Protein AF-A0AAD1CKS8-F1 (afdb_monomer)

Mean predicted aligned error: 10.85 Å

Secondary structure (DSSP, 8-state):
--SSTTTT----HHHHHHHHHHHHHHHH--HHHHHHHHHHHHHHHHHTT-SEEEEET--S-HHHHHHHHHHHSSTT-SSEEEEE-BHHHHHHHHTTTTHHHHHHHHTTS--TTEEEPTTEEEEE-B--TTTT-S--SS--TT-----BSS-HHHHHHHHHHHHHTT-EEEEE--SHHHHHHHHHHHHHHHHHS--SS---EEEE--S--HHHHHHHHHHT-EEEE-THHHHHHHHHHHHTTS-HHHHHTSS-HHHHHHTT--EEE---TTSS---HHHHHHHHHH-B-TTSPBS-GGG---HHHHHHHTTHHHHHHTT-TTTSSS--TTS---EEEESS-TTTS-GGGGGGPPEEEEEETTEEEE--TT--S-------S----GGG--HHHHHHHHHHHHHTT-S-----------------SSHHHHHHHHH--

Organism: Photobacterium damsela subsp. piscicida (NCBI:txid38294)

Radius of gyration: 22.67 Å; Cα contacts (8 Å, |Δi|>4): 743; chains: 1; bounding box: 67×56×57 Å

Foldseek 3Di:
DPVVVVVPPDCDDVVSCVVVCQVCVVVQDDLVNLLVLLLVVLLQCFQLQEAEEEDAQDDPDLVVLVSNCVRQQDPPRNHAYEYAHALQVLLVPALPHCSPVSRVVCQPSAHHSYGYQPQEHEEEFWDDPVVLQAAAPVFWPVRDGHGTPHPLVSVLSSLLVSLVVLHQYEYEHQYQVSLVSVLVSLVVSCVPPNDPLSQNEHEAQFFHDLVSLVSCLVSLYAYEHALCCLQEPLVVCCVGTHHNVRSLCTQQQLSNVVSVGQYAYANSPPNDRRRLLVRLLSQAQSQHPVRDHRNNSSHDASVSSLLNHFQSVCSSSVNNQATRDPDPNHFQWGWDWPDDCRPDDSNCSRVIGTQGIAGSNRTGGNDPPPPDDPPPPPPDDDDPPVPDDPVRVVVVVVVVVVVPPPDDDDDDDDDDDDDDDDRSVNSVVVVVVVVD

Structure (mmCIF, N/CA/C/O backbone):
data_AF-A0AAD1CKS8-F1
#
_entry.id   AF-A0AAD1CKS8-F1
#
loop_
_atom_site.group_PDB
_atom_site.id
_atom_site.type_symbol
_atom_site.label_atom_id
_atom_site.label_alt_id
_atom_site.label_comp_id
_atom_site.label_asym_id
_atom_site.label_entity_id
_atom_site.label_seq_id
_atom_site.pdbx_PDB_ins_code
_atom_site.Cartn_x
_atom_site.Cartn_y
_atom_site.Cartn_z
_atom_site.occupancy
_atom_site.B_iso_or_equiv
_atom_site.auth_seq_id
_atom_site.auth_comp_id
_atom_site.auth_asym_id
_atom_site.auth_atom_id
_atom_site.pdbx_PDB_model_num
ATOM 1 N N . MET A 1 1 ? 26.532 9.703 22.739 1.00 26.88 1 MET A N 1
ATOM 2 C CA . MET A 1 1 ? 27.711 9.522 21.864 1.00 26.88 1 MET A CA 1
ATOM 3 C C . MET A 1 1 ? 28.152 8.050 21.761 1.00 26.88 1 MET A C 1
ATOM 5 O O . MET A 1 1 ? 29.302 7.801 21.467 1.00 26.88 1 MET A O 1
ATOM 9 N N . LEU A 1 2 ? 27.240 7.085 21.974 1.00 21.94 2 LEU A N 1
ATOM 10 C CA . LEU A 1 2 ? 27.455 5.628 21.824 1.00 21.94 2 LEU A CA 1
ATOM 11 C C . LEU A 1 2 ? 26.222 4.958 21.163 1.00 21.94 2 LEU A C 1
ATOM 13 O O . LEU A 1 2 ? 25.936 3.787 21.368 1.00 21.94 2 LEU A O 1
ATOM 17 N N . LEU A 1 3 ? 25.446 5.745 20.406 1.00 21.92 3 LEU A N 1
ATOM 18 C CA . LEU A 1 3 ? 24.230 5.318 19.691 1.00 21.92 3 LEU A CA 1
ATOM 19 C C . LEU A 1 3 ? 24.411 5.349 18.162 1.00 21.92 3 LEU A C 1
ATOM 21 O O . LEU A 1 3 ? 23.531 4.902 17.440 1.00 21.92 3 LEU A O 1
ATOM 25 N N . SER A 1 4 ? 25.550 5.859 17.680 1.00 21.45 4 SER A N 1
ATOM 26 C CA . SER A 1 4 ? 25.934 5.879 16.264 1.00 21.45 4 SER A CA 1
ATOM 27 C C . SER A 1 4 ? 26.692 4.618 15.835 1.00 21.45 4 SER A C 1
ATOM 29 O O . SER A 1 4 ? 26.578 4.217 14.689 1.00 21.45 4 SER A O 1
ATOM 31 N N . GLU A 1 5 ? 27.397 3.944 16.750 1.00 21.23 5 GLU A N 1
ATOM 32 C CA . GLU A 1 5 ? 28.256 2.789 16.417 1.00 21.23 5 GLU A CA 1
ATOM 33 C C . GLU A 1 5 ? 27.489 1.457 16.264 1.00 21.23 5 GLU A C 1
ATOM 35 O O . GLU A 1 5 ? 28.034 0.484 15.759 1.00 21.23 5 GLU A O 1
ATOM 40 N N . TRP A 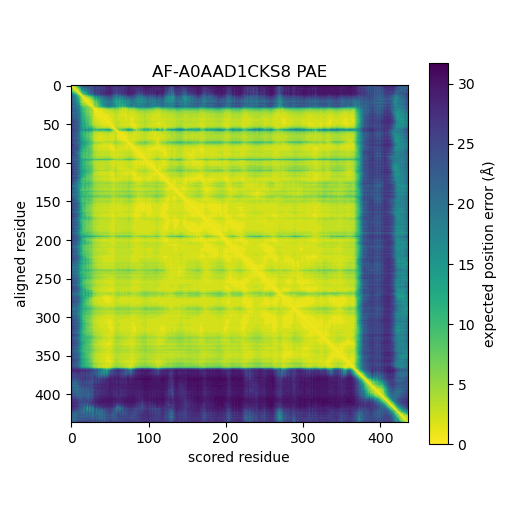1 6 ? 26.204 1.401 16.639 1.00 22.05 6 TRP A N 1
ATOM 41 C CA . TRP A 1 6 ? 25.336 0.238 16.369 1.00 22.05 6 TRP A CA 1
ATOM 42 C C . TRP A 1 6 ? 24.607 0.319 15.020 1.00 22.05 6 TRP A C 1
ATOM 44 O O . TRP A 1 6 ? 24.094 -0.689 14.541 1.00 22.05 6 TRP A O 1
ATOM 54 N N . LEU A 1 7 ? 24.585 1.501 14.397 1.00 23.11 7 LEU A N 1
ATOM 55 C CA . LEU A 1 7 ? 24.080 1.715 13.036 1.00 23.11 7 LEU A CA 1
ATOM 56 C C . LEU A 1 7 ? 25.126 1.365 11.959 1.00 23.11 7 LEU A C 1
ATOM 58 O O . LEU A 1 7 ? 24.780 1.297 10.787 1.00 23.11 7 LEU A O 1
ATOM 62 N N . GLU A 1 8 ? 26.375 1.094 12.356 1.00 21.61 8 GLU A N 1
ATOM 63 C CA . GLU A 1 8 ? 27.515 0.803 11.470 1.00 21.61 8 GLU A CA 1
ATOM 64 C C . GLU A 1 8 ? 27.839 -0.695 11.314 1.00 21.61 8 GLU A C 1
ATOM 66 O O . GLU A 1 8 ? 28.894 -1.053 10.792 1.00 21.61 8 GLU A O 1
ATOM 71 N N . ILE A 1 9 ? 26.935 -1.607 11.693 1.00 25.30 9 ILE A N 1
ATOM 72 C CA . ILE A 1 9 ? 27.012 -2.972 11.151 1.00 25.30 9 ILE A CA 1
ATOM 73 C C . ILE A 1 9 ? 26.333 -2.949 9.784 1.00 25.30 9 ILE A C 1
ATOM 75 O O . ILE A 1 9 ? 25.135 -3.195 9.652 1.00 25.30 9 ILE A O 1
ATOM 79 N N . GLU A 1 10 ? 27.136 -2.623 8.772 1.00 27.44 10 GLU A N 1
ATOM 80 C CA . GLU A 1 10 ? 26.852 -2.846 7.359 1.00 27.44 10 GLU A CA 1
ATOM 81 C C . GLU A 1 10 ? 26.321 -4.277 7.151 1.00 27.44 10 GLU A C 1
ATOM 83 O O . GLU A 1 10 ? 27.076 -5.248 7.072 1.00 27.44 10 GLU A O 1
ATOM 88 N N . ILE A 1 11 ? 25.003 -4.420 7.015 1.00 27.28 11 ILE A N 1
ATOM 89 C CA . ILE A 1 11 ? 24.432 -5.420 6.112 1.00 27.28 11 ILE A CA 1
ATOM 90 C C . ILE A 1 11 ? 24.179 -4.648 4.817 1.00 27.28 11 ILE A C 1
ATOM 92 O O . ILE A 1 11 ? 23.127 -4.020 4.681 1.00 27.28 11 ILE A O 1
ATOM 96 N N . PRO A 1 12 ? 25.160 -4.592 3.901 1.00 30.27 12 PRO A N 1
ATOM 97 C CA . PRO A 1 12 ? 25.037 -3.783 2.707 1.00 30.27 12 PRO A CA 1
ATOM 98 C C . PRO A 1 12 ? 23.961 -4.395 1.812 1.00 30.27 12 PRO A C 1
ATOM 100 O O . PRO A 1 12 ? 24.056 -5.554 1.412 1.00 30.27 12 PRO A O 1
ATOM 103 N N . ASN A 1 13 ? 22.969 -3.577 1.479 1.00 36.41 13 ASN A N 1
ATOM 104 C CA . ASN A 1 13 ? 21.978 -3.771 0.428 1.00 36.41 13 ASN A CA 1
ATOM 105 C C . ASN A 1 13 ? 21.035 -4.975 0.604 1.00 36.41 13 ASN A C 1
ATOM 107 O O . ASN A 1 13 ? 21.350 -6.008 1.195 1.00 36.41 13 ASN A O 1
ATOM 111 N N . HIS A 1 14 ? 19.859 -4.881 -0.024 1.00 37.31 14 HIS A N 1
ATOM 112 C CA . HIS A 1 14 ? 18.984 -6.035 -0.268 1.00 37.31 14 HIS A CA 1
ATOM 113 C C . HIS A 1 14 ? 19.788 -7.260 -0.760 1.00 37.31 14 HIS A C 1
ATOM 115 O O . HIS A 1 14 ? 19.463 -8.389 -0.408 1.00 37.31 14 HIS A O 1
ATOM 121 N N . GLN A 1 15 ? 20.886 -7.036 -1.496 1.00 35.06 15 GLN A N 1
ATOM 122 C CA . GLN A 1 15 ? 21.807 -8.062 -1.989 1.00 35.06 15 GLN A CA 1
ATOM 123 C C . GLN A 1 15 ? 22.651 -8.766 -0.910 1.00 35.06 15 GLN A C 1
ATOM 125 O O . GLN A 1 15 ? 22.822 -9.982 -0.992 1.00 35.06 15 GLN A O 1
ATOM 130 N N . GLY A 1 16 ? 23.148 -8.070 0.118 1.00 34.00 16 GLY A N 1
ATOM 131 C CA . GLY A 1 16 ? 23.907 -8.704 1.205 1.00 34.00 16 GLY A CA 1
ATOM 132 C C . GLY A 1 16 ? 23.040 -9.643 2.040 1.00 34.00 16 GLY A C 1
ATOM 133 O O . GLY A 1 16 ? 23.498 -10.713 2.456 1.00 34.00 16 GLY A O 1
ATOM 134 N N . MET A 1 17 ? 21.755 -9.305 2.190 1.00 40.19 17 MET A N 1
ATOM 135 C CA . MET A 1 17 ? 20.762 -10.193 2.792 1.00 40.19 17 MET A CA 1
ATOM 136 C C . MET A 1 17 ? 20.620 -11.490 1.977 1.00 40.19 17 MET A C 1
ATOM 138 O O . MET A 1 17 ? 20.722 -12.562 2.557 1.00 40.19 17 MET A O 1
ATOM 142 N N . PHE A 1 18 ? 20.516 -11.438 0.643 1.00 40.56 18 PHE A N 1
ATOM 143 C CA . PHE A 1 18 ? 20.445 -12.649 -0.199 1.00 40.56 18 PHE A CA 1
ATOM 144 C C . PHE A 1 18 ? 21.685 -13.558 -0.104 1.00 40.56 18 PHE A C 1
ATOM 146 O O . PHE A 1 18 ? 21.577 -14.760 -0.334 1.00 40.56 18 PHE A O 1
ATOM 153 N N . VAL A 1 19 ? 22.856 -13.027 0.263 1.00 45.94 19 VAL A N 1
ATOM 154 C CA . VAL A 1 19 ? 24.097 -13.814 0.415 1.00 45.94 19 VAL A CA 1
ATOM 155 C C . VAL A 1 19 ? 24.230 -14.433 1.810 1.00 45.94 19 VAL A C 1
ATOM 157 O O . VAL A 1 19 ? 24.705 -15.565 1.954 1.00 45.94 19 VAL A O 1
ATOM 160 N N . LEU A 1 20 ? 23.848 -13.691 2.851 1.00 42.62 20 LEU A N 1
ATOM 161 C CA . LEU A 1 20 ? 23.991 -14.110 4.248 1.00 42.62 20 LEU A CA 1
ATOM 162 C C . LEU A 1 20 ? 22.808 -14.946 4.729 1.00 42.62 20 LEU A C 1
ATOM 164 O O . LEU A 1 20 ? 23.001 -15.935 5.441 1.00 42.62 20 LEU A O 1
ATOM 168 N N . LEU A 1 21 ? 21.596 -14.579 4.320 1.00 47.88 21 LEU A N 1
ATOM 169 C CA . LEU A 1 21 ? 20.363 -15.203 4.773 1.00 47.88 21 LEU A CA 1
ATOM 170 C C . LEU A 1 21 ? 20.361 -16.707 4.488 1.00 47.88 21 LEU A C 1
ATOM 172 O O . LEU A 1 21 ? 20.107 -17.435 5.438 1.00 47.88 21 LEU A O 1
ATOM 176 N N . PRO A 1 22 ? 20.785 -17.230 3.317 1.00 53.50 22 PRO A N 1
ATOM 177 C CA . PRO A 1 22 ? 20.794 -18.673 3.102 1.00 53.50 22 PRO A CA 1
ATOM 178 C C . PRO A 1 22 ? 21.703 -19.464 4.050 1.00 53.50 22 PRO A C 1
ATOM 180 O O . PRO A 1 22 ? 21.472 -20.646 4.298 1.00 53.50 22 PRO A O 1
ATOM 183 N N . LYS A 1 23 ? 22.740 -18.816 4.593 1.00 53.56 23 LYS A N 1
ATOM 184 C CA . LYS A 1 23 ? 23.714 -19.429 5.508 1.00 53.56 23 LYS A CA 1
ATOM 185 C C . LYS A 1 23 ? 23.261 -19.382 6.963 1.00 53.56 23 LYS A C 1
ATOM 187 O O . LYS A 1 23 ? 23.605 -20.270 7.735 1.00 53.56 23 LYS A O 1
ATOM 192 N N . ILE A 1 24 ? 22.507 -18.350 7.334 1.00 51.81 24 ILE A N 1
ATOM 193 C CA . ILE A 1 24 ? 22.014 -18.148 8.702 1.00 51.81 24 ILE A CA 1
ATOM 194 C C . ILE A 1 24 ? 20.624 -18.789 8.865 1.00 51.81 24 ILE A C 1
ATOM 196 O O . ILE A 1 24 ? 20.310 -19.320 9.930 1.00 51.81 24 ILE A O 1
ATOM 200 N N . ALA A 1 25 ? 19.827 -18.815 7.793 1.00 54.69 25 ALA A N 1
ATOM 201 C CA . ALA A 1 25 ? 18.451 -19.302 7.723 1.00 54.69 25 ALA A CA 1
ATOM 202 C C . ALA A 1 25 ? 18.226 -20.668 8.390 1.00 54.69 25 ALA A C 1
ATOM 204 O O . ALA A 1 25 ? 17.343 -20.749 9.250 1.00 54.69 25 ALA A O 1
ATOM 205 N N . PRO A 1 26 ? 19.036 -21.713 8.115 1.00 60.50 26 PRO A N 1
ATOM 206 C CA . PRO A 1 26 ? 18.835 -23.025 8.731 1.00 60.50 26 PRO A CA 1
ATOM 207 C C . PRO A 1 26 ? 19.001 -23.016 10.258 1.00 60.50 26 PRO A C 1
ATOM 209 O O . PRO A 1 26 ? 18.425 -23.856 10.946 1.00 60.50 26 PRO A O 1
ATOM 212 N N . ALA A 1 27 ? 19.777 -22.070 10.799 1.00 55.66 27 ALA A N 1
ATOM 213 C CA . ALA A 1 27 ? 20.036 -21.949 12.231 1.00 55.66 27 ALA A CA 1
ATOM 214 C C . ALA A 1 27 ? 18.981 -21.104 12.967 1.00 55.66 27 ALA A C 1
ATOM 216 O O . ALA A 1 27 ? 18.780 -21.288 14.170 1.00 55.66 27 ALA A O 1
ATOM 217 N N . ILE A 1 28 ? 18.298 -20.183 12.274 1.00 57.97 28 ILE A N 1
ATOM 218 C CA . ILE A 1 28 ? 17.365 -19.239 12.911 1.00 57.97 28 ILE A CA 1
ATOM 219 C C . ILE A 1 28 ? 15.890 -19.506 12.608 1.00 57.97 28 ILE A C 1
ATOM 221 O O . ILE A 1 28 ? 15.066 -19.226 13.480 1.00 57.97 28 ILE A O 1
ATOM 225 N N . ALA A 1 29 ? 15.545 -20.120 11.474 1.00 63.62 29 ALA A N 1
ATOM 226 C CA . ALA A 1 29 ? 14.161 -20.420 11.109 1.00 63.62 29 ALA A CA 1
ATOM 227 C C . ALA A 1 29 ? 13.934 -21.910 10.879 1.00 63.62 29 ALA A C 1
ATOM 229 O O . ALA A 1 29 ? 13.769 -22.411 9.768 1.00 63.62 29 ALA A O 1
ATOM 230 N N . THR A 1 30 ? 13.890 -22.629 11.991 1.00 77.00 30 THR A N 1
ATOM 231 C CA . THR A 1 30 ? 13.388 -23.997 11.992 1.00 77.00 30 THR A CA 1
ATOM 232 C C . THR A 1 30 ? 11.916 -24.020 11.545 1.00 77.00 30 THR A C 1
ATOM 234 O O . THR A 1 30 ? 11.197 -23.043 11.785 1.00 77.00 30 THR A O 1
ATOM 237 N N . PRO A 1 31 ? 11.412 -25.136 10.981 1.00 78.19 31 PRO A N 1
ATOM 238 C CA . PRO A 1 31 ? 10.001 -25.262 10.603 1.00 78.19 31 PRO A CA 1
ATOM 239 C C . PRO A 1 31 ? 9.033 -24.914 11.741 1.00 78.19 31 PRO A C 1
ATOM 241 O O . PRO A 1 31 ? 8.003 -24.286 11.516 1.00 78.19 31 PRO A O 1
ATOM 244 N N . LYS A 1 32 ? 9.403 -25.251 12.987 1.00 82.62 32 LYS A N 1
ATOM 245 C CA . LYS A 1 32 ? 8.634 -24.875 14.177 1.00 82.62 32 LYS A CA 1
ATOM 246 C C . LYS A 1 32 ? 8.544 -23.355 14.345 1.00 82.62 32 LYS A C 1
ATOM 248 O O . LYS A 1 32 ? 7.454 -22.848 14.549 1.00 82.62 32 LYS A O 1
ATOM 253 N N . ARG A 1 33 ? 9.664 -22.629 14.252 1.00 79.94 33 ARG A N 1
ATOM 254 C CA . ARG A 1 33 ? 9.671 -21.164 14.412 1.00 79.94 33 ARG A CA 1
ATOM 255 C C . ARG A 1 33 ? 8.893 -20.459 13.307 1.00 79.94 33 ARG A C 1
ATOM 257 O O . ARG A 1 33 ? 8.206 -19.487 13.593 1.00 79.94 33 ARG A O 1
ATOM 264 N N . LEU A 1 34 ? 8.986 -20.955 12.071 1.00 79.88 34 LEU A N 1
ATOM 265 C CA . LEU A 1 34 ? 8.194 -20.434 10.958 1.00 79.88 34 LEU A CA 1
ATOM 266 C C . LEU A 1 34 ? 6.695 -20.615 11.224 1.00 79.88 34 LEU A C 1
ATOM 268 O O . LEU A 1 34 ? 5.940 -19.655 11.121 1.00 79.88 34 LEU A O 1
ATOM 272 N N . LYS A 1 35 ? 6.286 -21.820 11.635 1.00 84.56 35 LYS A N 1
ATOM 273 C CA . LYS A 1 35 ? 4.899 -22.107 12.006 1.00 84.56 35 LYS A CA 1
ATOM 274 C C . LYS A 1 35 ? 4.415 -21.219 13.158 1.00 84.56 35 LYS A C 1
ATOM 276 O O . LYS A 1 35 ? 3.396 -20.560 13.002 1.00 84.56 35 LYS A O 1
ATOM 281 N N . ASP A 1 36 ? 5.162 -21.150 14.263 1.00 86.12 36 ASP A N 1
ATOM 282 C CA . ASP A 1 36 ? 4.809 -20.318 15.424 1.00 86.12 36 ASP A CA 1
ATOM 283 C C . ASP A 1 36 ? 4.648 -18.830 15.016 1.00 86.12 36 ASP A C 1
ATOM 285 O O . ASP A 1 36 ? 3.745 -18.140 15.486 1.00 86.12 36 ASP A O 1
ATOM 289 N N . GLY A 1 37 ? 5.508 -18.326 14.120 1.00 85.81 37 GLY A N 1
ATOM 290 C CA . GLY A 1 37 ? 5.439 -16.953 13.606 1.00 85.81 37 GLY A CA 1
ATOM 291 C C . GLY A 1 37 ? 4.235 -16.687 12.694 1.00 85.81 37 GLY A C 1
ATOM 292 O O . GLY A 1 37 ? 3.636 -15.611 12.757 1.00 85.81 37 GLY A O 1
ATOM 293 N N . LEU A 1 38 ? 3.847 -17.662 11.871 1.00 88.94 38 LEU A N 1
ATOM 294 C CA . LEU A 1 38 ? 2.638 -17.585 11.048 1.00 88.94 38 LEU A CA 1
ATOM 295 C C . LEU A 1 38 ? 1.366 -17.659 11.905 1.00 88.94 38 LEU A C 1
ATOM 297 O O . LEU A 1 38 ? 0.452 -16.873 11.680 1.00 88.94 38 LEU A O 1
ATOM 301 N N . GLU A 1 39 ? 1.330 -18.519 12.928 1.00 90.56 39 GLU A N 1
ATOM 302 C CA . GLU A 1 39 ? 0.207 -18.601 13.879 1.00 90.56 39 GLU A CA 1
ATOM 303 C C . GLU A 1 39 ? 0.067 -17.296 14.676 1.00 90.56 39 GLU A C 1
ATOM 305 O O . GLU A 1 39 ? -1.039 -16.792 14.881 1.00 90.56 39 GLU A O 1
ATOM 310 N N . PHE A 1 40 ? 1.191 -16.690 15.074 1.00 90.62 40 PHE A N 1
ATOM 311 C CA . PHE A 1 40 ? 1.188 -15.350 15.657 1.00 90.62 40 PHE A CA 1
ATOM 312 C C . PHE A 1 40 ? 0.640 -14.313 14.675 1.00 90.62 40 PHE A C 1
ATOM 314 O O . PHE A 1 40 ? -0.159 -13.469 15.068 1.00 90.62 40 PHE A O 1
ATOM 321 N N . THR A 1 41 ? 1.043 -14.373 13.404 1.00 90.75 41 THR A N 1
ATOM 322 C CA . THR A 1 41 ? 0.566 -13.447 12.368 1.00 90.75 41 THR A CA 1
ATOM 323 C C . THR A 1 41 ? -0.944 -13.567 12.182 1.00 90.75 41 THR A C 1
ATOM 325 O O . THR A 1 41 ? -1.631 -12.550 12.153 1.00 90.75 41 THR A O 1
ATOM 328 N N . GLU A 1 42 ? -1.485 -14.783 12.138 1.00 92.62 42 GLU A N 1
ATOM 329 C CA . GLU A 1 42 ? -2.927 -15.024 12.073 1.00 92.62 42 GLU A CA 1
ATOM 330 C C . GLU A 1 42 ? -3.667 -14.389 13.258 1.00 92.62 42 GLU A C 1
ATOM 332 O O . GLU A 1 42 ? -4.591 -13.590 13.072 1.00 92.62 42 GLU A O 1
ATOM 337 N N . GLN A 1 43 ? -3.217 -14.679 14.481 1.00 92.81 43 GLN A N 1
ATOM 338 C CA . GLN A 1 43 ? -3.795 -14.116 15.705 1.00 92.81 43 GLN A CA 1
ATOM 339 C C . GLN A 1 43 ? -3.691 -12.589 15.721 1.00 92.81 43 GLN A C 1
ATOM 341 O O . GLN A 1 43 ? -4.638 -11.895 16.092 1.00 92.81 43 GLN A O 1
ATOM 346 N N . TYR A 1 44 ? -2.555 -12.054 15.282 1.00 93.88 44 TYR A N 1
ATOM 347 C CA . TYR A 1 44 ? -2.278 -10.628 15.253 1.00 93.88 44 TYR A CA 1
ATOM 348 C C . TYR A 1 44 ? -3.157 -9.887 14.240 1.00 93.88 44 TYR A C 1
ATOM 350 O O . TYR A 1 44 ? -3.760 -8.871 14.589 1.00 93.88 44 TYR A O 1
ATOM 358 N N . LEU A 1 45 ? -3.289 -10.382 13.007 1.00 94.75 45 LEU A N 1
ATOM 359 C CA . LEU A 1 45 ? -4.164 -9.771 11.999 1.00 94.75 45 LEU A CA 1
ATOM 360 C C . LEU A 1 45 ? -5.627 -9.788 12.463 1.00 94.75 45 LEU A C 1
ATOM 362 O O . LEU A 1 45 ? -6.322 -8.773 12.360 1.00 94.75 45 LEU A O 1
ATOM 366 N N . HIS A 1 46 ? -6.076 -10.898 13.059 1.00 95.56 46 HIS A N 1
ATOM 367 C CA . HIS A 1 46 ? -7.422 -11.001 13.624 1.00 95.56 46 HIS A CA 1
ATOM 368 C C . HIS A 1 46 ? -7.658 -10.014 14.767 1.00 95.56 46 HIS A C 1
ATOM 370 O O . HIS A 1 46 ? -8.663 -9.301 14.769 1.00 95.56 46 HIS A O 1
ATOM 376 N N . ALA A 1 47 ? -6.714 -9.925 15.707 1.00 95.44 47 ALA A N 1
ATOM 377 C CA . ALA A 1 47 ? -6.777 -9.012 16.847 1.00 95.44 47 ALA A CA 1
ATOM 378 C C . ALA A 1 47 ? -6.835 -7.535 16.430 1.00 95.44 47 ALA A C 1
ATOM 380 O O . ALA A 1 47 ? -7.359 -6.704 17.172 1.00 95.44 47 ALA A O 1
ATOM 381 N N . ASN A 1 48 ? -6.331 -7.208 15.239 1.00 96.19 48 ASN A N 1
ATOM 382 C CA . ASN A 1 48 ? -6.396 -5.868 14.659 1.00 96.19 48 ASN A CA 1
ATOM 383 C C . ASN A 1 48 ? -7.569 -5.684 13.681 1.00 96.19 48 ASN A C 1
ATOM 385 O O . ASN A 1 48 ? -7.645 -4.673 12.982 1.00 96.19 48 ASN A O 1
ATOM 389 N N . GLY A 1 49 ? -8.519 -6.624 13.672 1.00 96.62 49 GLY A N 1
ATOM 390 C CA . GLY A 1 49 ? -9.780 -6.496 12.955 1.00 96.62 49 GLY A CA 1
ATOM 391 C C . GLY A 1 49 ? -9.649 -6.618 11.442 1.00 96.62 49 GLY A C 1
ATOM 392 O O . GLY A 1 49 ? -10.450 -6.030 10.720 1.00 96.62 49 GLY A O 1
ATOM 393 N N . ILE A 1 50 ? -8.640 -7.327 10.943 1.00 97.62 50 ILE A N 1
ATOM 394 C CA . ILE A 1 50 ? -8.452 -7.539 9.507 1.00 97.62 50 ILE A CA 1
ATOM 395 C C . ILE A 1 50 ? -9.263 -8.766 9.083 1.00 97.62 50 ILE A C 1
ATOM 397 O O . ILE A 1 50 ? -9.142 -9.830 9.681 1.00 97.62 50 ILE A O 1
ATOM 401 N N . THR A 1 51 ? -10.093 -8.611 8.049 1.00 97.56 51 THR A N 1
ATOM 402 C CA . THR A 1 51 ? -10.890 -9.696 7.433 1.00 97.56 51 THR A CA 1
ATOM 403 C C . THR A 1 51 ? -10.439 -10.020 6.009 1.00 97.56 51 THR A C 1
ATOM 405 O O . THR A 1 51 ? -10.820 -11.041 5.435 1.00 97.56 51 THR A O 1
ATOM 408 N N . THR A 1 52 ? -9.626 -9.156 5.405 1.00 97.25 52 THR A N 1
ATOM 409 C CA . THR A 1 52 ? -9.037 -9.340 4.079 1.00 97.25 52 THR A CA 1
ATOM 410 C C . THR A 1 52 ? -7.687 -8.637 4.045 1.00 97.25 52 THR A C 1
ATOM 412 O O . THR A 1 52 ? -7.587 -7.482 4.450 1.00 97.25 52 THR A O 1
ATOM 415 N N . SER A 1 53 ? -6.658 -9.337 3.580 1.00 95.56 53 SER A N 1
ATOM 416 C CA . SER A 1 53 ? -5.297 -8.818 3.429 1.00 95.56 53 SER A CA 1
ATOM 417 C C . SER A 1 53 ? -4.730 -9.241 2.080 1.00 95.56 53 SER A C 1
ATOM 419 O O . SER A 1 53 ? -5.161 -10.254 1.533 1.00 95.56 53 SER A O 1
ATOM 421 N N . ALA A 1 54 ? -3.762 -8.491 1.559 1.00 95.12 54 ALA A N 1
ATOM 422 C CA . ALA A 1 54 ? -3.002 -8.867 0.376 1.00 95.12 54 ALA A CA 1
ATOM 423 C C . ALA A 1 54 ? -1.506 -8.604 0.586 1.00 95.12 54 ALA A C 1
ATOM 425 O O . ALA A 1 54 ? -1.128 -7.548 1.093 1.00 95.12 54 ALA A O 1
ATOM 426 N N . GLU A 1 55 ? -0.668 -9.548 0.170 1.00 91.38 55 GLU A N 1
ATOM 427 C CA . GLU A 1 55 ? 0.789 -9.446 0.157 1.00 91.38 55 GLU A CA 1
ATOM 428 C C . GLU A 1 55 ? 1.275 -9.189 -1.281 1.00 91.38 55 GLU A C 1
ATOM 430 O O . GLU A 1 55 ? 1.273 -10.104 -2.116 1.00 91.38 55 GLU A O 1
ATOM 435 N N . PRO A 1 56 ? 1.652 -7.939 -1.619 1.00 87.44 56 PRO A N 1
ATOM 436 C CA . PRO A 1 56 ? 2.143 -7.618 -2.945 1.00 87.44 56 PRO A CA 1
ATOM 437 C C . PRO A 1 56 ? 3.625 -7.955 -3.125 1.00 87.44 56 PRO A C 1
ATOM 439 O O . PRO A 1 56 ? 4.469 -7.446 -2.395 1.00 87.44 56 PRO A O 1
ATOM 442 N N . GLY A 1 57 ? 3.955 -8.706 -4.178 1.00 77.81 57 GLY A N 1
ATOM 443 C CA . GLY A 1 57 ? 5.329 -9.145 -4.437 1.00 77.81 57 GLY A CA 1
ATOM 444 C C . GLY A 1 57 ? 5.703 -10.353 -3.589 1.00 77.81 57 GLY A C 1
ATOM 445 O O . GLY A 1 57 ? 6.818 -10.406 -3.077 1.00 77.81 57 GLY A O 1
ATOM 446 N N . GLY A 1 58 ? 4.738 -11.267 -3.427 1.00 65.88 58 GLY A N 1
ATOM 447 C CA . GLY A 1 58 ? 4.847 -12.464 -2.603 1.00 65.88 58 GLY A CA 1
ATOM 448 C C . GLY A 1 58 ? 6.037 -13.351 -2.969 1.00 65.88 58 GLY A C 1
ATOM 449 O O . GLY A 1 58 ? 6.732 -13.162 -3.968 1.00 65.88 58 GLY A O 1
ATOM 450 N N . LEU A 1 59 ? 6.277 -14.342 -2.125 1.00 70.00 59 LEU A N 1
ATOM 451 C CA . LEU A 1 59 ? 7.489 -15.149 -2.157 1.00 70.00 59 LEU A CA 1
ATOM 452 C C . LEU A 1 59 ? 7.595 -15.981 -3.443 1.00 70.00 59 LEU A C 1
ATOM 454 O O . LEU A 1 59 ? 6.722 -16.787 -3.758 1.00 70.00 59 LEU A O 1
ATOM 458 N N . VAL A 1 60 ? 8.731 -15.881 -4.136 1.00 79.00 60 VAL A N 1
ATOM 459 C CA . VAL A 1 60 ? 9.072 -16.744 -5.285 1.00 79.00 60 VAL A CA 1
ATOM 460 C C . VAL A 1 60 ? 9.641 -18.083 -4.790 1.00 79.00 60 VAL A C 1
ATOM 462 O O . VAL A 1 60 ? 10.715 -18.528 -5.177 1.00 79.00 60 VAL A O 1
ATOM 465 N N . SER A 1 61 ? 8.946 -18.711 -3.842 1.00 85.62 61 SER A N 1
ATOM 466 C CA . SER A 1 61 ? 9.271 -20.044 -3.334 1.00 85.62 61 SER A CA 1
ATOM 467 C C . SER A 1 61 ? 7.987 -20.776 -2.988 1.00 85.62 61 SER A C 1
ATOM 469 O O . SER A 1 61 ? 7.291 -20.435 -2.028 1.00 85.62 61 SER A O 1
ATOM 471 N N . LYS A 1 62 ? 7.706 -21.831 -3.754 1.00 87.75 62 LYS A N 1
ATOM 472 C CA . LYS A 1 62 ? 6.519 -22.659 -3.551 1.00 87.75 62 LYS A CA 1
ATOM 473 C C . LYS A 1 62 ? 6.499 -23.300 -2.160 1.00 87.75 62 LYS A C 1
ATOM 475 O O . LYS A 1 62 ? 5.444 -23.392 -1.551 1.00 87.75 62 LYS A O 1
ATOM 480 N N . GLN A 1 63 ? 7.655 -23.664 -1.615 1.00 86.50 63 GLN A N 1
ATOM 481 C CA . GLN A 1 63 ? 7.766 -24.289 -0.296 1.00 86.50 63 GLN A CA 1
ATOM 482 C C . GLN A 1 63 ? 7.374 -23.335 0.835 1.00 86.50 63 GLN A C 1
ATOM 484 O O . GLN A 1 63 ? 6.770 -23.772 1.813 1.00 86.50 63 GLN A O 1
ATOM 489 N N . LEU A 1 64 ? 7.672 -22.033 0.729 1.00 83.50 64 LEU A N 1
ATOM 490 C CA . LEU A 1 64 ? 7.102 -21.093 1.700 1.00 83.50 64 LEU A CA 1
ATOM 491 C C . LEU A 1 64 ? 5.643 -20.829 1.476 1.00 83.50 64 LEU A C 1
ATOM 493 O O . LEU A 1 64 ? 4.934 -20.645 2.458 1.00 83.50 64 LEU A O 1
ATOM 497 N N . GLN A 1 65 ? 5.212 -20.782 0.222 1.00 89.31 65 GLN A N 1
ATOM 498 C CA . GLN A 1 65 ? 3.801 -20.617 -0.057 1.00 89.31 65 GLN A CA 1
ATOM 499 C C . GLN A 1 65 ? 3.002 -21.762 0.581 1.00 89.31 65 GLN A C 1
ATOM 501 O O . GLN A 1 65 ? 2.007 -21.516 1.255 1.00 89.31 65 GLN A O 1
ATOM 506 N N . GLU A 1 66 ? 3.496 -22.997 0.476 1.00 91.00 66 GLU A N 1
ATOM 507 C CA . GLU A 1 66 ? 2.953 -24.172 1.163 1.00 91.00 66 GLU A CA 1
ATOM 508 C C . GLU A 1 66 ? 2.999 -24.017 2.693 1.00 91.00 66 GLU A C 1
ATOM 510 O O . GLU A 1 66 ? 2.031 -24.356 3.373 1.00 91.00 66 GLU A O 1
ATOM 515 N N . ALA A 1 67 ? 4.073 -23.451 3.256 1.00 88.81 67 ALA A N 1
ATOM 516 C CA . ALA A 1 67 ? 4.161 -23.178 4.692 1.00 88.81 67 ALA A CA 1
ATOM 517 C C . ALA A 1 67 ? 3.161 -22.104 5.164 1.00 88.81 67 ALA A C 1
ATOM 519 O O . ALA A 1 67 ? 2.565 -22.261 6.228 1.00 88.81 67 ALA A O 1
ATOM 520 N N . GLN A 1 68 ? 2.954 -21.039 4.380 1.00 90.81 68 GLN A N 1
ATOM 521 C CA . GLN A 1 68 ? 1.935 -20.016 4.634 1.00 90.81 68 GLN A CA 1
ATOM 522 C C . GLN A 1 68 ? 0.534 -20.619 4.543 1.00 90.81 68 GLN A C 1
ATOM 524 O O . GLN A 1 68 ? -0.266 -20.416 5.453 1.00 90.81 68 GLN A O 1
ATOM 529 N N . ASN A 1 69 ? 0.247 -21.407 3.503 1.00 93.19 69 ASN A N 1
ATOM 530 C CA . ASN A 1 69 ? -1.039 -22.087 3.350 1.00 93.19 69 ASN A CA 1
ATOM 531 C C . ASN A 1 69 ? -1.320 -22.995 4.551 1.00 93.19 69 ASN A C 1
ATOM 533 O O . ASN A 1 69 ? -2.383 -22.897 5.150 1.00 93.19 69 ASN A O 1
ATOM 537 N N . ALA A 1 70 ? -0.337 -23.783 4.997 1.00 91.38 70 ALA A N 1
ATOM 538 C CA . ALA A 1 70 ? -0.491 -24.702 6.127 1.00 91.38 70 ALA A CA 1
ATOM 539 C C . ALA A 1 70 ? -0.975 -24.049 7.440 1.00 91.38 70 ALA A C 1
ATOM 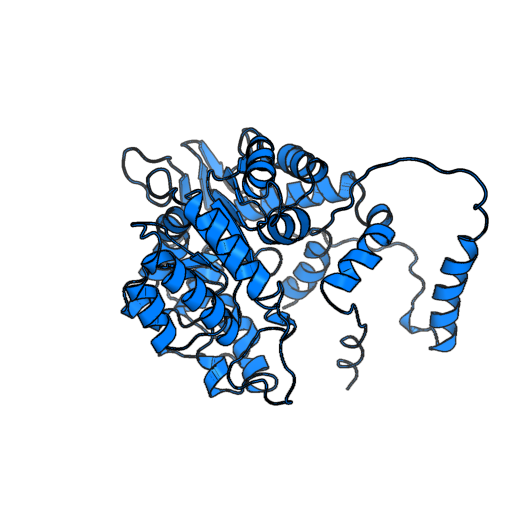541 O O . ALA A 1 70 ? -1.398 -24.776 8.341 1.00 91.38 70 ALA A O 1
ATOM 542 N N . VAL A 1 71 ? -0.900 -22.718 7.558 1.00 91.81 71 VAL A N 1
ATOM 543 C CA . VAL A 1 71 ? -1.404 -21.954 8.707 1.00 91.81 71 VAL A CA 1
ATOM 544 C C . VAL A 1 71 ? -2.554 -21.014 8.334 1.00 91.81 71 VAL A C 1
ATOM 546 O O . VAL A 1 71 ? -3.490 -20.880 9.101 1.00 91.81 71 VAL A O 1
ATOM 549 N N . LEU A 1 72 ? -2.502 -20.357 7.173 1.00 94.00 72 LEU A N 1
ATOM 550 C CA . LEU A 1 72 ? -3.420 -19.268 6.812 1.00 94.00 72 LEU A CA 1
ATOM 551 C C . LEU A 1 72 ? -4.555 -19.695 5.867 1.00 94.00 72 LEU A C 1
ATOM 553 O O . LEU A 1 72 ? -5.429 -18.886 5.555 1.00 94.00 72 LEU A O 1
ATOM 557 N N . SER A 1 73 ? -4.530 -20.922 5.331 1.00 94.94 73 SER A N 1
ATOM 558 C CA . SER A 1 73 ? -5.531 -21.368 4.349 1.00 94.94 73 SER A CA 1
ATOM 559 C C . SER A 1 73 ? -6.747 -22.044 4.958 1.00 94.94 73 SER A C 1
ATOM 561 O O . SER A 1 73 ? -7.702 -22.336 4.233 1.00 94.94 73 SER A O 1
ATOM 563 N N . ASP A 1 74 ? -6.715 -22.386 6.242 1.00 91.81 74 ASP A N 1
ATOM 564 C CA . ASP A 1 74 ? -7.749 -23.231 6.816 1.00 91.81 74 ASP A CA 1
ATOM 565 C C . ASP A 1 74 ? -9.066 -22.469 7.031 1.00 91.81 74 ASP A C 1
ATOM 567 O O . ASP A 1 74 ? -9.119 -21.243 7.117 1.00 91.81 74 ASP A O 1
ATOM 571 N N . ALA A 1 75 ? -10.177 -23.207 7.086 1.00 89.88 75 ALA A N 1
ATOM 572 C CA . ALA A 1 75 ? -11.505 -22.607 7.168 1.00 89.88 75 ALA A CA 1
ATOM 573 C C . ALA A 1 75 ? -11.734 -21.800 8.462 1.00 89.88 75 ALA A C 1
ATOM 575 O O . ALA A 1 75 ? -12.634 -20.959 8.496 1.00 89.88 75 ALA A O 1
ATOM 576 N N . GLN A 1 76 ? -10.978 -22.046 9.531 1.00 89.56 76 GLN A N 1
ATOM 577 C CA . GLN A 1 76 ? -11.034 -21.298 10.788 1.00 89.56 76 GLN A CA 1
ATOM 578 C C . GLN A 1 76 ? -10.264 -19.982 10.735 1.00 89.56 76 GLN A C 1
ATOM 580 O O . GLN A 1 76 ? -10.601 -19.104 11.534 1.00 89.56 76 GLN A O 1
ATOM 585 N N . THR A 1 77 ? -9.344 -19.802 9.780 1.00 93.38 77 THR A N 1
ATOM 586 C CA . THR A 1 77 ? -8.641 -18.532 9.594 1.00 93.38 77 THR A CA 1
ATOM 587 C C . THR A 1 77 ? -9.653 -17.382 9.481 1.00 93.38 77 THR A C 1
ATOM 589 O O . THR A 1 77 ? -10.592 -17.446 8.676 1.00 93.38 77 THR A O 1
ATOM 592 N N . PRO A 1 78 ? -9.532 -16.333 10.319 1.00 94.25 78 PRO A N 1
ATOM 593 C CA . PRO A 1 78 ? -10.556 -15.298 10.475 1.00 94.25 78 PRO A CA 1
ATOM 594 C C . PRO A 1 78 ? -10.467 -14.177 9.426 1.00 94.25 78 PRO A C 1
ATOM 596 O O . PRO A 1 78 ? -11.136 -13.150 9.558 1.00 94.25 78 PRO A O 1
ATOM 599 N N . PHE A 1 79 ? -9.693 -14.385 8.359 1.00 96.50 79 PHE A N 1
ATOM 600 C CA . PHE A 1 79 ? -9.583 -13.500 7.202 1.00 96.50 79 PHE A CA 1
ATOM 601 C C . PHE A 1 79 ? -9.312 -14.285 5.912 1.00 96.50 79 PHE A C 1
ATOM 603 O O . PHE A 1 79 ? -8.909 -15.445 5.947 1.00 96.50 79 PHE A O 1
ATOM 610 N N . ARG A 1 80 ? -9.490 -13.622 4.764 1.00 96.81 80 ARG A N 1
ATOM 611 C CA . ARG A 1 80 ? -8.902 -14.057 3.487 1.00 96.81 80 ARG A CA 1
ATOM 612 C C . ARG A 1 80 ? -7.537 -13.413 3.286 1.00 96.81 80 ARG A C 1
ATOM 614 O O . ARG A 1 80 ? -7.388 -12.214 3.539 1.00 96.81 80 ARG A O 1
ATOM 621 N N . PHE A 1 81 ? -6.565 -14.186 2.814 1.00 96.12 81 PHE A N 1
ATOM 622 C CA . PHE A 1 81 ? -5.208 -13.700 2.573 1.00 96.12 81 PHE A CA 1
ATOM 623 C C . PHE A 1 81 ? -4.822 -13.867 1.106 1.00 96.12 81 PHE A C 1
ATOM 625 O O . PHE A 1 81 ? -4.738 -14.975 0.585 1.00 96.12 81 PHE A O 1
ATOM 632 N N . TYR A 1 82 ? -4.600 -12.752 0.429 1.00 97.06 82 TYR A N 1
ATOM 633 C CA . TYR A 1 82 ? -4.288 -12.734 -0.985 1.00 97.06 82 TYR A CA 1
ATOM 634 C C . TYR A 1 82 ? -2.797 -12.524 -1.238 1.00 97.06 82 TYR A C 1
ATOM 636 O O . TYR A 1 82 ? -2.112 -11.863 -0.465 1.00 97.06 82 TYR A O 1
ATOM 644 N N . PHE A 1 83 ? -2.311 -13.027 -2.364 1.00 96.62 83 PHE A N 1
ATOM 645 C CA . PHE A 1 83 ? -0.953 -12.801 -2.846 1.00 96.62 83 PHE A CA 1
ATOM 646 C C . PHE A 1 83 ? -0.985 -12.139 -4.220 1.00 96.62 83 PHE A C 1
ATOM 648 O O . PHE A 1 83 ? -1.887 -12.386 -5.025 1.00 96.62 83 PHE A O 1
ATOM 655 N N . ILE A 1 84 ? 0.015 -11.311 -4.506 1.00 97.00 84 ILE A N 1
ATOM 656 C CA . ILE A 1 84 ? 0.256 -10.772 -5.847 1.00 97.00 84 ILE A CA 1
ATOM 657 C C . ILE A 1 84 ? 1.677 -11.177 -6.262 1.00 97.00 84 ILE A C 1
ATOM 659 O O . ILE A 1 84 ? 2.611 -10.881 -5.511 1.00 97.00 84 ILE A O 1
ATOM 663 N N . PRO A 1 85 ? 1.867 -11.819 -7.431 1.00 96.50 85 PRO A N 1
ATOM 664 C CA . PRO A 1 85 ? 3.177 -12.263 -7.905 1.00 96.50 85 PRO A CA 1
ATOM 665 C C . PRO A 1 85 ? 4.243 -11.156 -7.939 1.00 96.50 85 PRO A C 1
ATOM 667 O O . PRO A 1 85 ? 3.950 -10.009 -8.298 1.00 96.50 85 PRO A O 1
ATOM 670 N N . ASP A 1 86 ? 5.491 -11.514 -7.619 1.00 94.75 86 ASP A N 1
ATOM 671 C CA . ASP A 1 86 ? 6.665 -10.645 -7.774 1.00 94.75 86 ASP A CA 1
ATOM 672 C C . ASP A 1 86 ? 7.100 -10.571 -9.245 1.00 94.75 86 ASP A C 1
ATOM 674 O O . ASP A 1 86 ? 7.897 -11.368 -9.744 1.00 94.75 86 ASP A O 1
ATOM 678 N N . GLY A 1 87 ? 6.609 -9.552 -9.942 1.00 95.56 87 GLY A N 1
ATOM 679 C CA . GLY A 1 87 ? 6.955 -9.297 -11.331 1.00 95.56 87 GLY A CA 1
ATOM 680 C C . GLY A 1 87 ? 8.376 -8.791 -11.549 1.00 95.56 87 GLY A C 1
ATOM 681 O O . GLY A 1 87 ? 8.850 -8.875 -12.681 1.00 95.56 87 GLY A O 1
ATOM 682 N N . LYS A 1 88 ? 9.072 -8.273 -10.525 1.00 94.00 88 LYS A N 1
ATOM 683 C CA . LYS A 1 88 ? 10.484 -7.872 -10.655 1.00 94.00 88 LYS A CA 1
ATOM 684 C C . LYS A 1 88 ? 11.348 -9.110 -10.812 1.00 94.00 88 LYS A C 1
ATOM 686 O O . LYS A 1 88 ? 12.152 -9.151 -11.736 1.00 94.00 88 LYS A O 1
ATOM 691 N N . THR A 1 89 ? 11.167 -10.113 -9.958 1.00 92.69 89 THR A N 1
ATOM 692 C CA . THR A 1 89 ? 11.911 -11.375 -10.081 1.00 92.69 89 THR A CA 1
ATOM 693 C C . THR A 1 89 ? 11.606 -12.049 -11.420 1.00 92.69 89 THR A C 1
ATOM 695 O O . THR A 1 89 ? 12.532 -12.371 -12.162 1.00 92.69 89 THR A O 1
ATOM 698 N N . MET A 1 90 ? 10.329 -12.109 -11.819 1.00 95.69 90 MET A N 1
ATOM 699 C CA . MET A 1 90 ? 9.946 -12.626 -13.141 1.00 95.69 90 MET A CA 1
ATOM 700 C C . MET A 1 90 ? 10.596 -11.848 -14.296 1.00 95.69 90 MET A C 1
ATOM 702 O O . MET A 1 90 ? 11.020 -12.445 -15.282 1.00 95.69 90 MET A O 1
ATOM 706 N N . ALA A 1 91 ? 10.711 -10.521 -14.196 1.00 95.44 91 ALA A N 1
ATOM 707 C CA . ALA A 1 91 ? 11.391 -9.718 -15.209 1.00 95.44 91 ALA A CA 1
ATOM 708 C C . ALA A 1 91 ? 12.904 -9.987 -15.248 1.00 95.44 91 ALA A C 1
ATOM 710 O O . ALA A 1 91 ? 13.485 -10.107 -16.323 1.00 95.44 91 ALA A O 1
ATOM 711 N N . LEU A 1 92 ? 13.563 -10.108 -14.099 1.00 93.88 92 LEU A N 1
ATOM 712 C CA . LEU A 1 92 ? 15.004 -10.370 -14.063 1.00 93.88 92 LEU A CA 1
ATOM 713 C C . LEU A 1 92 ? 15.359 -11.750 -14.633 1.00 93.88 92 LEU A C 1
ATOM 715 O O . LEU A 1 92 ? 16.402 -11.891 -15.269 1.00 93.88 92 LEU A O 1
ATOM 719 N N . GLU A 1 93 ? 14.492 -12.742 -14.446 1.00 94.44 93 GLU A N 1
ATOM 720 C CA . GLU A 1 93 ? 14.765 -14.127 -14.843 1.00 94.44 93 GLU A CA 1
ATOM 721 C C . GLU A 1 93 ? 14.196 -14.495 -16.222 1.00 94.44 93 GLU A C 1
ATOM 723 O O . GLU A 1 93 ? 14.805 -15.281 -16.950 1.00 94.44 93 GLU A O 1
ATOM 728 N N . HIS A 1 94 ? 13.057 -13.915 -16.618 1.00 96.25 94 HIS A N 1
ATOM 729 C CA . HIS A 1 94 ? 12.258 -14.405 -17.750 1.00 96.25 94 HIS A CA 1
ATOM 730 C C . HIS A 1 94 ? 11.827 -13.332 -18.762 1.00 96.25 94 HIS A C 1
ATOM 732 O O . HIS A 1 94 ? 11.073 -13.649 -19.684 1.00 96.25 94 HIS A O 1
ATOM 738 N N . LEU A 1 95 ? 12.297 -12.078 -18.660 1.00 95.56 95 LEU A N 1
ATOM 739 C CA . LEU A 1 95 ? 11.836 -10.977 -19.529 1.00 95.56 95 LEU A CA 1
ATOM 740 C C . LEU A 1 95 ? 11.967 -11.258 -21.035 1.00 95.56 95 LEU A C 1
ATOM 742 O O . LEU A 1 95 ? 11.129 -10.811 -21.817 1.00 95.56 95 LEU A O 1
ATOM 746 N N . ASN A 1 96 ? 13.018 -11.973 -21.444 1.00 94.50 96 ASN A N 1
ATOM 747 C CA . ASN A 1 96 ? 13.287 -12.288 -22.852 1.00 94.50 96 ASN A CA 1
ATOM 748 C C . ASN A 1 96 ? 12.770 -13.675 -23.280 1.00 94.50 96 ASN A C 1
ATOM 750 O O . ASN A 1 96 ? 13.103 -14.123 -24.375 1.00 94.50 96 ASN A O 1
ATOM 754 N N . ASP A 1 97 ? 12.002 -14.352 -22.425 1.00 93.75 97 ASP A N 1
ATOM 755 C CA . ASP A 1 97 ? 11.446 -15.683 -22.676 1.00 93.75 97 ASP A CA 1
ATOM 756 C C . ASP A 1 97 ? 9.938 -15.706 -22.358 1.00 93.75 97 ASP A C 1
ATOM 758 O O . ASP A 1 97 ? 9.156 -15.069 -23.066 1.00 93.75 97 ASP A O 1
ATOM 762 N N . ASN A 1 98 ? 9.514 -16.383 -21.284 1.00 95.19 98 ASN A N 1
ATOM 763 C CA . ASN A 1 98 ? 8.106 -16.572 -20.933 1.00 95.19 98 ASN A CA 1
ATOM 764 C C . ASN A 1 98 ? 7.725 -15.908 -19.596 1.00 95.19 98 ASN A C 1
ATOM 766 O O . ASN A 1 98 ? 7.189 -16.559 -18.699 1.00 95.19 98 ASN A O 1
ATOM 770 N N . MET A 1 99 ? 7.984 -14.603 -19.451 1.00 97.44 99 MET A N 1
ATOM 771 C CA . MET A 1 99 ? 7.696 -13.857 -18.214 1.00 97.44 99 MET A CA 1
ATOM 772 C C . MET A 1 99 ? 6.234 -13.987 -17.756 1.00 97.44 99 MET A C 1
ATOM 774 O O . MET A 1 99 ? 5.968 -14.191 -16.572 1.00 97.44 99 MET A O 1
ATOM 778 N N . ILE A 1 100 ? 5.277 -13.894 -18.687 1.00 98.12 100 ILE A N 1
ATOM 779 C CA . ILE A 1 100 ? 3.849 -13.993 -18.351 1.00 98.12 100 ILE A CA 1
ATOM 780 C C . ILE A 1 100 ? 3.492 -15.413 -17.911 1.00 98.12 100 ILE A C 1
ATOM 782 O O . ILE A 1 100 ? 2.836 -15.564 -16.886 1.00 98.12 100 ILE A O 1
ATOM 786 N N . GLY A 1 101 ? 3.958 -16.447 -18.618 1.00 97.25 101 GLY A N 1
ATOM 787 C CA . GLY A 1 101 ? 3.687 -17.828 -18.224 1.00 97.25 101 GLY A CA 1
ATOM 788 C C . GLY A 1 101 ? 4.292 -18.180 -16.864 1.00 97.25 101 GLY A C 1
ATOM 789 O O . GLY A 1 101 ? 3.583 -18.726 -16.026 1.00 97.25 101 GLY A O 1
ATOM 790 N N . ALA A 1 102 ? 5.539 -17.775 -16.595 1.00 95.12 102 ALA A N 1
ATOM 791 C CA . ALA A 1 102 ? 6.169 -17.956 -15.282 1.00 95.12 102 ALA A CA 1
ATOM 792 C C . ALA A 1 102 ? 5.372 -17.265 -14.156 1.00 95.12 102 ALA A C 1
ATOM 794 O O . ALA A 1 102 ? 5.184 -17.823 -13.078 1.00 95.12 102 ALA A O 1
ATOM 795 N N . THR A 1 103 ? 4.811 -16.083 -14.434 1.00 96.38 103 THR A N 1
ATOM 796 C CA . THR A 1 103 ? 3.906 -15.393 -13.498 1.00 96.38 103 THR A CA 1
ATOM 797 C C . THR A 1 103 ? 2.608 -16.172 -13.268 1.00 96.38 103 THR A C 1
ATOM 799 O O . THR A 1 103 ? 2.108 -16.236 -12.146 1.00 96.38 103 THR A O 1
ATOM 802 N N . GLU A 1 104 ? 2.028 -16.751 -14.322 1.00 96.19 104 GLU A N 1
ATOM 803 C CA . GLU A 1 104 ? 0.767 -17.499 -14.246 1.00 96.19 104 GLU A CA 1
ATOM 804 C C . GLU A 1 104 ? 0.903 -18.819 -13.475 1.00 96.19 104 GLU A C 1
ATOM 806 O O . GLU A 1 104 ? -0.058 -19.237 -12.827 1.00 96.19 104 GLU A O 1
ATOM 811 N N . GLU A 1 105 ? 2.084 -19.440 -13.458 1.00 93.81 105 GLU A N 1
ATOM 812 C CA . GLU A 1 105 ? 2.342 -20.653 -12.669 1.00 93.81 105 GLU A CA 1
ATOM 813 C C . GLU A 1 105 ? 2.094 -20.438 -11.166 1.00 93.81 105 GLU A C 1
ATOM 815 O O . GLU A 1 105 ? 1.527 -21.315 -10.501 1.00 93.81 105 GLU A O 1
ATOM 820 N N . MET A 1 106 ? 2.435 -19.252 -10.643 1.00 92.81 106 MET A N 1
ATOM 821 C CA . MET A 1 106 ? 2.239 -18.889 -9.233 1.00 92.81 106 MET A CA 1
ATOM 822 C C . MET A 1 106 ? 0.762 -18.826 -8.831 1.00 92.81 106 MET A C 1
ATOM 824 O O . MET A 1 106 ? 0.428 -19.062 -7.671 1.00 92.81 106 MET A O 1
ATOM 828 N N . LEU A 1 107 ? -0.147 -18.561 -9.779 1.00 93.00 107 LEU A N 1
ATOM 829 C CA . LEU A 1 107 ? -1.574 -18.394 -9.480 1.00 93.00 107 LEU A CA 1
ATOM 830 C C . LEU A 1 107 ? -2.206 -19.655 -8.875 1.00 93.00 107 LEU A C 1
ATOM 832 O O . LEU A 1 107 ? -3.219 -19.577 -8.184 1.00 93.00 107 LEU A O 1
ATOM 836 N N . SER A 1 108 ? -1.593 -20.813 -9.126 1.00 94.06 108 SER A N 1
ATOM 837 C CA . SER A 1 108 ? -2.037 -22.112 -8.625 1.00 94.06 108 SER A CA 1
ATOM 838 C C . SER A 1 108 ? -1.556 -22.446 -7.210 1.00 94.06 108 SER A C 1
ATOM 840 O O . SER A 1 108 ? -1.909 -23.504 -6.697 1.00 94.06 108 SER A O 1
ATOM 842 N N . TRP A 1 109 ? -0.731 -21.600 -6.584 1.00 94.38 109 TRP A N 1
ATOM 843 C CA . TRP A 1 109 ? -0.087 -21.942 -5.312 1.00 94.38 109 TRP A CA 1
ATOM 844 C C . TRP A 1 109 ? -0.912 -21.568 -4.075 1.00 94.38 109 TRP A C 1
ATOM 846 O O . TRP A 1 109 ? -0.545 -21.961 -2.974 1.00 94.38 109 TRP A O 1
ATOM 856 N N . GLY A 1 110 ? -1.988 -20.793 -4.222 1.00 92.44 110 GLY A N 1
ATOM 857 C CA . GLY A 1 110 ? -2.910 -20.501 -3.121 1.00 92.44 110 GLY A CA 1
ATOM 858 C C . GLY A 1 110 ? -3.904 -21.640 -2.888 1.00 92.44 110 GLY A C 1
ATOM 859 O O . GLY A 1 110 ? -4.292 -22.329 -3.831 1.00 92.44 110 GLY A O 1
ATOM 860 N N . GLU A 1 111 ? -4.343 -21.821 -1.645 1.00 93.75 111 GLU A N 1
ATOM 861 C CA . GLU A 1 111 ? -5.284 -22.872 -1.251 1.00 93.75 111 GLU A CA 1
ATOM 862 C C . GLU A 1 111 ? -6.293 -22.339 -0.224 1.00 93.75 111 GLU A C 1
ATOM 864 O O . GLU A 1 111 ? -5.980 -21.462 0.572 1.00 93.75 111 GLU A O 1
ATOM 869 N N . GLY A 1 112 ? -7.513 -22.885 -0.197 1.00 94.69 112 GLY A N 1
ATOM 870 C CA . GLY A 1 112 ? -8.506 -22.567 0.838 1.00 94.69 112 GLY A CA 1
ATOM 871 C C . GLY A 1 112 ? -8.806 -21.066 0.985 1.00 94.69 112 GLY A C 1
ATOM 872 O O . GLY A 1 112 ? -9.368 -20.442 0.083 1.00 94.69 112 GLY A O 1
ATOM 873 N N . ASN A 1 113 ? -8.481 -20.502 2.152 1.00 95.31 113 ASN A N 1
ATOM 874 C CA . ASN A 1 113 ? -8.630 -19.075 2.462 1.00 95.31 113 ASN A CA 1
ATOM 875 C C . ASN A 1 113 ? -7.479 -18.194 1.956 1.00 95.31 113 ASN A C 1
ATOM 877 O O . ASN A 1 113 ? -7.564 -16.965 2.069 1.00 95.31 113 ASN A O 1
ATOM 881 N N . THR A 1 114 ? -6.447 -18.794 1.361 1.00 95.94 114 THR A N 1
ATOM 882 C CA . THR A 1 114 ? -5.415 -18.078 0.623 1.00 95.94 114 THR A CA 1
ATOM 883 C C . THR A 1 114 ? -5.609 -18.189 -0.886 1.00 95.94 114 THR A C 1
ATOM 885 O O . THR A 1 114 ? -6.111 -19.185 -1.404 1.00 95.94 114 THR A O 1
ATOM 888 N N . ALA A 1 115 ? -5.226 -17.150 -1.626 1.00 95.81 115 ALA A N 1
ATOM 889 C CA . ALA A 1 115 ? -5.284 -17.170 -3.086 1.00 95.81 115 ALA A CA 1
ATOM 890 C C . ALA A 1 115 ? -4.344 -16.136 -3.700 1.00 95.81 115 ALA A C 1
ATOM 892 O O . ALA A 1 115 ? -4.118 -15.072 -3.134 1.00 95.81 115 ALA A O 1
ATOM 893 N N . TYR A 1 116 ? -3.857 -16.397 -4.907 1.00 96.56 116 TYR A N 1
ATOM 894 C CA . TYR A 1 116 ? -3.253 -15.347 -5.720 1.00 96.56 116 TYR A CA 1
ATOM 895 C C . TYR A 1 116 ? -4.342 -14.557 -6.445 1.00 96.56 116 TYR A C 1
ATOM 897 O O . TYR A 1 116 ? -5.281 -15.141 -6.991 1.00 96.56 116 TYR A O 1
ATOM 905 N N . LEU A 1 117 ? -4.216 -13.230 -6.477 1.00 96.88 117 LEU A N 1
ATOM 906 C CA . LEU A 1 117 ? -5.137 -12.393 -7.239 1.00 96.88 117 LEU A CA 1
ATOM 907 C C . LEU A 1 117 ? -4.865 -12.553 -8.742 1.00 96.88 117 LEU A C 1
ATOM 909 O O . LEU A 1 117 ? -3.732 -12.352 -9.195 1.00 96.88 117 LEU A O 1
ATOM 913 N N . PRO A 1 118 ? -5.883 -12.915 -9.542 1.00 95.50 118 PRO A N 1
ATOM 914 C CA . PRO A 1 118 ? -5.697 -13.150 -10.964 1.00 95.50 118 PRO A CA 1
ATOM 915 C C . PRO A 1 118 ? -5.359 -11.845 -11.686 1.00 95.50 118 PRO A C 1
ATOM 917 O O . PRO A 1 118 ? -5.939 -10.801 -11.402 1.00 95.50 118 PRO A O 1
ATOM 920 N N . LYS A 1 119 ? -4.448 -11.921 -12.666 1.00 97.19 119 LYS A N 1
ATOM 921 C CA . LYS A 1 119 ? -4.038 -10.779 -13.506 1.00 97.19 119 LYS A CA 1
ATOM 922 C C . LYS A 1 119 ? -3.600 -9.547 -12.700 1.00 97.19 119 LYS A C 1
ATOM 924 O O . LYS A 1 119 ? -3.785 -8.420 -13.146 1.00 97.19 119 LYS A O 1
ATOM 929 N N . GLN A 1 120 ? -2.958 -9.751 -11.554 1.00 97.94 120 GLN A N 1
ATOM 930 C CA . GLN A 1 120 ? -2.265 -8.695 -10.818 1.00 97.94 120 GLN A CA 1
ATOM 931 C C . GLN A 1 120 ? -0.779 -9.028 -10.722 1.00 97.94 120 GLN A C 1
ATOM 933 O O . GLN A 1 120 ? -0.405 -10.198 -10.728 1.00 97.94 120 GLN A O 1
ATOM 938 N N . VAL A 1 121 ? 0.079 -8.012 -10.674 1.00 98.25 121 VAL A N 1
ATOM 939 C CA . VAL A 1 121 ? 1.526 -8.193 -10.502 1.00 98.25 121 VAL A CA 1
ATOM 940 C C . VAL A 1 121 ? 2.131 -7.026 -9.730 1.00 98.25 121 VAL A C 1
ATOM 942 O O . VAL A 1 121 ? 1.664 -5.891 -9.849 1.00 98.25 121 VAL A O 1
ATOM 945 N N . LYS A 1 122 ? 3.184 -7.291 -8.954 1.00 98.12 122 LYS A N 1
ATOM 946 C CA . LYS A 1 122 ? 3.975 -6.275 -8.258 1.00 98.12 122 LYS A CA 1
ATOM 947 C C . LYS A 1 122 ? 5.303 -6.028 -8.973 1.00 98.12 122 LYS A C 1
ATOM 949 O O . LYS A 1 122 ? 6.096 -6.943 -9.148 1.00 98.12 122 LYS A O 1
ATOM 954 N N . LEU A 1 123 ? 5.571 -4.780 -9.340 1.00 98.00 123 LEU A N 1
ATOM 955 C CA . LEU A 1 123 ? 6.876 -4.294 -9.787 1.00 98.00 123 LEU A CA 1
ATOM 956 C C . LEU A 1 123 ? 7.499 -3.376 -8.729 1.00 98.00 123 LEU A C 1
ATOM 958 O O . LEU A 1 123 ? 6.828 -2.864 -7.829 1.00 98.00 123 LEU A O 1
ATOM 962 N N . PHE A 1 124 ? 8.798 -3.137 -8.864 1.00 96.31 124 PHE A N 1
ATOM 963 C CA . PHE A 1 124 ? 9.566 -2.246 -8.001 1.00 96.31 124 PHE A CA 1
ATOM 964 C C . PHE A 1 124 ? 10.299 -1.232 -8.867 1.00 96.31 124 PHE A C 1
ATOM 966 O O . PHE A 1 124 ? 10.717 -1.582 -9.964 1.00 96.31 124 PHE A O 1
ATOM 973 N N . ALA A 1 125 ? 10.409 0.008 -8.406 1.00 95.25 125 ALA A N 1
ATOM 974 C CA . ALA A 1 125 ? 11.096 1.082 -9.107 1.00 95.25 125 ALA A CA 1
ATOM 975 C C . ALA A 1 125 ? 12.420 1.403 -8.405 1.00 95.25 125 ALA A C 1
ATOM 977 O O . ALA A 1 125 ? 13.487 1.050 -8.905 1.00 95.25 125 ALA A O 1
ATOM 978 N N . ASP A 1 126 ? 12.357 2.025 -7.233 1.00 96.06 126 ASP A N 1
ATOM 979 C CA . ASP A 1 126 ? 13.505 2.531 -6.482 1.00 96.06 126 ASP A CA 1
ATOM 980 C C . ASP A 1 126 ? 13.569 1.969 -5.058 1.00 96.06 126 ASP A C 1
ATOM 982 O O . ASP A 1 126 ? 12.716 1.182 -4.654 1.00 96.06 126 ASP A O 1
ATOM 986 N N . GLY A 1 127 ? 14.645 2.291 -4.340 1.00 90.06 127 GLY A N 1
ATOM 987 C CA . GLY A 1 127 ? 14.955 1.698 -3.046 1.00 90.06 127 GLY A CA 1
ATOM 988 C C . GLY A 1 127 ? 14.046 2.123 -1.891 1.00 90.06 127 GLY A C 1
ATO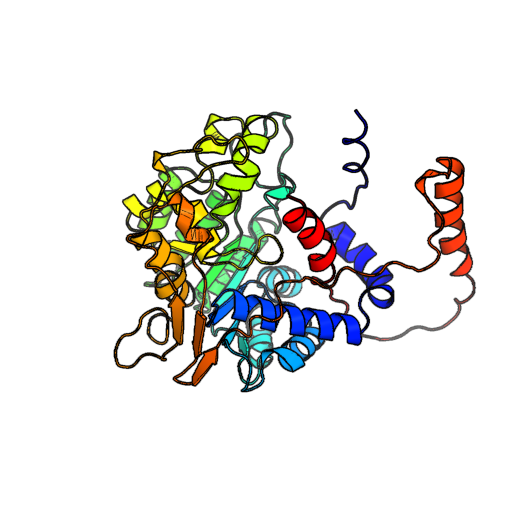M 989 O O . GLY A 1 127 ? 13.146 2.958 -1.993 1.00 90.06 127 GLY A O 1
ATOM 990 N N . ALA A 1 128 ? 14.311 1.511 -0.738 1.00 89.38 128 ALA A N 1
ATOM 991 C CA . ALA A 1 128 ? 13.480 1.641 0.449 1.00 89.38 128 ALA A CA 1
ATOM 992 C C . ALA A 1 128 ? 13.621 3.007 1.141 1.00 89.38 128 ALA A C 1
ATOM 994 O O . ALA A 1 128 ? 14.721 3.548 1.292 1.00 89.38 128 ALA A O 1
ATOM 995 N N . ILE A 1 129 ? 12.504 3.505 1.682 1.00 92.31 129 ILE A N 1
ATOM 996 C CA . ILE A 1 129 ? 12.462 4.753 2.454 1.00 92.31 129 ILE A CA 1
ATOM 997 C C . ILE A 1 129 ? 13.272 4.690 3.756 1.00 92.31 129 ILE A C 1
ATOM 999 O O . ILE A 1 129 ? 13.862 5.678 4.163 1.00 92.31 129 ILE A O 1
ATOM 1003 N N . PHE A 1 130 ? 13.367 3.552 4.441 1.00 88.69 130 PHE A N 1
ATOM 1004 C CA . PHE A 1 130 ? 14.099 3.513 5.716 1.00 88.69 130 PHE A CA 1
ATOM 1005 C C . PHE A 1 130 ? 15.613 3.636 5.544 1.00 88.69 130 PHE A C 1
ATOM 1007 O O . PHE A 1 130 ? 16.288 4.166 6.422 1.00 88.69 130 PHE A O 1
ATOM 1014 N N . SER A 1 131 ? 16.129 3.195 4.398 1.00 88.69 131 SER A N 1
ATOM 1015 C CA . SER A 1 131 ? 17.556 3.227 4.077 1.00 88.69 131 SER A CA 1
ATOM 1016 C C . SER A 1 131 ? 17.977 4.489 3.321 1.00 88.69 131 SER A C 1
ATOM 1018 O O . SER A 1 131 ? 19.138 4.593 2.955 1.00 88.69 131 SER A O 1
ATOM 1020 N N . GLN A 1 132 ? 17.050 5.419 3.054 1.00 93.06 132 GLN A N 1
ATOM 1021 C CA . GLN A 1 132 ? 17.275 6.579 2.178 1.00 93.06 132 GLN A CA 1
ATOM 1022 C C . GLN A 1 132 ? 17.774 6.197 0.769 1.00 93.06 132 GLN A C 1
ATOM 1024 O O . GLN A 1 132 ? 18.431 6.976 0.100 1.00 93.06 132 GLN A O 1
ATOM 1029 N N . LEU A 1 133 ? 17.416 5.012 0.265 1.00 94.31 133 LEU A N 1
ATOM 1030 C CA . LEU A 1 133 ? 17.850 4.553 -1.064 1.00 94.31 133 LEU A CA 1
ATOM 1031 C C . LEU A 1 133 ? 16.832 4.878 -2.165 1.00 94.31 133 LEU A C 1
ATOM 1033 O O . LEU A 1 133 ? 16.828 4.246 -3.218 1.00 94.31 133 LEU A O 1
ATOM 1037 N N . MET A 1 134 ? 15.948 5.848 -1.937 1.00 96.25 134 MET A N 1
ATOM 1038 C CA . MET A 1 134 ? 14.914 6.229 -2.899 1.00 96.25 134 MET A CA 1
ATOM 1039 C C . MET A 1 134 ? 15.497 7.145 -3.970 1.00 96.25 134 MET A C 1
ATOM 1041 O O . MET A 1 134 ? 16.369 7.971 -3.706 1.00 96.25 134 MET A O 1
ATOM 1045 N N . GLN A 1 135 ? 14.984 7.066 -5.189 1.00 97.62 135 GLN A N 1
ATOM 1046 C CA . GLN A 1 135 ? 15.412 7.960 -6.257 1.00 97.62 135 GLN A CA 1
ATOM 1047 C C . GLN A 1 135 ? 14.721 9.316 -6.091 1.00 97.62 135 GLN A C 1
ATOM 1049 O O . GLN A 1 135 ? 13.518 9.443 -6.323 1.00 97.62 135 GLN A O 1
ATOM 1054 N N . MET A 1 136 ? 15.502 10.338 -5.736 1.00 97.44 136 MET A N 1
ATOM 1055 C CA . MET A 1 136 ? 15.029 11.711 -5.525 1.00 97.44 136 MET A CA 1
ATOM 1056 C C . MET A 1 136 ? 15.441 12.628 -6.687 1.00 97.44 136 MET A C 1
ATOM 1058 O O . MET A 1 136 ? 16.571 12.530 -7.170 1.00 97.44 136 MET A O 1
ATOM 1062 N N . LYS A 1 137 ? 14.569 13.540 -7.138 1.00 95.88 137 LYS A N 1
ATOM 1063 C CA . LYS A 1 137 ? 14.879 14.498 -8.226 1.00 95.88 137 LYS A CA 1
ATOM 1064 C C . LYS A 1 137 ? 15.970 15.486 -7.837 1.00 95.88 137 LYS A C 1
ATOM 1066 O O . LYS A 1 137 ? 16.945 15.638 -8.565 1.00 95.88 137 LYS A O 1
ATOM 1071 N N . ASP A 1 138 ? 15.810 16.098 -6.668 1.00 95.00 138 ASP A N 1
ATOM 1072 C CA . ASP A 1 138 ? 16.718 17.134 -6.161 1.00 95.00 138 ASP A CA 1
ATOM 1073 C C . ASP A 1 138 ? 17.770 16.576 -5.181 1.00 95.00 138 ASP A C 1
ATOM 1075 O O . ASP A 1 138 ? 18.404 17.332 -4.450 1.00 95.00 138 ASP A O 1
ATOM 1079 N N . GLY A 1 139 ? 17.926 15.246 -5.123 1.00 95.12 139 GLY A N 1
ATOM 1080 C CA . GLY A 1 139 ? 18.894 14.564 -4.258 1.00 95.12 139 GLY A CA 1
ATOM 1081 C C . GLY A 1 139 ? 18.659 14.731 -2.749 1.00 95.12 139 GLY A C 1
ATOM 1082 O O . GLY A 1 139 ? 17.689 15.355 -2.295 1.00 95.12 139 GLY A O 1
ATOM 1083 N N . TYR A 1 140 ? 19.564 14.148 -1.964 1.00 97.12 140 TYR A N 1
ATOM 1084 C CA . TYR A 1 140 ? 19.599 14.243 -0.502 1.00 97.12 140 TYR A CA 1
ATOM 1085 C C . TYR A 1 140 ? 20.528 15.372 -0.031 1.00 97.12 140 TYR A C 1
ATOM 1087 O O . TYR A 1 140 ? 21.386 15.846 -0.774 1.00 97.12 140 TYR A O 1
ATOM 1095 N N . LEU A 1 141 ? 20.348 15.833 1.210 1.00 96.50 141 LEU A N 1
ATOM 1096 C CA . LEU A 1 141 ? 21.087 16.968 1.784 1.00 96.50 141 LEU A CA 1
ATOM 1097 C C . LEU A 1 141 ? 22.599 16.726 1.914 1.00 96.50 141 LEU A C 1
ATOM 1099 O O . LEU A 1 141 ? 23.374 17.677 1.870 1.00 96.50 141 LEU A O 1
ATOM 1103 N N . ASP A 1 142 ? 23.014 15.478 2.097 1.00 95.44 142 ASP A N 1
ATOM 1104 C CA . ASP A 1 142 ? 24.415 15.042 2.181 1.00 95.44 142 ASP A CA 1
ATOM 1105 C C . ASP A 1 142 ? 25.017 14.687 0.805 1.00 95.44 142 ASP A C 1
ATOM 1107 O O . ASP A 1 142 ? 26.190 14.326 0.716 1.00 95.44 142 ASP A O 1
ATOM 1111 N N . GLY A 1 143 ? 24.230 14.815 -0.268 1.00 95.69 143 GLY A N 1
ATOM 1112 C CA . GLY A 1 143 ? 24.650 14.581 -1.644 1.00 95.69 143 GLY A CA 1
ATOM 1113 C C . GLY A 1 143 ? 24.664 13.119 -2.089 1.00 95.69 143 GLY A C 1
ATOM 1114 O O . GLY A 1 143 ? 25.097 12.871 -3.215 1.00 95.69 143 GLY A O 1
ATOM 1115 N N . HIS A 1 144 ? 24.210 12.159 -1.272 1.00 94.56 144 HIS A N 1
ATOM 1116 C CA . HIS A 1 144 ? 24.060 10.786 -1.762 1.00 94.56 144 HIS A CA 1
ATOM 1117 C C . HIS A 1 144 ? 22.906 10.672 -2.769 1.00 94.56 144 HIS A C 1
ATOM 1119 O O . HIS A 1 144 ? 21.997 11.507 -2.829 1.00 94.56 144 HIS A O 1
ATOM 1125 N N . GLU A 1 145 ? 22.952 9.609 -3.568 1.00 92.19 145 GLU A N 1
ATOM 1126 C CA . GLU A 1 145 ? 21.890 9.236 -4.494 1.00 92.19 145 GLU A CA 1
ATOM 1127 C C . GLU A 1 145 ? 21.245 7.928 -4.038 1.00 92.19 145 GLU A C 1
ATOM 1129 O O . GLU A 1 145 ? 21.905 7.071 -3.451 1.00 92.19 145 GLU A O 1
ATOM 1134 N N . GLY A 1 146 ? 19.954 7.765 -4.327 1.00 93.56 146 GLY A N 1
ATOM 1135 C CA . GLY A 1 146 ? 19.284 6.489 -4.111 1.00 93.56 146 GLY A CA 1
ATOM 1136 C C . GLY A 1 146 ? 19.663 5.429 -5.141 1.00 93.56 146 GLY A C 1
ATOM 1137 O O . GLY A 1 146 ? 20.427 5.660 -6.079 1.00 93.56 146 GLY A O 1
ATOM 1138 N N . GLU A 1 147 ? 19.039 4.262 -5.019 1.00 93.88 147 GLU A N 1
ATOM 1139 C CA . GLU A 1 147 ? 19.274 3.103 -5.873 1.00 93.88 147 GLU A CA 1
ATOM 1140 C C . GLU A 1 147 ? 18.009 2.723 -6.650 1.00 93.88 147 GLU A C 1
ATOM 1142 O O . GLU A 1 147 ? 16.880 2.852 -6.174 1.00 93.88 147 GLU A O 1
ATOM 1147 N N . TRP A 1 148 ? 18.198 2.246 -7.880 1.00 95.62 148 TRP A N 1
ATOM 1148 C CA . TRP A 1 148 ? 17.134 1.587 -8.633 1.00 95.62 148 TRP A CA 1
ATOM 1149 C C . TRP A 1 148 ? 17.045 0.122 -8.198 1.00 95.62 148 TRP A C 1
ATOM 1151 O O . TRP A 1 148 ? 18.055 -0.579 -8.185 1.00 95.62 148 TRP A O 1
ATOM 1161 N N . MET A 1 149 ? 15.843 -0.370 -7.883 1.00 92.44 149 MET A N 1
ATOM 1162 C CA . MET A 1 149 ? 15.639 -1.795 -7.564 1.00 92.44 149 MET A CA 1
ATOM 1163 C C . MET A 1 149 ? 15.639 -2.685 -8.808 1.00 92.44 149 MET A C 1
ATOM 1165 O O . MET A 1 149 ? 15.823 -3.899 -8.716 1.00 92.44 149 MET A O 1
ATOM 1169 N N . ILE A 1 150 ? 15.388 -2.083 -9.963 1.00 91.88 150 ILE A N 1
ATOM 1170 C CA . ILE A 1 150 ? 15.430 -2.706 -11.276 1.00 91.88 150 ILE A CA 1
ATOM 1171 C C . ILE A 1 150 ? 15.874 -1.638 -12.272 1.00 91.88 150 ILE A C 1
ATOM 1173 O O . ILE A 1 150 ? 15.516 -0.467 -12.140 1.00 91.88 150 ILE A O 1
ATOM 1177 N N . GLU A 1 151 ? 16.655 -2.022 -13.275 1.00 94.69 151 GLU A N 1
ATOM 1178 C CA . GLU A 1 151 ? 17.090 -1.067 -14.290 1.00 94.69 151 GLU A CA 1
ATOM 1179 C C . GLU A 1 151 ? 15.877 -0.470 -15.032 1.00 94.69 151 GLU A C 1
ATOM 1181 O O . GLU A 1 151 ? 14.974 -1.223 -15.419 1.00 94.69 151 GLU A O 1
ATOM 1186 N N . PRO A 1 152 ? 15.845 0.852 -15.296 1.00 95.94 152 PRO A N 1
ATOM 1187 C CA . PRO A 1 152 ? 14.698 1.500 -15.935 1.00 95.94 152 PRO A CA 1
ATOM 1188 C C . PRO A 1 152 ? 14.277 0.889 -17.278 1.00 95.94 152 PRO A C 1
ATOM 1190 O O . PRO A 1 152 ? 13.093 0.870 -17.611 1.00 95.94 152 PRO A O 1
ATOM 1193 N N . GLU A 1 153 ? 15.227 0.362 -18.057 1.00 96.94 153 GLU A N 1
ATOM 1194 C CA . GLU A 1 153 ? 14.922 -0.308 -19.325 1.00 96.94 153 GLU A CA 1
ATOM 1195 C C . GLU A 1 153 ? 14.210 -1.653 -19.109 1.00 96.94 153 GLU A C 1
ATOM 1197 O O . GLU A 1 153 ? 13.225 -1.950 -19.791 1.00 96.94 153 GLU A O 1
ATOM 1202 N N . ILE A 1 154 ? 14.672 -2.448 -18.139 1.00 97.75 154 ILE A N 1
ATOM 1203 C CA . ILE A 1 154 ? 14.044 -3.720 -17.759 1.00 97.75 154 ILE A CA 1
ATOM 1204 C C . ILE A 1 154 ? 12.647 -3.44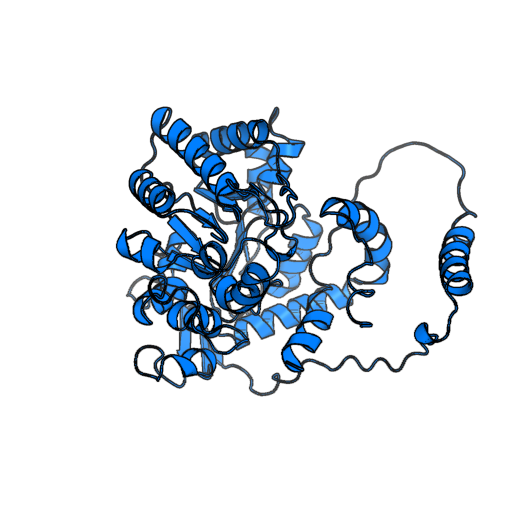4 -17.190 1.00 97.75 154 ILE A C 1
ATOM 1206 O O . ILE A 1 154 ? 11.689 -4.100 -17.600 1.00 97.75 154 ILE A O 1
ATOM 1210 N N . PHE A 1 155 ? 12.500 -2.424 -16.335 1.00 98.56 155 PHE A N 1
ATOM 1211 C CA . PHE A 1 155 ? 11.204 -1.980 -15.815 1.00 98.56 155 PHE A CA 1
ATOM 1212 C C . PHE A 1 155 ? 10.218 -1.649 -16.936 1.00 98.56 155 PHE A C 1
ATOM 1214 O O . PHE A 1 155 ? 9.110 -2.180 -16.958 1.00 98.56 155 PHE A O 1
ATOM 1221 N N . ALA A 1 156 ? 10.617 -0.801 -17.888 1.00 98.62 156 ALA A N 1
ATOM 1222 C CA . ALA A 1 156 ? 9.745 -0.364 -18.974 1.00 98.62 156 ALA A CA 1
ATOM 1223 C C . ALA A 1 156 ? 9.301 -1.538 -19.865 1.00 98.62 156 ALA A C 1
ATOM 1225 O O . ALA A 1 156 ? 8.129 -1.621 -20.252 1.00 98.62 156 ALA A O 1
ATOM 1226 N N . LYS A 1 157 ? 10.209 -2.478 -20.159 1.00 98.62 157 LYS A N 1
ATOM 1227 C CA . LYS A 1 157 ? 9.900 -3.700 -20.919 1.00 98.62 157 LYS A CA 1
ATOM 1228 C C . LYS A 1 157 ? 8.951 -4.623 -20.150 1.00 98.62 157 LYS A C 1
ATOM 1230 O O . LYS A 1 157 ? 7.962 -5.074 -20.725 1.00 98.62 157 LYS A O 1
ATOM 1235 N N . ALA A 1 158 ? 9.201 -4.853 -18.860 1.00 98.69 158 ALA A N 1
ATOM 1236 C CA . ALA A 1 158 ? 8.336 -5.670 -18.011 1.00 98.69 158 ALA A CA 1
ATOM 1237 C C . ALA A 1 158 ? 6.934 -5.058 -17.886 1.00 98.69 158 ALA A C 1
ATOM 1239 O O . ALA A 1 158 ? 5.936 -5.737 -18.131 1.00 98.69 158 ALA A O 1
ATOM 1240 N N . PHE A 1 159 ? 6.853 -3.754 -17.597 1.00 98.81 159 PHE A N 1
ATOM 1241 C CA . PHE A 1 159 ? 5.596 -3.008 -17.547 1.00 98.81 159 PHE A CA 1
ATOM 1242 C C . PHE A 1 159 ? 4.817 -3.180 -18.852 1.00 98.81 159 PHE A C 1
ATOM 1244 O O . PHE A 1 159 ? 3.629 -3.481 -18.826 1.00 98.81 159 PHE A O 1
ATOM 1251 N N . THR A 1 160 ? 5.492 -3.044 -19.996 1.00 98.75 160 THR A N 1
ATOM 1252 C CA . THR A 1 160 ? 4.895 -3.192 -21.330 1.00 98.75 160 THR A CA 1
ATOM 1253 C C . THR A 1 160 ? 4.300 -4.583 -21.548 1.00 98.75 160 THR A C 1
ATOM 1255 O O . THR A 1 160 ? 3.149 -4.690 -21.975 1.00 98.75 160 THR A O 1
ATOM 1258 N N . GLN A 1 161 ? 5.034 -5.648 -21.219 1.00 98.75 161 GLN A N 1
ATOM 1259 C CA . GLN A 1 161 ? 4.539 -7.017 -21.382 1.00 98.75 161 GLN A CA 1
ATOM 1260 C C . GLN A 1 161 ? 3.341 -7.315 -20.465 1.00 98.75 161 GLN A C 1
ATOM 1262 O O . GLN A 1 161 ? 2.325 -7.823 -20.939 1.00 98.75 161 GLN A O 1
ATOM 1267 N N . TYR A 1 162 ? 3.402 -6.943 -19.180 1.00 98.75 162 TYR A N 1
ATOM 1268 C CA . TYR A 1 162 ? 2.265 -7.106 -18.261 1.00 98.75 162 TYR A CA 1
ATOM 1269 C C . TYR A 1 162 ? 1.055 -6.269 -18.680 1.00 98.75 162 TYR A C 1
ATOM 1271 O O . TYR A 1 162 ? -0.086 -6.733 -18.605 1.00 98.75 162 TYR A O 1
ATOM 1279 N N . TRP A 1 163 ? 1.296 -5.049 -19.159 1.00 98.81 163 TRP A N 1
ATOM 1280 C CA . TRP A 1 163 ? 0.253 -4.164 -19.656 1.00 98.81 163 TRP A CA 1
ATOM 1281 C C . TRP A 1 163 ? -0.506 -4.787 -20.831 1.00 98.81 163 TRP A C 1
ATOM 1283 O O . TRP A 1 163 ? -1.740 -4.794 -20.808 1.00 98.81 163 TRP A O 1
ATOM 1293 N N . ASP A 1 164 ? 0.211 -5.350 -21.810 1.00 98.38 164 ASP A N 1
ATOM 1294 C CA . ASP A 1 164 ? -0.381 -6.028 -22.974 1.00 98.38 164 ASP A CA 1
ATOM 1295 C C . ASP A 1 164 ? -1.082 -7.334 -22.614 1.00 98.38 164 ASP A C 1
ATOM 1297 O O . ASP A 1 164 ? -2.093 -7.677 -23.222 1.00 98.38 164 ASP A O 1
ATOM 1301 N N . ALA A 1 165 ? -0.592 -8.032 -21.590 1.00 98.12 165 ALA A N 1
ATOM 1302 C CA . ALA A 1 165 ? -1.220 -9.235 -21.055 1.00 98.12 165 ALA A CA 1
ATOM 1303 C C . ALA A 1 165 ? -2.447 -8.946 -20.164 1.00 98.12 165 ALA A C 1
ATOM 1305 O O . ALA A 1 165 ? -3.033 -9.876 -19.602 1.00 98.12 165 ALA A O 1
ATOM 1306 N N . GLY A 1 166 ? -2.843 -7.675 -20.022 1.00 97.75 166 GLY A N 1
ATOM 1307 C CA . GLY A 1 166 ? -4.048 -7.269 -19.300 1.00 97.75 166 GLY A CA 1
ATOM 1308 C C . GLY A 1 166 ? -3.900 -7.222 -17.779 1.00 97.75 166 GLY A C 1
ATOM 1309 O O . GLY A 1 166 ? -4.911 -7.158 -17.086 1.00 97.75 166 GLY A O 1
ATOM 1310 N N . TYR A 1 167 ? -2.678 -7.224 -17.241 1.00 98.50 167 TYR A N 1
ATOM 1311 C CA . TYR A 1 167 ? -2.466 -7.201 -15.792 1.00 98.50 167 TYR A CA 1
ATOM 1312 C C . TYR A 1 167 ? -2.768 -5.824 -15.192 1.00 98.50 167 TYR A C 1
ATOM 1314 O O . TYR A 1 167 ? -2.474 -4.794 -15.807 1.00 98.50 167 TYR A O 1
ATOM 1322 N N . GLN A 1 168 ? -3.328 -5.791 -13.987 1.00 98.50 168 GLN A N 1
ATOM 1323 C CA . GLN A 1 168 ? -3.187 -4.659 -13.075 1.00 98.50 168 GLN A CA 1
ATOM 1324 C C . GLN A 1 168 ? -1.763 -4.676 -12.512 1.00 98.50 168 GLN A C 1
ATOM 1326 O O . GLN A 1 168 ? -1.257 -5.717 -12.091 1.00 98.50 168 GLN A O 1
ATOM 1331 N N . ILE A 1 169 ? -1.107 -3.519 -12.513 1.00 98.69 169 ILE A N 1
ATOM 1332 C CA . ILE A 1 169 ? 0.293 -3.402 -12.104 1.00 98.69 169 ILE A CA 1
ATOM 1333 C C . ILE A 1 169 ? 0.354 -2.559 -10.832 1.00 98.69 169 ILE A C 1
ATOM 1335 O O . ILE A 1 169 ? -0.026 -1.386 -10.839 1.00 98.69 169 ILE A O 1
ATOM 1339 N N . HIS A 1 170 ? 0.841 -3.164 -9.755 1.00 98.75 170 HIS A N 1
ATOM 1340 C CA . HIS A 1 170 ? 1.174 -2.519 -8.489 1.00 98.75 170 HIS A CA 1
ATOM 1341 C C . HIS A 1 170 ? 2.657 -2.185 -8.510 1.00 98.75 170 HIS A C 1
ATOM 1343 O O . HIS A 1 170 ? 3.463 -3.063 -8.795 1.00 98.75 170 HIS A O 1
ATOM 1349 N N . ILE A 1 171 ? 3.060 -0.951 -8.226 1.00 98.56 171 ILE A N 1
ATOM 1350 C CA . ILE A 1 171 ? 4.470 -0.551 -8.322 1.00 98.56 171 ILE A CA 1
ATOM 1351 C C . ILE A 1 171 ? 4.932 0.041 -7.002 1.00 98.56 171 ILE A C 1
ATOM 1353 O O . ILE A 1 171 ? 4.219 0.848 -6.426 1.00 98.56 171 ILE A O 1
ATOM 1357 N N . HIS A 1 172 ? 6.115 -0.341 -6.525 1.00 97.38 172 HIS A N 1
ATOM 1358 C CA . HIS A 1 172 ? 6.828 0.342 -5.442 1.00 97.38 172 HIS A CA 1
ATOM 1359 C C . HIS A 1 172 ? 7.670 1.490 -6.015 1.00 97.38 172 HIS A C 1
ATOM 1361 O O . HIS A 1 172 ? 8.749 1.208 -6.531 1.00 97.38 172 HIS A O 1
ATOM 1367 N N . PRO A 1 173 ? 7.204 2.749 -5.961 1.00 96.12 173 PRO A N 1
ATOM 1368 C CA . PRO A 1 173 ? 8.096 3.895 -5.934 1.00 96.12 173 PRO A CA 1
ATOM 1369 C C . PRO A 1 173 ? 7.965 4.646 -4.604 1.00 96.12 173 PRO A C 1
ATOM 1371 O O . PRO A 1 173 ? 6.863 4.976 -4.154 1.00 96.12 173 PRO A O 1
ATOM 1374 N N . ASN A 1 174 ? 9.095 4.953 -3.985 1.00 96.19 174 ASN A N 1
ATOM 1375 C CA . ASN A 1 174 ? 9.135 5.786 -2.792 1.00 96.19 174 ASN A CA 1
ATOM 1376 C C . ASN A 1 174 ? 9.619 7.205 -3.087 1.00 96.19 174 ASN A C 1
ATOM 1378 O O . ASN A 1 174 ? 9.116 8.137 -2.469 1.00 96.19 174 ASN A O 1
ATOM 1382 N N . GLY A 1 175 ? 10.567 7.387 -4.000 1.00 97.94 175 GLY A N 1
ATOM 1383 C CA . GLY A 1 175 ? 11.095 8.691 -4.376 1.00 97.94 175 GLY A CA 1
ATOM 1384 C C . GLY A 1 175 ? 10.346 9.309 -5.555 1.00 97.94 175 GLY A C 1
ATOM 1385 O O . GLY A 1 175 ? 9.782 8.617 -6.408 1.00 97.94 175 GLY A O 1
ATOM 1386 N N . ASP A 1 176 ? 10.367 10.635 -5.643 1.00 98.12 176 ASP A N 1
ATOM 1387 C CA . ASP A 1 176 ? 9.680 11.384 -6.697 1.00 98.12 176 ASP A CA 1
ATOM 1388 C C . ASP A 1 176 ? 10.275 11.124 -8.093 1.00 98.12 176 ASP A C 1
ATOM 1390 O O . ASP A 1 176 ? 9.546 11.099 -9.085 1.00 98.12 176 ASP A O 1
ATOM 1394 N N . LYS A 1 177 ? 11.575 10.843 -8.208 1.00 98.12 177 LYS A N 1
ATOM 1395 C CA . LYS A 1 177 ? 12.192 10.398 -9.472 1.00 98.12 177 LYS A CA 1
ATOM 1396 C C . LYS A 1 177 ? 11.809 8.951 -9.807 1.00 98.12 177 LYS A C 1
ATOM 1398 O O . LYS A 1 177 ? 11.677 8.613 -10.983 1.00 98.12 177 LYS A O 1
ATOM 1403 N N . GLY A 1 178 ? 11.557 8.115 -8.798 1.00 98.12 178 GLY A N 1
ATOM 1404 C CA . GLY A 1 178 ? 10.928 6.804 -8.974 1.00 98.12 178 GLY A CA 1
ATOM 1405 C C . GLY A 1 178 ? 9.516 6.918 -9.556 1.00 98.12 178 GLY A C 1
ATOM 1406 O O . GLY A 1 178 ? 9.191 6.241 -10.533 1.00 98.12 178 GLY A O 1
ATOM 1407 N N . VAL A 1 179 ? 8.700 7.837 -9.029 1.00 98.56 179 VAL A N 1
ATOM 1408 C CA . VAL A 1 179 ? 7.346 8.124 -9.539 1.00 98.56 179 VAL A CA 1
ATOM 1409 C C . VAL A 1 179 ? 7.376 8.576 -11.006 1.00 98.56 179 VAL A C 1
ATOM 1411 O O . VAL A 1 179 ? 6.562 8.097 -11.794 1.00 98.56 179 VAL A O 1
ATOM 1414 N N . ASP A 1 180 ? 8.344 9.405 -11.416 1.00 98.44 180 ASP A N 1
ATOM 1415 C CA . ASP A 1 180 ? 8.519 9.799 -12.827 1.00 98.44 180 ASP A CA 1
ATOM 1416 C C . ASP A 1 180 ? 8.717 8.598 -13.761 1.00 98.44 180 ASP A C 1
ATOM 1418 O O . ASP A 1 180 ? 8.140 8.552 -14.850 1.00 98.44 180 ASP A O 1
ATOM 1422 N N . MET A 1 181 ? 9.512 7.606 -13.348 1.00 98.31 181 MET A N 1
ATOM 1423 C CA . MET A 1 181 ? 9.730 6.394 -14.145 1.00 98.31 181 MET A CA 1
ATOM 1424 C C . MET A 1 181 ? 8.422 5.619 -14.357 1.00 98.31 181 MET A C 1
ATOM 1426 O O . MET A 1 181 ? 8.155 5.124 -15.461 1.00 98.31 181 MET A O 1
ATOM 1430 N N . VAL A 1 182 ? 7.588 5.542 -13.317 1.00 98.62 182 VAL A N 1
ATOM 1431 C CA . VAL A 1 182 ? 6.281 4.877 -13.385 1.00 98.62 182 VAL A CA 1
ATOM 1432 C C . VAL A 1 182 ? 5.319 5.653 -14.280 1.00 98.62 182 VAL A C 1
ATOM 1434 O O . VAL A 1 182 ? 4.727 5.058 -15.180 1.00 98.62 182 VAL A O 1
ATOM 1437 N N . LEU A 1 183 ? 5.204 6.971 -14.092 1.00 98.69 183 LEU A N 1
ATOM 1438 C CA . LEU A 1 183 ? 4.346 7.844 -14.900 1.00 98.69 183 LEU A CA 1
ATOM 1439 C C . LEU A 1 183 ? 4.723 7.792 -16.379 1.00 98.69 183 LEU A C 1
ATOM 1441 O O . LEU A 1 183 ? 3.849 7.626 -17.231 1.00 98.69 183 LEU A O 1
ATOM 1445 N N . LYS A 1 184 ? 6.022 7.845 -16.692 1.00 98.69 184 LYS A N 1
ATOM 1446 C CA . LYS A 1 184 ? 6.523 7.702 -18.062 1.00 98.69 184 LYS A CA 1
ATOM 1447 C C . LYS A 1 184 ? 6.081 6.376 -18.680 1.00 98.69 184 LYS A C 1
ATOM 1449 O O . LYS A 1 184 ? 5.507 6.375 -19.768 1.00 98.69 184 LYS A O 1
ATOM 1454 N N . SER A 1 185 ? 6.301 5.266 -17.974 1.00 98.69 185 SER A N 1
ATOM 1455 C CA . SER A 1 185 ? 5.931 3.932 -18.461 1.00 98.69 185 SER A CA 1
ATOM 1456 C C . SER A 1 185 ? 4.421 3.820 -18.668 1.00 98.69 185 SER A C 1
ATOM 1458 O O . SER A 1 185 ? 3.975 3.381 -19.729 1.00 98.69 185 SER A O 1
ATOM 1460 N N . LEU A 1 186 ? 3.615 4.284 -17.711 1.00 98.75 186 LEU A N 1
ATOM 1461 C CA . LEU A 1 186 ? 2.158 4.278 -17.823 1.00 98.75 186 LEU A CA 1
ATOM 1462 C C . LEU A 1 186 ? 1.675 5.126 -19.006 1.00 98.75 186 LEU A C 1
ATOM 1464 O O . LEU A 1 186 ? 0.858 4.661 -19.795 1.00 98.75 186 LEU A O 1
ATOM 1468 N N . LYS A 1 187 ? 2.215 6.333 -19.187 1.00 98.69 187 LYS A N 1
ATOM 1469 C CA . LYS A 1 187 ? 1.867 7.245 -20.286 1.00 98.69 187 LYS A CA 1
ATOM 1470 C C . LYS A 1 187 ? 2.189 6.661 -21.659 1.00 98.69 187 LYS A C 1
ATOM 1472 O O . LYS A 1 187 ? 1.369 6.742 -22.574 1.00 98.69 187 LYS A O 1
ATOM 1477 N N . GLU A 1 188 ? 3.363 6.055 -21.814 1.00 98.69 188 GLU A N 1
ATOM 1478 C CA . GLU A 1 188 ? 3.766 5.382 -23.055 1.00 98.69 188 GLU A CA 1
ATOM 1479 C C . GLU A 1 188 ? 2.838 4.200 -23.377 1.00 98.69 188 GLU A C 1
ATOM 1481 O O . GLU A 1 188 ? 2.403 4.035 -24.521 1.00 98.69 188 GLU A O 1
ATOM 1486 N N . ASN A 1 189 ? 2.463 3.426 -22.358 1.00 98.75 189 ASN A N 1
ATOM 1487 C CA . ASN A 1 189 ? 1.569 2.279 -22.489 1.00 98.75 189 ASN A CA 1
ATOM 1488 C C . ASN A 1 189 ? 0.114 2.686 -22.775 1.00 98.75 189 ASN A C 1
ATOM 1490 O O . ASN A 1 189 ? -0.512 2.126 -23.675 1.00 98.75 189 ASN A O 1
ATOM 1494 N N . MET A 1 190 ? -0.387 3.728 -22.113 1.00 98.31 190 MET A N 1
ATOM 1495 C CA . MET A 1 190 ? -1.689 4.334 -22.401 1.00 98.31 190 MET A CA 1
ATOM 1496 C C . MET A 1 190 ? -1.762 4.908 -23.815 1.00 98.31 190 MET A C 1
ATOM 1498 O O . MET A 1 190 ? -2.812 4.837 -24.445 1.00 98.31 190 MET A O 1
ATOM 1502 N N . LYS A 1 191 ? -0.656 5.441 -24.348 1.00 98.31 191 LYS A N 1
ATOM 1503 C CA . LYS A 1 191 ? -0.594 5.934 -25.730 1.00 98.31 191 LYS A CA 1
ATOM 1504 C C . LYS A 1 191 ? -0.614 4.800 -26.757 1.00 98.31 191 LYS A C 1
ATOM 1506 O O . LYS A 1 191 ? -1.262 4.947 -27.791 1.00 98.31 191 LYS A O 1
ATOM 1511 N N . ARG A 1 192 ? 0.120 3.707 -26.517 1.00 98.19 192 ARG A N 1
ATOM 1512 C CA . ARG A 1 192 ? 0.263 2.610 -27.497 1.00 98.19 192 ARG A CA 1
ATOM 1513 C C . ARG A 1 192 ? -0.897 1.608 -27.460 1.00 98.19 192 ARG A C 1
ATOM 1515 O O . ARG A 1 192 ? -1.310 1.138 -28.512 1.00 98.19 192 ARG A O 1
ATOM 1522 N N . ASN A 1 193 ? -1.399 1.280 -26.270 1.00 98.25 193 ASN A N 1
ATOM 1523 C CA . ASN A 1 193 ? -2.445 0.286 -26.036 1.00 98.25 193 ASN A CA 1
ATOM 1524 C C . ASN A 1 193 ? -3.361 0.772 -24.893 1.00 98.25 193 ASN A C 1
ATOM 1526 O O . ASN A 1 193 ? -3.209 0.326 -23.755 1.00 98.25 193 ASN A O 1
ATOM 1530 N N . PRO A 1 194 ? -4.263 1.737 -25.152 1.00 97.56 194 PRO A N 1
ATOM 1531 C CA . PRO A 1 194 ? -5.073 2.353 -24.107 1.00 97.56 194 PRO A CA 1
ATOM 1532 C C . PRO A 1 194 ? -5.954 1.332 -23.378 1.00 97.56 194 PRO A C 1
ATOM 1534 O O . PRO A 1 194 ? -6.687 0.571 -24.011 1.00 97.56 194 PRO A O 1
ATOM 1537 N N . ARG A 1 195 ? -5.954 1.370 -22.043 1.00 96.75 195 ARG A N 1
ATOM 1538 C CA . ARG A 1 195 ? -6.847 0.566 -21.199 1.00 96.75 195 ARG A CA 1
ATOM 1539 C C . ARG A 1 195 ? -7.681 1.488 -20.324 1.00 96.75 195 ARG A C 1
ATOM 1541 O O . ARG A 1 195 ? -7.169 2.452 -19.767 1.00 96.75 195 ARG A O 1
ATOM 1548 N N . LYS A 1 196 ? -8.970 1.184 -20.201 1.00 91.81 196 LYS A N 1
ATOM 1549 C CA . LYS A 1 196 ? -9.821 1.776 -19.163 1.00 91.81 196 LYS A CA 1
ATOM 1550 C C . LYS A 1 196 ? -9.711 0.928 -17.902 1.00 91.81 196 LYS A C 1
ATOM 1552 O O . LYS A 1 196 ? -9.424 -0.262 -18.008 1.00 91.81 196 LYS A O 1
ATOM 1557 N N . ASP A 1 197 ? -9.902 1.554 -16.745 1.00 88.31 197 ASP A N 1
ATOM 1558 C CA . ASP A 1 197 ? -10.001 0.877 -15.446 1.00 88.31 197 ASP A CA 1
ATOM 1559 C C . ASP A 1 197 ? -8.822 -0.072 -15.145 1.00 88.31 197 ASP A C 1
ATOM 1561 O O . ASP A 1 197 ? -8.970 -1.102 -14.496 1.00 88.31 197 ASP A O 1
ATOM 1565 N N . HIS A 1 198 ? -7.620 0.270 -15.626 1.00 96.69 198 HIS A N 1
ATOM 1566 C CA . HIS A 1 198 ? -6.410 -0.537 -15.424 1.00 96.69 198 HIS A CA 1
ATOM 1567 C C . HIS A 1 198 ? -5.914 -0.516 -13.971 1.00 96.69 198 HIS A C 1
ATOM 1569 O O . HIS A 1 198 ? -5.128 -1.385 -13.601 1.00 96.69 198 HIS A O 1
ATOM 1575 N N . GLN A 1 199 ? -6.341 0.481 -13.182 1.00 96.19 199 GLN A N 1
ATOM 1576 C CA . GLN A 1 199 ? -6.068 0.625 -11.747 1.00 96.19 199 GLN A CA 1
ATOM 1577 C C . GLN A 1 199 ? -4.588 0.419 -11.383 1.00 96.19 199 GLN A C 1
ATOM 1579 O O . GLN A 1 199 ? -4.246 -0.213 -10.380 1.00 96.19 199 GLN A O 1
ATOM 1584 N N . THR A 1 200 ? -3.688 0.947 -12.219 1.00 98.44 200 THR A N 1
ATOM 1585 C CA . THR A 1 200 ? -2.251 0.937 -11.923 1.00 98.44 200 THR A CA 1
ATOM 1586 C C . THR A 1 200 ? -2.045 1.626 -10.586 1.00 98.44 200 THR A C 1
ATOM 1588 O O . THR A 1 200 ? -2.435 2.781 -10.417 1.00 98.44 200 THR A O 1
ATOM 1591 N N . THR A 1 201 ? -1.473 0.895 -9.636 1.00 98.75 201 THR A N 1
ATOM 1592 C CA . THR A 1 201 ? -1.442 1.300 -8.233 1.00 98.75 201 THR A CA 1
ATOM 1593 C C . THR A 1 201 ? -0.033 1.705 -7.850 1.00 98.75 201 THR A C 1
ATOM 1595 O O . THR A 1 201 ? 0.900 0.901 -7.913 1.00 98.75 201 THR A O 1
ATOM 1598 N N . ILE A 1 202 ? 0.120 2.958 -7.436 1.00 98.69 202 ILE A N 1
ATOM 1599 C CA . ILE A 1 202 ? 1.349 3.463 -6.840 1.00 98.69 202 ILE A CA 1
ATOM 1600 C C . ILE A 1 202 ? 1.355 3.061 -5.370 1.00 98.69 202 ILE A C 1
ATOM 1602 O O . ILE A 1 202 ? 0.547 3.556 -4.589 1.00 98.69 202 ILE A O 1
ATOM 1606 N N . VAL A 1 203 ? 2.233 2.133 -5.010 1.00 98.06 203 VAL A N 1
ATOM 1607 C CA . VAL A 1 203 ? 2.372 1.596 -3.655 1.00 98.06 203 VAL A CA 1
ATOM 1608 C C . VAL A 1 203 ? 3.394 2.420 -2.871 1.00 98.06 203 VAL A C 1
ATOM 1610 O O . VAL A 1 203 ? 4.394 2.858 -3.435 1.00 98.06 203 VAL A O 1
ATOM 1613 N N . HIS A 1 204 ? 3.167 2.581 -1.568 1.00 96.62 204 HIS A N 1
ATOM 1614 C CA . HIS A 1 204 ? 3.920 3.399 -0.613 1.00 96.62 204 HIS A CA 1
ATOM 1615 C C . HIS A 1 204 ? 3.696 4.902 -0.770 1.00 96.62 204 HIS A C 1
ATOM 1617 O O . HIS A 1 204 ? 3.206 5.543 0.164 1.00 96.62 204 HIS A O 1
ATOM 1623 N N . PHE A 1 205 ? 4.012 5.446 -1.949 1.00 96.12 205 PHE A N 1
ATOM 1624 C CA . PHE A 1 205 ? 3.837 6.863 -2.279 1.00 96.12 205 PHE A CA 1
ATOM 1625 C C . PHE A 1 205 ? 4.539 7.807 -1.282 1.00 96.12 205 PHE A C 1
ATOM 1627 O O . PHE A 1 205 ? 3.949 8.772 -0.792 1.00 96.12 205 PHE A O 1
ATOM 1634 N N . GLY A 1 206 ? 5.802 7.498 -0.960 1.00 97.12 206 GLY A N 1
ATOM 1635 C CA . GLY A 1 206 ? 6.611 8.229 0.022 1.00 97.12 206 GLY A CA 1
ATOM 1636 C C . GLY A 1 206 ? 6.797 9.707 -0.331 1.00 97.12 206 GLY A C 1
ATOM 1637 O O . GLY A 1 206 ? 6.383 10.584 0.424 1.00 97.12 206 GLY A O 1
ATOM 1638 N N . PHE A 1 207 ? 7.366 9.984 -1.498 1.00 98.38 207 PHE A N 1
ATOM 1639 C CA . PHE A 1 207 ? 7.599 11.314 -2.043 1.00 98.38 207 PHE A CA 1
ATOM 1640 C C . PHE A 1 207 ? 7.053 11.408 -3.464 1.00 98.38 207 PHE A C 1
ATOM 1642 O O . PHE A 1 207 ? 7.172 10.498 -4.281 1.00 98.38 207 PHE A O 1
ATOM 1649 N N . SER A 1 208 ? 6.445 12.548 -3.750 1.00 98.19 208 SER A N 1
ATOM 1650 C CA . SER A 1 208 ? 5.920 12.916 -5.062 1.00 98.19 208 SER A CA 1
ATOM 1651 C C . SER A 1 208 ? 5.782 14.434 -5.132 1.00 98.19 208 SER A C 1
ATOM 1653 O O . SER A 1 208 ? 6.022 15.102 -4.123 1.00 98.19 208 SER A O 1
ATOM 1655 N N . THR A 1 209 ? 5.376 14.990 -6.273 1.00 98.19 209 THR A N 1
ATOM 1656 C CA . THR A 1 209 ? 5.043 16.418 -6.445 1.00 98.19 209 THR A CA 1
ATOM 1657 C C . THR A 1 209 ? 3.548 16.620 -6.743 1.00 98.19 209 THR A C 1
ATOM 1659 O O . THR A 1 209 ? 2.886 15.676 -7.186 1.00 98.19 209 THR A O 1
ATOM 1662 N N . PRO A 1 210 ? 2.980 17.828 -6.549 1.00 98.31 210 PRO A N 1
ATOM 1663 C CA . PRO A 1 210 ? 1.591 18.110 -6.930 1.00 98.31 210 PRO A CA 1
ATOM 1664 C C . PRO A 1 210 ? 1.304 17.839 -8.414 1.00 98.31 210 PRO A C 1
ATOM 1666 O O . PRO A 1 210 ? 0.228 17.367 -8.774 1.00 98.31 210 PRO A O 1
ATOM 1669 N N . GLU A 1 211 ? 2.269 18.109 -9.292 1.00 98.56 211 GLU A N 1
ATOM 1670 C CA . GLU A 1 211 ? 2.169 17.860 -10.733 1.00 98.56 211 GLU A CA 1
ATOM 1671 C C . GLU A 1 211 ? 2.083 16.363 -11.026 1.00 98.56 211 GLU A C 1
ATOM 1673 O O . GLU A 1 211 ? 1.273 15.951 -11.852 1.00 98.56 211 GLU A O 1
ATOM 1678 N N . GLN A 1 212 ? 2.851 15.541 -10.305 1.00 98.69 212 GLN A N 1
ATOM 1679 C CA . GLN A 1 212 ? 2.762 14.087 -10.422 1.00 98.69 212 GLN A CA 1
ATOM 1680 C C . GLN A 1 212 ? 1.402 13.566 -9.958 1.00 98.69 212 GLN A C 1
ATOM 1682 O O . GLN A 1 212 ? 0.864 12.660 -10.585 1.00 98.69 212 GLN A O 1
ATOM 1687 N N . VAL A 1 213 ? 0.805 14.146 -8.909 1.00 98.81 213 VAL A N 1
ATOM 1688 C CA . VAL A 1 213 ? -0.563 13.790 -8.486 1.00 98.81 213 VAL A CA 1
ATOM 1689 C C . VAL A 1 213 ? -1.566 14.082 -9.606 1.00 98.81 213 VAL A C 1
ATOM 1691 O O . VAL A 1 213 ? -2.394 13.230 -9.923 1.00 98.81 213 VAL A O 1
ATOM 1694 N N . LYS A 1 214 ? -1.468 15.244 -10.260 1.00 98.69 214 LYS A N 1
ATOM 1695 C CA . LYS A 1 214 ? -2.326 15.575 -11.410 1.00 98.69 214 LYS A CA 1
ATOM 1696 C C . LYS A 1 214 ? -2.126 14.603 -12.569 1.00 98.69 214 LYS A C 1
ATOM 1698 O O . LYS A 1 214 ? -3.104 14.129 -13.139 1.00 98.69 214 LYS A O 1
ATOM 1703 N N . GLU A 1 215 ? -0.883 14.243 -12.880 1.00 98.56 215 GLU A N 1
ATOM 1704 C CA . GLU A 1 215 ? -0.600 13.276 -13.946 1.00 98.56 215 GLU A CA 1
ATOM 1705 C C . GLU A 1 215 ? -1.128 11.871 -13.603 1.00 98.56 215 GLU A C 1
ATOM 1707 O O . GLU A 1 215 ? -1.675 11.197 -14.476 1.00 98.56 215 GLU A O 1
ATOM 1712 N N . LEU A 1 216 ? -1.074 11.443 -12.333 1.00 98.50 216 LEU A N 1
ATOM 1713 C CA . LEU A 1 216 ? -1.728 10.205 -11.885 1.00 98.50 216 LEU A CA 1
ATOM 1714 C C . LEU A 1 216 ? -3.235 10.240 -12.160 1.00 98.50 216 LEU A C 1
ATOM 1716 O O . LEU A 1 216 ? -3.779 9.264 -12.684 1.00 98.50 216 LEU A O 1
ATOM 1720 N N . LYS A 1 217 ? -3.901 11.364 -11.857 1.00 98.06 217 LYS A N 1
ATOM 1721 C CA . LYS A 1 217 ? -5.332 11.547 -12.134 1.00 98.06 217 LYS A CA 1
ATOM 1722 C C . LYS A 1 217 ? -5.636 11.469 -13.627 1.00 98.06 217 LYS A C 1
ATOM 1724 O O . LYS A 1 217 ? -6.565 10.762 -14.016 1.00 98.06 217 LYS A O 1
ATOM 1729 N N . GLU A 1 218 ? -4.868 12.177 -14.451 1.00 97.75 218 GLU A N 1
ATOM 1730 C CA . GLU A 1 218 ? -5.026 12.189 -15.911 1.00 97.75 218 GLU A CA 1
ATOM 1731 C C . GLU A 1 218 ? -4.843 10.797 -16.524 1.00 97.75 218 GLU A C 1
ATOM 1733 O O . GLU A 1 218 ? -5.569 10.424 -17.447 1.00 97.75 218 GLU A O 1
ATOM 1738 N N . LEU A 1 219 ? -3.896 10.017 -15.998 1.00 98.06 219 LEU A N 1
ATOM 1739 C CA . LEU A 1 219 ? -3.595 8.672 -16.478 1.00 98.06 219 LEU A CA 1
ATOM 1740 C C . LEU A 1 219 ? -4.496 7.585 -15.881 1.00 98.06 219 LEU A C 1
ATOM 1742 O O . LEU A 1 219 ? -4.409 6.455 -16.340 1.00 98.06 219 LEU A O 1
ATOM 1746 N N . GLY A 1 220 ? -5.350 7.891 -14.898 1.00 97.44 220 GLY A N 1
ATOM 1747 C CA . GLY A 1 220 ? -6.235 6.907 -14.259 1.00 97.44 220 GLY A CA 1
ATOM 1748 C C . GLY A 1 220 ? -5.540 5.972 -13.259 1.00 97.44 220 GLY A C 1
ATOM 1749 O O . GLY A 1 220 ? -6.070 4.907 -12.938 1.00 97.44 220 GLY A O 1
ATOM 1750 N N . ALA A 1 221 ? -4.359 6.351 -12.763 1.00 98.50 221 ALA A N 1
ATOM 1751 C CA . ALA A 1 221 ? -3.662 5.624 -11.707 1.00 98.50 221 ALA A CA 1
ATOM 1752 C C . ALA A 1 221 ? -4.283 5.891 -10.326 1.00 98.50 221 ALA A C 1
ATOM 1754 O O . ALA A 1 221 ? -4.958 6.898 -10.107 1.00 98.50 221 ALA A O 1
ATOM 1755 N N . ILE A 1 222 ? -4.029 4.984 -9.384 1.00 98.62 222 ILE A N 1
ATOM 1756 C CA . ILE A 1 222 ? -4.500 5.068 -7.995 1.00 98.62 222 ILE A CA 1
ATOM 1757 C C . ILE A 1 222 ? -3.339 4.933 -7.011 1.00 98.62 222 ILE A C 1
ATOM 1759 O O . ILE A 1 222 ? -2.227 4.571 -7.399 1.00 98.62 222 ILE A O 1
ATOM 1763 N N . VAL A 1 223 ? -3.585 5.236 -5.737 1.00 98.75 223 VAL A N 1
ATOM 1764 C CA . VAL A 1 223 ? -2.548 5.264 -4.700 1.00 98.75 223 VAL A CA 1
ATOM 1765 C C . VAL A 1 223 ? -2.886 4.281 -3.584 1.00 98.75 223 VAL A C 1
ATOM 1767 O O . VAL A 1 223 ? -3.980 4.314 -3.032 1.00 98.75 223 VAL A O 1
ATOM 1770 N N . SER A 1 224 ? -1.915 3.452 -3.209 1.00 98.56 224 SER A N 1
ATOM 1771 C CA . SER A 1 224 ? -1.906 2.692 -1.962 1.00 98.56 224 SER A CA 1
ATOM 1772 C C . SER A 1 224 ? -0.743 3.190 -1.112 1.00 98.56 224 SER A C 1
ATOM 1774 O O . SER A 1 224 ? 0.406 2.994 -1.485 1.00 98.56 224 SER A O 1
ATOM 1776 N N . ALA A 1 225 ? -1.014 3.863 0.003 1.00 98.44 225 ALA A N 1
ATOM 1777 C CA . ALA A 1 225 ? -0.012 4.636 0.733 1.00 98.44 225 ALA A CA 1
ATOM 1778 C C . ALA A 1 225 ? 0.315 4.093 2.130 1.00 98.44 225 ALA A C 1
ATOM 1780 O O . ALA A 1 225 ? -0.529 3.489 2.799 1.00 98.44 225 ALA A O 1
ATOM 1781 N N . ASN A 1 226 ? 1.520 4.412 2.610 1.00 98.06 226 ASN A N 1
ATOM 1782 C CA . ASN A 1 226 ? 1.954 4.180 3.988 1.00 98.06 226 ASN A CA 1
ATOM 1783 C C . ASN A 1 226 ? 1.854 5.474 4.822 1.00 98.06 226 ASN A C 1
ATOM 1785 O O . ASN A 1 226 ? 2.834 6.207 4.952 1.00 98.06 226 ASN A O 1
ATOM 1789 N N . PRO A 1 227 ? 0.701 5.785 5.444 1.00 97.94 227 PRO A N 1
ATOM 1790 C CA . PRO A 1 227 ? 0.502 7.061 6.144 1.00 97.94 227 PRO A CA 1
ATOM 1791 C C . PRO A 1 227 ? 1.400 7.231 7.378 1.00 97.94 227 PRO A C 1
ATOM 1793 O O . PRO A 1 227 ? 1.641 8.349 7.831 1.00 97.94 227 PRO A O 1
ATOM 1796 N N . TYR A 1 228 ? 1.905 6.130 7.939 1.00 96.12 228 TYR A N 1
ATOM 1797 C CA . TYR A 1 228 ? 2.786 6.161 9.102 1.00 96.12 228 TYR A CA 1
ATOM 1798 C C . TYR A 1 228 ? 4.192 6.685 8.776 1.00 96.12 228 TYR A C 1
ATOM 1800 O O . TYR A 1 228 ? 4.891 7.097 9.701 1.00 96.12 228 TYR A O 1
ATOM 1808 N N . TYR A 1 229 ? 4.608 6.731 7.500 1.00 97.25 229 TYR A N 1
ATOM 1809 C CA . TYR A 1 229 ? 5.892 7.328 7.116 1.00 97.25 229 TYR A CA 1
ATOM 1810 C C . TYR A 1 229 ? 5.992 8.768 7.608 1.00 97.25 229 TYR A C 1
ATOM 1812 O O . TYR A 1 229 ? 6.984 9.124 8.233 1.00 97.25 229 TYR A O 1
ATOM 1820 N N . THR A 1 230 ? 4.938 9.572 7.444 1.00 96.44 230 THR A N 1
ATOM 1821 C CA . THR A 1 230 ? 4.912 10.945 7.964 1.00 96.44 230 THR A CA 1
ATOM 1822 C C . THR A 1 230 ? 5.128 10.986 9.473 1.00 96.44 230 THR A C 1
ATOM 1824 O O . THR A 1 230 ? 5.937 11.770 9.962 1.00 96.44 230 THR A O 1
ATOM 1827 N N . VAL A 1 231 ? 4.430 10.129 10.219 1.00 95.12 231 VAL A N 1
ATOM 1828 C CA . VAL A 1 231 ? 4.516 10.086 11.686 1.00 95.12 231 VAL A CA 1
ATOM 1829 C C . VAL A 1 231 ? 5.923 9.698 12.143 1.00 95.12 231 VAL A C 1
ATOM 1831 O O . VAL A 1 231 ? 6.474 10.333 13.044 1.00 95.12 231 VAL A O 1
ATOM 1834 N N . ALA A 1 232 ? 6.498 8.672 11.517 1.00 94.56 232 ALA A N 1
ATOM 1835 C CA . ALA A 1 232 ? 7.747 8.068 11.957 1.00 94.56 232 ALA A CA 1
ATOM 1836 C C . ALA A 1 232 ? 9.000 8.776 11.424 1.00 94.56 232 ALA A C 1
ATOM 1838 O O . ALA A 1 232 ? 10.025 8.811 12.105 1.00 94.56 232 ALA A O 1
ATOM 1839 N N . LEU A 1 233 ? 8.933 9.325 10.210 1.00 96.00 233 LEU A N 1
ATOM 1840 C CA . LEU A 1 233 ? 10.112 9.718 9.439 1.00 96.00 233 LEU A CA 1
ATOM 1841 C C . LEU A 1 233 ? 10.198 11.215 9.162 1.00 96.00 233 LEU A C 1
ATOM 1843 O O . LEU A 1 233 ? 11.311 11.690 8.957 1.00 96.00 233 LEU A O 1
ATOM 1847 N N . ALA A 1 234 ? 9.098 11.979 9.191 1.00 96.25 234 ALA A N 1
ATOM 1848 C CA . ALA A 1 234 ? 9.140 13.392 8.798 1.00 96.25 234 ALA A CA 1
ATOM 1849 C C . ALA A 1 234 ? 10.141 14.208 9.631 1.00 96.25 234 ALA A C 1
ATOM 1851 O O . ALA A 1 234 ? 10.889 15.004 9.072 1.00 96.25 234 ALA A O 1
ATOM 1852 N N . ASP A 1 235 ? 10.214 13.991 10.948 1.00 95.88 235 ASP A N 1
ATOM 1853 C CA . ASP A 1 235 ? 11.200 14.665 11.809 1.00 95.88 235 ASP A CA 1
ATOM 1854 C C . ASP A 1 235 ? 12.638 14.300 11.429 1.00 95.88 235 ASP A C 1
ATOM 1856 O O . ASP A 1 235 ? 13.456 15.185 11.184 1.00 95.88 235 ASP A O 1
ATOM 1860 N N . LYS A 1 236 ? 12.932 13.005 11.272 1.00 95.31 236 LYS A N 1
ATOM 1861 C CA . LYS A 1 236 ? 14.273 12.534 10.905 1.00 95.31 236 LYS A CA 1
ATOM 1862 C C . LYS A 1 236 ? 14.703 13.020 9.531 1.00 95.31 236 LYS A C 1
ATOM 1864 O O . LYS A 1 236 ? 15.802 13.534 9.398 1.00 95.31 236 LYS A O 1
ATOM 1869 N N . TYR A 1 237 ? 13.818 12.955 8.546 1.00 96.25 237 TYR A N 1
ATOM 1870 C CA . TYR A 1 237 ? 14.079 13.435 7.192 1.00 96.25 237 TYR A CA 1
ATOM 1871 C C . TYR A 1 237 ? 14.206 14.958 7.094 1.00 96.25 237 TYR A C 1
ATOM 1873 O O . TYR A 1 237 ? 14.811 15.456 6.141 1.00 96.25 237 TYR A O 1
ATOM 1881 N N . SER A 1 238 ? 13.639 15.692 8.058 1.00 96.25 238 SER A N 1
ATOM 1882 C CA . SER A 1 238 ? 13.821 17.142 8.163 1.00 96.25 238 SER A CA 1
ATOM 1883 C C . SER A 1 238 ? 15.246 17.496 8.581 1.00 96.25 238 SER A C 1
ATOM 1885 O O . SER A 1 238 ? 15.794 18.474 8.082 1.00 96.25 238 SER A O 1
ATOM 1887 N N . GLU A 1 239 ? 15.828 16.710 9.491 1.00 94.56 239 GLU A N 1
ATOM 1888 C CA . GLU A 1 239 ? 17.180 16.902 10.031 1.00 94.56 239 GLU A CA 1
ATOM 1889 C C . GLU A 1 239 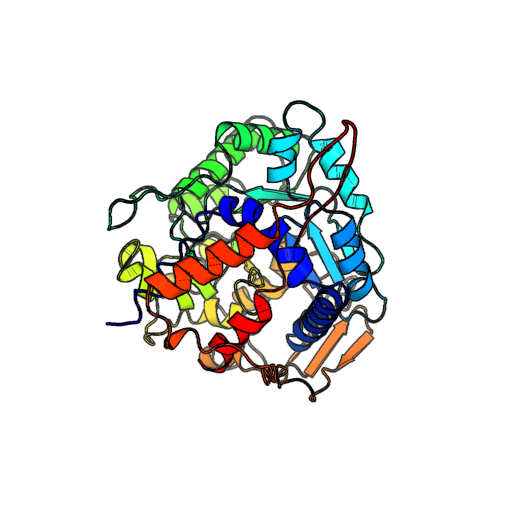? 18.257 16.283 9.129 1.00 94.56 239 GLU A C 1
ATOM 1891 O O . GLU A 1 239 ? 19.261 16.922 8.823 1.00 94.56 239 GLU A O 1
ATOM 1896 N N . ALA A 1 240 ? 18.040 15.038 8.707 1.00 91.62 240 ALA A N 1
ATOM 1897 C CA . ALA A 1 240 ? 18.971 14.202 7.964 1.00 91.62 240 ALA A CA 1
ATOM 1898 C C . ALA A 1 240 ? 18.210 13.446 6.864 1.00 91.62 240 ALA A C 1
ATOM 1900 O O . ALA A 1 240 ? 17.574 12.419 7.108 1.00 91.62 240 ALA A O 1
ATOM 1901 N N . GLY A 1 241 ? 18.241 13.990 5.648 1.00 94.62 241 GLY A N 1
ATOM 1902 C CA . GLY A 1 241 ? 17.593 13.398 4.482 1.00 94.62 241 GLY A CA 1
ATOM 1903 C C . GLY A 1 241 ? 17.295 14.440 3.418 1.00 94.62 241 GLY A C 1
ATOM 1904 O O . GLY A 1 241 ? 18.148 14.751 2.596 1.00 94.62 241 GLY A O 1
ATOM 1905 N N . VAL A 1 242 ? 16.087 15.002 3.435 1.00 96.50 242 VAL A N 1
ATOM 1906 C CA . VAL A 1 242 ? 15.572 15.852 2.341 1.00 96.50 242 VAL A CA 1
ATOM 1907 C C . VAL A 1 242 ? 15.248 17.283 2.774 1.00 96.50 242 VAL A C 1
ATOM 1909 O O . VAL A 1 242 ? 14.944 18.127 1.928 1.00 96.50 242 VAL A O 1
ATOM 1912 N N . GLY A 1 243 ? 15.348 17.579 4.069 1.00 97.44 243 GLY A N 1
ATOM 1913 C CA . GLY A 1 243 ? 15.033 18.884 4.637 1.00 97.44 243 GLY A CA 1
ATOM 1914 C C . GLY A 1 243 ? 13.543 19.056 4.951 1.00 97.44 243 GLY A C 1
ATOM 1915 O O . GLY A 1 243 ? 12.706 18.298 4.454 1.00 97.44 243 GLY A O 1
ATOM 1916 N N . PRO A 1 244 ? 13.200 20.048 5.791 1.00 96.31 244 PRO A N 1
ATOM 1917 C CA . PRO A 1 244 ? 11.874 20.180 6.396 1.00 96.31 244 PRO A CA 1
ATOM 1918 C C . PRO A 1 244 ? 10.752 20.445 5.389 1.00 96.31 244 PRO A C 1
ATOM 1920 O O . PRO A 1 244 ? 9.624 20.014 5.602 1.00 96.31 244 PRO A O 1
ATOM 1923 N N . GLU A 1 245 ? 11.038 21.157 4.299 1.00 96.00 245 GLU A N 1
ATOM 1924 C CA . GLU A 1 245 ? 10.041 21.452 3.265 1.00 96.00 245 GLU A CA 1
ATOM 1925 C C . GLU A 1 245 ? 9.553 20.162 2.592 1.00 96.00 245 GLU A C 1
ATOM 1927 O O . GLU A 1 245 ? 8.363 19.865 2.603 1.00 96.00 245 GLU A O 1
ATOM 1932 N N . ARG A 1 246 ? 10.482 19.337 2.096 1.00 96.69 246 ARG A N 1
ATOM 1933 C CA . ARG A 1 246 ? 10.152 18.085 1.403 1.00 96.69 246 ARG A CA 1
ATOM 1934 C C . ARG A 1 246 ? 9.642 17.007 2.360 1.00 96.69 246 ARG A C 1
ATOM 1936 O O . ARG A 1 246 ? 8.714 16.281 2.020 1.00 96.69 246 ARG A O 1
ATOM 1943 N N . SER A 1 247 ? 10.217 16.896 3.559 1.00 97.25 247 SER A N 1
ATOM 1944 C CA . SER A 1 247 ? 9.821 15.879 4.544 1.00 97.25 247 SER A CA 1
ATOM 1945 C C . SER A 1 247 ? 8.399 16.087 5.073 1.00 97.25 247 SER A C 1
ATOM 1947 O O . SER A 1 247 ? 7.711 15.113 5.363 1.00 97.25 247 SER A O 1
ATOM 1949 N N . ASN A 1 248 ? 7.928 17.333 5.183 1.00 97.19 248 ASN A N 1
ATOM 1950 C CA . ASN A 1 248 ? 6.571 17.626 5.644 1.00 97.19 248 ASN A CA 1
ATOM 1951 C C . ASN A 1 248 ? 5.500 17.207 4.631 1.00 97.19 248 ASN A C 1
ATOM 1953 O O . ASN A 1 248 ? 4.411 16.797 5.037 1.00 97.19 248 ASN A O 1
ATOM 1957 N N . GLU A 1 249 ? 5.843 17.248 3.344 1.00 97.25 249 GLU A N 1
ATOM 1958 C CA . GLU A 1 249 ? 4.979 16.874 2.221 1.00 97.25 249 GLU A CA 1
ATOM 1959 C C . GLU A 1 249 ? 4.986 15.367 1.919 1.00 97.25 249 GLU A C 1
ATOM 1961 O O . GLU A 1 249 ? 4.274 14.919 1.020 1.00 97.25 249 GLU A O 1
ATOM 1966 N N . MET A 1 250 ? 5.767 14.557 2.647 1.00 96.31 250 MET A N 1
ATOM 1967 C CA . MET A 1 250 ? 5.799 13.111 2.408 1.00 96.31 250 MET A CA 1
ATOM 1968 C C . MET A 1 250 ? 4.401 12.502 2.565 1.00 96.31 250 MET A C 1
ATOM 1970 O O . MET A 1 250 ? 3.635 12.889 3.457 1.00 96.31 250 MET A O 1
ATOM 1974 N N . VAL A 1 251 ? 4.074 11.533 1.712 1.00 98.06 251 VAL A N 1
ATOM 1975 C CA . VAL A 1 251 ? 2.771 10.860 1.672 1.00 98.06 251 VAL A CA 1
ATOM 1976 C C . VAL A 1 251 ? 1.636 11.891 1.580 1.00 98.06 251 VAL A C 1
ATOM 1978 O O . VAL A 1 251 ? 0.805 12.013 2.481 1.00 98.06 251 VAL A O 1
ATOM 1981 N N . ARG A 1 252 ? 1.646 12.693 0.505 1.00 97.81 252 ARG A N 1
ATOM 1982 C CA . ARG A 1 252 ? 0.747 13.839 0.234 1.00 97.81 252 ARG A CA 1
ATOM 1983 C C . ARG A 1 252 ? -0.724 13.460 -0.033 1.00 97.81 252 ARG A C 1
ATOM 1985 O O . ARG A 1 252 ? -1.289 13.748 -1.086 1.00 97.81 252 ARG A O 1
ATOM 1992 N N . LEU A 1 253 ? -1.363 12.764 0.909 1.00 98.81 253 LEU A N 1
ATOM 1993 C CA . LEU A 1 253 ? -2.727 12.238 0.754 1.00 98.81 253 LEU A CA 1
ATOM 1994 C C . LEU A 1 253 ? -3.777 13.329 0.539 1.00 98.81 253 LEU A C 1
ATOM 1996 O O . LEU A 1 253 ? -4.752 13.089 -0.168 1.00 98.81 253 LEU A O 1
ATOM 2000 N N . GLY A 1 254 ? -3.584 14.516 1.118 1.00 98.69 254 GLY A N 1
ATOM 2001 C CA . GLY A 1 254 ? -4.491 15.645 0.922 1.00 98.69 254 GLY A CA 1
ATOM 2002 C C . GLY A 1 254 ? -4.557 16.083 -0.540 1.00 98.69 254 GLY A C 1
ATOM 2003 O O . GLY A 1 254 ? -5.647 16.334 -1.047 1.00 98.69 254 GLY A O 1
ATOM 2004 N N . ASP A 1 255 ? -3.428 16.117 -1.247 1.00 98.75 255 ASP A N 1
ATOM 2005 C CA . ASP A 1 255 ? -3.406 16.414 -2.685 1.00 98.75 255 ASP A CA 1
ATOM 2006 C C . ASP A 1 255 ? -4.066 15.305 -3.508 1.00 98.75 255 ASP A C 1
ATOM 2008 O O . ASP A 1 255 ? -4.908 15.589 -4.360 1.00 98.75 255 ASP A O 1
ATOM 2012 N N . VAL A 1 256 ? -3.760 14.039 -3.206 1.00 98.81 256 VAL A N 1
ATOM 2013 C CA . VAL A 1 256 ? -4.371 12.873 -3.876 1.00 98.81 256 VAL A CA 1
ATOM 2014 C C . VAL A 1 256 ? -5.896 12.884 -3.716 1.00 98.81 256 VAL A C 1
ATOM 2016 O O . VAL A 1 256 ? -6.638 12.659 -4.675 1.00 98.81 256 VAL A O 1
ATOM 2019 N N . ALA A 1 257 ? -6.373 13.222 -2.518 1.00 98.69 257 ALA A N 1
ATOM 2020 C CA . ALA A 1 257 ? -7.789 13.320 -2.208 1.00 98.69 257 ALA A CA 1
ATOM 2021 C C . ALA A 1 257 ? -8.477 14.490 -2.931 1.00 98.69 257 ALA A C 1
ATOM 2023 O O . ALA A 1 257 ? -9.599 14.323 -3.412 1.00 98.69 257 ALA A O 1
ATOM 2024 N N . LYS A 1 258 ? -7.826 15.660 -3.040 1.00 98.50 258 LYS A N 1
ATOM 2025 C CA . LYS A 1 258 ? -8.359 16.833 -3.767 1.00 98.50 258 LYS A CA 1
ATOM 2026 C C . LYS A 1 258 ? -8.560 16.545 -5.256 1.00 98.50 258 LYS A C 1
ATOM 2028 O O . LYS A 1 258 ? -9.560 16.979 -5.819 1.00 98.50 258 LYS A O 1
ATOM 2033 N N . GLU A 1 259 ? -7.656 15.784 -5.870 1.00 98.50 259 GLU A N 1
ATOM 2034 C CA . GLU A 1 259 ? -7.767 15.361 -7.276 1.00 98.50 259 GLU A CA 1
ATOM 2035 C C . GLU A 1 259 ? -8.792 14.222 -7.482 1.00 98.50 259 GLU A C 1
ATOM 2037 O O . GLU A 1 259 ? -9.082 13.811 -8.611 1.00 98.50 259 GLU A O 1
ATOM 2042 N N . GLY A 1 260 ? -9.380 13.695 -6.400 1.00 97.88 260 GLY A N 1
ATOM 2043 C CA . GLY A 1 260 ? -10.357 12.609 -6.458 1.00 97.88 260 GLY A CA 1
ATOM 2044 C C . GLY A 1 260 ? -9.752 11.318 -7.009 1.00 97.88 260 GLY A C 1
ATOM 2045 O O . GLY A 1 260 ? -10.365 10.659 -7.856 1.00 97.88 260 GLY A O 1
ATOM 2046 N N . ILE A 1 261 ? -8.519 11.010 -6.607 1.00 98.50 261 ILE A N 1
ATOM 2047 C CA . ILE A 1 261 ? -7.846 9.735 -6.868 1.00 98.50 261 ILE A CA 1
ATOM 2048 C C . ILE A 1 261 ? -8.189 8.775 -5.721 1.00 98.50 261 ILE A C 1
ATOM 2050 O O . ILE A 1 261 ? -8.239 9.187 -4.563 1.00 98.50 261 ILE A O 1
ATOM 2054 N N . SER A 1 262 ? -8.427 7.498 -6.034 1.00 98.12 262 SER A N 1
ATOM 2055 C CA . SER A 1 262 ? -8.664 6.471 -5.010 1.00 98.12 262 SER A CA 1
ATOM 2056 C C . SER A 1 262 ? -7.422 6.274 -4.139 1.00 98.12 262 SER A C 1
ATOM 2058 O O . SER A 1 262 ? -6.315 6.139 -4.668 1.00 98.12 262 SER A O 1
ATOM 2060 N N . ILE A 1 263 ? -7.619 6.216 -2.821 1.00 98.75 263 ILE A N 1
ATOM 2061 C CA . ILE A 1 263 ? -6.559 6.036 -1.824 1.00 98.75 263 ILE A CA 1
ATOM 2062 C C . ILE A 1 263 ? -6.850 4.767 -1.036 1.00 98.75 263 ILE A C 1
ATOM 2064 O O . ILE A 1 263 ? -7.872 4.705 -0.369 1.00 98.75 263 ILE A O 1
ATOM 2068 N N . SER A 1 264 ? -5.928 3.809 -1.018 1.00 98.75 264 SER A N 1
ATOM 2069 C CA . SER A 1 264 ? -5.884 2.767 0.012 1.00 98.75 264 SER A CA 1
ATOM 2070 C C . SER A 1 264 ? -4.738 3.013 0.994 1.00 98.75 264 SER A C 1
ATOM 2072 O O . SER A 1 264 ? -3.727 3.613 0.634 1.00 98.75 264 SER A O 1
ATOM 2074 N N . LEU A 1 265 ? -4.870 2.570 2.246 1.00 98.62 265 LEU A N 1
ATOM 2075 C CA . LEU A 1 265 ? -3.795 2.636 3.246 1.00 98.62 265 LEU A CA 1
ATOM 2076 C C . LEU A 1 265 ? -3.300 1.231 3.582 1.00 98.62 265 LEU A C 1
ATOM 2078 O O . LEU A 1 265 ? -4.099 0.314 3.759 1.00 98.62 265 LEU A O 1
ATOM 2082 N N . HIS A 1 266 ? -1.988 1.072 3.729 1.00 97.56 266 HIS A N 1
ATOM 2083 C CA . HIS A 1 266 ? -1.374 -0.193 4.131 1.00 97.56 266 HIS A CA 1
ATOM 2084 C C . HIS A 1 266 ? -0.209 0.023 5.104 1.00 97.56 266 HIS A C 1
ATOM 2086 O O . HIS A 1 266 ? 0.362 1.114 5.196 1.00 97.56 266 HIS A O 1
ATOM 2092 N N . SER A 1 267 ? 0.136 -1.022 5.861 1.00 92.56 267 SER A N 1
ATOM 2093 C CA . SER A 1 267 ? 1.237 -0.990 6.833 1.00 92.56 267 SER A CA 1
ATOM 2094 C C . SER A 1 267 ? 2.557 -1.515 6.281 1.00 92.56 267 SER A C 1
ATOM 2096 O O . SER A 1 267 ? 3.587 -1.283 6.898 1.00 92.56 267 SER A O 1
ATOM 2098 N N . ASP A 1 268 ? 2.526 -2.232 5.152 1.00 89.88 268 ASP A N 1
ATOM 2099 C CA . ASP A 1 268 ? 3.703 -2.934 4.626 1.00 89.88 268 ASP A CA 1
ATOM 2100 C C . ASP A 1 268 ? 4.340 -3.863 5.680 1.00 89.88 268 ASP A C 1
ATOM 2102 O O . ASP A 1 268 ? 5.550 -3.878 5.884 1.00 89.88 268 ASP A O 1
ATOM 2106 N N . MET A 1 269 ? 3.497 -4.586 6.434 1.00 84.00 269 MET A N 1
ATOM 2107 C CA . MET A 1 269 ? 3.945 -5.482 7.504 1.00 84.00 269 MET A CA 1
ATOM 2108 C C . MET A 1 269 ? 5.037 -6.431 6.972 1.00 84.00 269 MET A C 1
ATOM 2110 O O . MET A 1 269 ? 4.813 -7.076 5.949 1.00 84.00 269 MET A O 1
ATOM 2114 N N . PRO A 1 270 ? 6.191 -6.550 7.655 1.00 78.00 270 PRO A N 1
ATOM 2115 C CA . PRO A 1 270 ? 6.442 -6.159 9.046 1.00 78.00 270 PRO A CA 1
ATOM 2116 C C . PRO A 1 270 ? 6.989 -4.738 9.273 1.00 78.00 270 PRO A C 1
ATOM 2118 O O . PRO A 1 270 ? 7.316 -4.416 10.412 1.00 78.00 270 PRO A O 1
ATOM 2121 N N . MET A 1 271 ? 7.074 -3.876 8.253 1.00 79.00 271 MET A N 1
ATOM 2122 C CA . MET A 1 271 ? 7.651 -2.526 8.387 1.00 79.00 271 MET A CA 1
ATOM 2123 C C . MET A 1 271 ? 6.869 -1.612 9.336 1.00 79.00 271 MET A C 1
ATOM 2125 O O . MET A 1 271 ? 7.453 -0.730 9.966 1.00 79.00 271 MET A O 1
ATOM 2129 N N . ALA A 1 272 ? 5.557 -1.813 9.447 1.00 82.12 272 ALA A N 1
ATOM 2130 C CA . ALA A 1 272 ? 4.739 -1.249 10.510 1.00 82.12 272 ALA A CA 1
ATOM 2131 C C . ALA A 1 272 ? 3.666 -2.238 10.992 1.00 82.12 272 ALA A C 1
ATOM 2133 O O . ALA A 1 272 ? 3.282 -3.158 10.255 1.00 82.12 272 ALA A O 1
ATOM 2134 N N . PRO A 1 273 ? 3.134 -2.024 12.213 1.00 85.75 273 PRO A N 1
ATOM 2135 C CA . PRO A 1 273 ? 2.004 -2.775 12.750 1.00 85.75 273 PRO A CA 1
ATOM 2136 C C . PRO A 1 273 ? 0.830 -2.825 11.758 1.00 85.75 273 PRO A C 1
ATOM 2138 O O . PRO A 1 273 ? 0.381 -1.785 11.270 1.00 85.75 273 PRO A O 1
ATOM 2141 N N . ALA A 1 274 ? 0.298 -4.020 11.476 1.00 91.50 274 ALA A N 1
ATOM 2142 C CA . ALA A 1 274 ? -0.901 -4.204 10.650 1.00 91.50 274 ALA A CA 1
ATOM 2143 C C . ALA A 1 274 ? -2.163 -3.790 11.427 1.00 91.50 274 ALA A C 1
ATOM 2145 O O . ALA A 1 274 ? -2.944 -4.615 11.891 1.00 91.50 274 ALA A O 1
ATOM 2146 N N . GLN A 1 275 ? -2.322 -2.479 11.611 1.00 96.50 275 GLN A N 1
ATOM 2147 C CA . GLN A 1 275 ? -3.339 -1.866 12.460 1.00 96.50 275 GLN A CA 1
ATOM 2148 C C . GLN A 1 275 ? -4.116 -0.803 11.672 1.00 96.50 275 GLN A C 1
ATOM 2150 O O . GLN A 1 275 ? -3.710 0.360 11.659 1.00 96.50 275 GLN A O 1
ATOM 2155 N N . PRO A 1 276 ? -5.246 -1.151 11.027 1.00 98.25 276 PRO A N 1
ATOM 2156 C CA . PRO A 1 276 ? -6.006 -0.215 10.193 1.00 98.25 276 PRO A CA 1
ATOM 2157 C C . PRO A 1 276 ? -6.385 1.092 10.904 1.00 98.25 276 PRO A C 1
ATOM 2159 O O . PRO A 1 276 ? -6.246 2.171 10.334 1.00 98.25 276 PRO A O 1
ATOM 2162 N N . LEU A 1 277 ? -6.773 1.022 12.182 1.00 98.62 277 LEU A N 1
ATOM 2163 C CA . LEU A 1 277 ? -7.092 2.204 12.992 1.00 98.62 277 LEU A CA 1
ATOM 2164 C C . LEU A 1 277 ? -5.873 3.103 13.253 1.00 98.62 277 LEU A C 1
ATOM 2166 O O . LEU A 1 277 ? -6.008 4.326 13.298 1.00 98.62 277 LEU A O 1
ATOM 2170 N N . TYR A 1 278 ? -4.677 2.523 13.384 1.00 98.50 278 TYR A N 1
ATOM 2171 C CA . T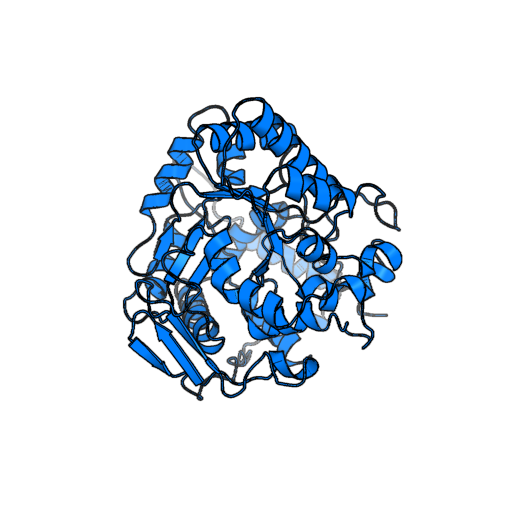YR A 1 278 ? -3.438 3.296 13.462 1.00 98.50 278 TYR A CA 1
ATOM 2172 C C . TYR A 1 278 ? -3.131 3.977 12.126 1.00 98.50 278 TYR A C 1
ATOM 2174 O O . TYR A 1 278 ? -2.820 5.163 12.116 1.00 98.50 278 TYR A O 1
ATOM 2182 N N . LEU A 1 279 ? -3.311 3.282 10.996 1.00 98.56 279 LEU A N 1
ATOM 2183 C CA . LEU A 1 279 ? -3.134 3.875 9.665 1.00 98.56 279 LEU A CA 1
ATOM 2184 C C . LEU A 1 279 ? -4.097 5.047 9.435 1.00 98.56 279 LEU A C 1
ATOM 2186 O O . LEU A 1 279 ? -3.675 6.107 8.968 1.00 98.56 279 LEU A O 1
ATOM 2190 N N . MET A 1 280 ? -5.368 4.891 9.825 1.00 98.81 280 MET A N 1
ATOM 2191 C CA . MET A 1 280 ? -6.350 5.978 9.806 1.00 98.81 280 MET A CA 1
ATOM 2192 C C . MET A 1 280 ? -5.888 7.150 10.670 1.00 98.81 280 MET A C 1
ATOM 2194 O O . MET A 1 280 ? -5.861 8.290 10.209 1.00 98.81 280 MET A O 1
ATOM 2198 N N . TRP A 1 281 ? -5.485 6.881 11.913 1.00 98.81 281 TRP A N 1
ATOM 2199 C CA . TRP A 1 281 ? -4.983 7.906 12.822 1.00 98.81 281 TRP A CA 1
ATOM 2200 C C . TRP A 1 281 ? -3.773 8.650 12.242 1.00 98.81 281 TRP A C 1
ATOM 2202 O O . TRP A 1 281 ? -3.743 9.880 12.317 1.00 98.81 281 TRP A O 1
ATOM 2212 N N . SER A 1 282 ? -2.818 7.950 11.624 1.00 98.56 282 SER A N 1
ATOM 2213 C CA . SER A 1 282 ? -1.647 8.563 10.987 1.00 98.56 282 SER A CA 1
ATOM 2214 C C . SER A 1 282 ? -2.055 9.488 9.841 1.00 98.56 282 SER A C 1
ATOM 2216 O O . SER A 1 282 ? -1.571 10.617 9.773 1.00 98.56 282 SER A O 1
ATOM 2218 N N . ALA A 1 283 ? -2.986 9.053 8.987 1.00 98.69 283 ALA A N 1
ATOM 2219 C CA . ALA A 1 283 ? -3.456 9.823 7.835 1.00 98.69 283 ALA A CA 1
ATOM 2220 C C . ALA A 1 283 ? -4.276 11.066 8.233 1.00 98.69 283 ALA A C 1
ATOM 2222 O O . ALA A 1 283 ? -4.169 12.117 7.598 1.00 98.69 283 ALA A O 1
ATOM 2223 N N . VAL A 1 284 ? -5.075 10.957 9.299 1.00 98.75 284 VAL A N 1
ATOM 2224 C CA . VAL A 1 284 ? -5.937 12.042 9.796 1.00 98.75 284 VAL A CA 1
ATOM 2225 C C . VAL A 1 284 ? -5.146 13.063 10.613 1.00 98.75 284 VAL A C 1
ATOM 2227 O O . VAL A 1 284 ? -5.349 14.268 10.469 1.00 98.75 284 VAL A O 1
ATOM 2230 N N . ASN A 1 285 ? -4.243 12.609 11.485 1.00 98.56 285 ASN A N 1
ATOM 2231 C CA . ASN A 1 285 ? -3.580 13.491 12.447 1.00 98.56 285 ASN A CA 1
ATOM 2232 C C . ASN A 1 285 ? -2.221 13.990 11.954 1.00 98.56 285 ASN A C 1
ATOM 2234 O O . ASN A 1 285 ? -1.904 15.159 12.180 1.00 98.56 285 ASN A O 1
ATOM 2238 N N . ARG A 1 286 ? -1.427 13.144 11.280 1.00 98.19 286 ARG A N 1
ATOM 2239 C CA . ARG A 1 286 ? -0.041 13.441 10.858 1.00 98.19 286 ARG A CA 1
ATOM 2240 C C . ARG A 1 286 ? 0.839 14.018 11.984 1.00 98.19 286 ARG A C 1
ATOM 2242 O O . ARG A 1 286 ? 1.749 14.807 11.732 1.00 98.19 286 ARG A O 1
ATOM 2249 N N . THR A 1 287 ? 0.539 13.661 13.235 1.00 97.94 287 THR A N 1
ATOM 2250 C CA . THR A 1 287 ? 1.313 14.089 14.405 1.00 97.94 287 THR A CA 1
ATOM 2251 C C . THR A 1 287 ? 2.582 13.254 14.481 1.00 97.94 287 THR A C 1
ATOM 2253 O O . THR A 1 287 ? 2.495 12.032 14.571 1.00 97.94 287 THR A O 1
ATOM 2256 N N . THR A 1 288 ? 3.743 13.896 14.424 1.00 96.12 288 THR A N 1
ATOM 2257 C CA . THR A 1 288 ? 5.049 13.226 14.456 1.00 96.12 288 THR A CA 1
ATOM 2258 C C . THR A 1 288 ? 5.489 12.918 15.889 1.00 96.12 288 THR A C 1
ATOM 2260 O O . THR A 1 288 ? 4.851 13.342 16.856 1.00 96.12 288 THR A O 1
ATOM 2263 N N . PHE A 1 289 ? 6.614 12.214 16.045 1.00 90.62 289 PHE A N 1
ATOM 2264 C CA . PHE A 1 289 ? 7.202 11.924 17.358 1.00 90.62 289 PHE A CA 1
ATOM 2265 C C . PHE A 1 289 ? 7.535 13.170 18.189 1.00 90.62 289 PHE A C 1
ATOM 2267 O O . PHE A 1 289 ? 7.406 13.131 19.411 1.00 90.62 289 PHE A O 1
ATOM 2274 N N . SER A 1 290 ? 7.915 14.288 17.564 1.00 93.12 290 SER A N 1
ATOM 2275 C CA . SER A 1 290 ? 8.120 15.559 18.281 1.00 93.12 290 SER A CA 1
ATOM 2276 C C . SER A 1 290 ? 6.819 16.244 18.726 1.00 93.12 290 SER A C 1
ATOM 2278 O O . SER A 1 290 ? 6.864 17.291 19.370 1.00 93.12 290 SER A O 1
ATOM 2280 N N . GLY A 1 291 ? 5.651 15.679 18.401 1.00 94.94 291 GLY A N 1
ATOM 2281 C CA . GLY A 1 291 ? 4.336 16.200 18.780 1.00 94.94 291 GLY A CA 1
ATOM 2282 C C . GLY A 1 291 ? 3.800 17.301 17.862 1.00 94.94 291 GLY A C 1
ATOM 2283 O O . GLY A 1 291 ? 2.690 17.791 18.077 1.00 94.94 291 GLY A O 1
ATOM 2284 N N . ARG A 1 292 ? 4.549 17.691 16.824 1.00 96.38 292 ARG A N 1
ATOM 2285 C CA . ARG A 1 292 ? 4.080 18.641 15.805 1.00 96.38 292 ARG A CA 1
ATOM 2286 C C . ARG A 1 292 ? 3.252 17.939 14.732 1.00 96.38 292 ARG A C 1
ATOM 2288 O O . ARG A 1 292 ? 3.286 16.723 14.586 1.00 96.38 292 ARG A O 1
ATOM 2295 N N . VAL A 1 293 ? 2.568 18.734 13.918 1.00 98.06 293 VAL A N 1
ATOM 2296 C CA . VAL A 1 293 ? 1.873 18.258 12.718 1.00 98.06 293 VAL A CA 1
ATOM 2297 C C . VAL A 1 293 ? 2.773 18.485 11.507 1.00 98.06 293 VAL A C 1
ATOM 2299 O O . VAL A 1 293 ? 3.154 19.624 11.236 1.00 98.06 293 VAL A O 1
ATOM 2302 N N . ALA A 1 294 ? 3.111 17.423 10.779 1.00 97.88 294 ALA A N 1
ATOM 2303 C CA . ALA A 1 294 ? 3.823 17.525 9.506 1.00 97.88 294 ALA A CA 1
ATOM 2304 C C . ALA A 1 294 ? 2.820 17.617 8.351 1.00 97.88 294 ALA A C 1
ATOM 2306 O O . ALA A 1 294 ? 1.935 16.773 8.244 1.00 97.88 294 ALA A O 1
ATOM 2307 N N . GLY A 1 295 ? 2.951 18.643 7.511 1.00 97.62 295 GLY A N 1
ATOM 2308 C CA . GLY A 1 295 ? 2.071 18.892 6.365 1.00 97.62 295 GLY A CA 1
ATOM 2309 C C . GLY A 1 295 ? 0.567 18.853 6.692 1.00 97.62 295 GLY A C 1
ATOM 2310 O O . GLY A 1 295 ? -0.114 17.887 6.329 1.00 97.62 295 GLY A O 1
ATOM 2311 N N . PRO A 1 296 ? 0.020 19.829 7.448 1.00 97.88 296 PRO A N 1
ATOM 2312 C CA . PRO A 1 296 ? -1.394 19.839 7.838 1.00 97.88 296 PRO A CA 1
ATOM 2313 C C . PRO A 1 296 ? -2.381 19.772 6.659 1.00 97.88 296 PRO A C 1
ATOM 2315 O O . PRO A 1 296 ? -3.458 19.192 6.790 1.00 97.88 296 PRO A O 1
ATOM 2318 N N . GLU A 1 297 ? -2.020 20.350 5.517 1.00 98.12 297 GLU A N 1
ATOM 2319 C CA . GLU A 1 297 ? -2.757 20.336 4.245 1.00 98.12 297 GLU A CA 1
ATOM 2320 C C . GLU A 1 297 ? -2.786 18.971 3.548 1.00 98.12 297 GLU A C 1
ATOM 2322 O O . GLU A 1 297 ? -3.633 18.766 2.672 1.00 98.12 297 GLU A O 1
ATOM 2327 N N . GLN A 1 298 ? -1.911 18.045 3.955 1.00 98.69 298 GLN A N 1
ATOM 2328 C CA . GLN A 1 298 ? -1.853 16.669 3.459 1.00 98.69 298 GLN A CA 1
ATOM 2329 C C . GLN A 1 298 ? -2.666 15.671 4.293 1.00 98.69 298 GLN A C 1
ATOM 2331 O O . GLN A 1 298 ? -2.614 14.464 4.042 1.00 98.69 298 GLN A O 1
ATOM 2336 N N . ARG A 1 299 ? -3.426 16.147 5.284 1.00 98.69 299 ARG A N 1
ATOM 2337 C CA . ARG A 1 299 ? -4.393 15.325 6.023 1.00 98.69 299 ARG A CA 1
ATOM 2338 C C . ARG A 1 299 ? -5.574 14.934 5.138 1.00 98.69 299 ARG A C 1
ATOM 2340 O O . ARG A 1 299 ? -6.010 15.704 4.285 1.00 98.69 299 ARG A O 1
ATOM 2347 N N . ILE A 1 300 ? -6.147 13.773 5.430 1.00 98.81 300 ILE A N 1
ATOM 2348 C CA . ILE A 1 300 ? -7.458 13.357 4.916 1.00 98.81 300 ILE A CA 1
ATOM 2349 C C . ILE A 1 300 ? -8.470 13.256 6.059 1.00 98.81 300 ILE A C 1
ATOM 2351 O O . ILE A 1 300 ? -8.097 13.144 7.229 1.00 98.81 300 ILE A O 1
ATOM 2355 N N . SER A 1 301 ? -9.761 13.331 5.741 1.00 98.75 301 SER A N 1
ATOM 2356 C CA . SER A 1 301 ? -10.824 13.209 6.741 1.00 98.75 301 SER A CA 1
ATOM 2357 C C . SER A 1 301 ? -10.899 11.788 7.313 1.00 98.75 301 SER A C 1
ATOM 2359 O O . SER A 1 301 ? -10.466 10.825 6.681 1.00 98.75 301 SER A O 1
ATOM 2361 N N . ALA A 1 302 ? -11.503 11.632 8.495 1.00 98.69 302 ALA A N 1
ATOM 2362 C CA . ALA A 1 302 ? -11.744 10.307 9.074 1.00 98.69 302 ALA A CA 1
ATOM 2363 C C . ALA A 1 302 ? -12.613 9.419 8.161 1.00 98.69 302 ALA A C 1
ATOM 2365 O O . ALA A 1 302 ? -12.402 8.212 8.099 1.00 98.69 302 ALA A O 1
ATOM 2366 N N . GLU A 1 303 ? -13.546 10.015 7.409 1.00 98.69 303 GLU A N 1
ATOM 2367 C CA . GLU A 1 303 ? -14.362 9.295 6.424 1.00 98.69 303 GLU A CA 1
ATOM 2368 C C . GLU A 1 303 ? -13.514 8.789 5.252 1.00 98.69 303 GLU A C 1
ATOM 2370 O O . GLU A 1 303 ? -13.625 7.625 4.872 1.00 98.69 303 GLU A O 1
ATOM 2375 N N . GLN A 1 304 ? -12.641 9.639 4.703 1.00 98.81 304 GLN A N 1
ATOM 2376 C CA . GLN A 1 304 ? -11.706 9.243 3.647 1.00 98.81 304 GLN A CA 1
ATOM 2377 C C . GLN A 1 304 ? -10.761 8.147 4.144 1.00 98.81 304 GLN A C 1
ATOM 2379 O O . GLN A 1 304 ? -10.569 7.152 3.459 1.00 98.81 304 GLN A O 1
ATOM 2384 N N . ALA A 1 305 ? -10.232 8.281 5.361 1.00 98.81 305 ALA A N 1
ATOM 2385 C CA . ALA A 1 305 ? -9.367 7.274 5.962 1.00 98.81 305 ALA A CA 1
ATOM 2386 C C . ALA A 1 305 ? -10.095 5.937 6.194 1.00 98.81 305 ALA A C 1
ATOM 2388 O O . ALA A 1 305 ? -9.508 4.883 5.964 1.00 98.81 305 ALA A O 1
ATOM 2389 N N . LEU A 1 306 ? -11.372 5.965 6.602 1.00 98.81 306 LEU A N 1
ATOM 2390 C CA . LEU A 1 306 ? -12.188 4.759 6.763 1.00 98.81 306 LEU A CA 1
ATOM 2391 C C . LEU A 1 306 ? -12.404 4.055 5.420 1.00 98.81 306 LEU A C 1
ATOM 2393 O O . LEU A 1 306 ? -12.212 2.843 5.341 1.00 98.81 306 LEU A O 1
ATOM 2397 N N . LYS A 1 307 ? -12.752 4.798 4.360 1.00 98.75 307 LYS A N 1
ATOM 2398 C CA . LYS A 1 307 ? -12.852 4.245 2.996 1.00 98.75 307 LYS A CA 1
ATOM 2399 C C . LYS A 1 307 ? -11.517 3.648 2.546 1.00 98.75 307 LYS A C 1
ATOM 2401 O O . LYS A 1 307 ? -11.496 2.525 2.048 1.00 98.75 307 LYS A O 1
ATOM 2406 N N . ALA A 1 308 ? -10.415 4.329 2.853 1.00 98.81 308 ALA A N 1
ATOM 2407 C CA . ALA A 1 308 ? -9.066 3.922 2.482 1.00 98.81 308 ALA A CA 1
ATOM 2408 C C . ALA A 1 308 ? -8.570 2.623 3.135 1.00 98.81 308 ALA A C 1
ATOM 2410 O O . ALA A 1 308 ? -7.708 1.950 2.575 1.00 98.81 308 ALA A O 1
ATOM 2411 N N . VAL A 1 309 ? -9.117 2.229 4.289 1.00 98.69 309 VAL A N 1
ATOM 2412 C CA . VAL A 1 309 ? -8.849 0.913 4.906 1.00 98.69 309 VAL A CA 1
ATOM 2413 C C . VAL A 1 309 ? -9.963 -0.111 4.661 1.00 98.69 309 VAL A C 1
ATOM 2415 O O . VAL A 1 309 ? -9.910 -1.212 5.204 1.00 98.69 309 VAL A O 1
ATOM 2418 N N . THR A 1 310 ? -10.985 0.234 3.871 1.00 98.69 310 THR A N 1
ATOM 2419 C CA . THR A 1 310 ? -12.131 -0.637 3.570 1.00 98.69 310 THR A CA 1
ATOM 2420 C C . THR A 1 310 ? -12.397 -0.711 2.066 1.00 98.69 310 THR A C 1
ATOM 2422 O O . THR A 1 310 ? -11.748 -1.491 1.373 1.00 98.69 310 THR A O 1
ATOM 2425 N N . ILE A 1 311 ? -13.344 0.069 1.541 1.00 98.56 311 ILE A N 1
ATOM 2426 C CA . ILE A 1 311 ? -13.808 -0.036 0.156 1.00 98.56 311 ILE A CA 1
ATOM 2427 C C . ILE A 1 311 ? -12.752 0.373 -0.869 1.00 98.56 311 ILE A C 1
ATOM 2429 O O . ILE A 1 311 ? -12.651 -0.282 -1.900 1.00 98.56 311 ILE A O 1
ATOM 2433 N N . ASP A 1 312 ? -11.917 1.371 -0.583 1.00 98.62 312 ASP A N 1
ATOM 2434 C CA . ASP A 1 312 ? -10.876 1.797 -1.525 1.00 98.62 312 ASP A CA 1
ATOM 2435 C C . ASP A 1 312 ? -9.677 0.829 -1.498 1.00 98.62 312 ASP A C 1
ATOM 2437 O O . ASP A 1 312 ? -9.003 0.650 -2.510 1.00 98.62 312 ASP A O 1
ATOM 2441 N N . ALA A 1 313 ? -9.446 0.141 -0.369 1.00 98.38 313 ALA A N 1
ATOM 2442 C CA . ALA A 1 313 ? -8.513 -0.988 -0.293 1.00 98.38 313 ALA A CA 1
ATOM 2443 C C . ALA A 1 313 ? -9.042 -2.219 -1.042 1.00 98.38 313 ALA A C 1
ATOM 2445 O O . ALA A 1 313 ? -8.280 -2.917 -1.703 1.00 98.38 313 ALA A O 1
ATOM 2446 N N . ALA A 1 314 ? -10.351 -2.476 -0.991 1.00 98.38 314 ALA A N 1
ATOM 2447 C CA . ALA A 1 314 ? -10.967 -3.498 -1.829 1.00 98.38 314 ALA A CA 1
ATOM 2448 C C . ALA A 1 314 ? -10.866 -3.122 -3.315 1.00 98.38 314 ALA A C 1
ATOM 2450 O O . ALA A 1 314 ? -10.514 -3.970 -4.128 1.00 98.38 314 ALA A O 1
ATOM 2451 N N . TYR A 1 315 ? -11.103 -1.852 -3.655 1.00 98.44 315 TYR A N 1
ATOM 2452 C CA . TYR A 1 315 ? -10.989 -1.333 -5.017 1.00 98.44 315 TYR A CA 1
ATOM 2453 C C . TYR A 1 315 ? -9.567 -1.449 -5.563 1.00 98.44 315 TYR A C 1
ATOM 2455 O O . TYR A 1 315 ? -9.397 -1.916 -6.682 1.00 98.44 315 TYR A O 1
ATOM 2463 N N . SER A 1 316 ? -8.530 -1.129 -4.779 1.00 97.88 316 SER A N 1
ATOM 2464 C CA . SER A 1 316 ? -7.143 -1.292 -5.241 1.00 97.88 316 SER A CA 1
ATOM 2465 C C . SER A 1 316 ? -6.760 -2.749 -5.513 1.00 97.88 316 SER A C 1
ATOM 2467 O O . SER A 1 316 ? -5.825 -2.998 -6.270 1.00 97.88 316 SER A O 1
ATOM 2469 N N . LEU A 1 317 ? -7.514 -3.708 -4.972 1.00 97.62 317 LEU A N 1
ATOM 2470 C CA . LEU A 1 317 ? -7.361 -5.143 -5.215 1.00 97.62 317 LEU A CA 1
ATOM 2471 C C . LEU A 1 317 ? -8.387 -5.715 -6.210 1.00 97.62 317 LEU A C 1
ATOM 2473 O O . LEU A 1 317 ? -8.389 -6.928 -6.413 1.00 97.62 317 LEU A O 1
ATOM 2477 N N . GLN A 1 318 ? -9.251 -4.893 -6.820 1.00 97.44 318 GLN A N 1
ATOM 2478 C CA . GLN A 1 318 ? -10.376 -5.326 -7.672 1.00 97.44 318 GLN A CA 1
ATOM 2479 C C . GLN A 1 318 ? -11.380 -6.260 -6.968 1.00 97.44 318 GLN A C 1
ATOM 2481 O O . GLN A 1 318 ? -11.984 -7.156 -7.566 1.00 97.44 318 GLN A O 1
ATOM 2486 N N . LEU A 1 319 ? -11.546 -6.072 -5.660 1.00 97.88 319 LEU A N 1
ATOM 2487 C CA . LEU A 1 319 ? -12.435 -6.841 -4.792 1.00 97.88 319 LEU A CA 1
ATOM 2488 C C . LEU A 1 319 ? -13.637 -6.024 -4.293 1.00 97.88 319 LEU A C 1
ATOM 2490 O O . LEU A 1 319 ? -14.422 -6.527 -3.489 1.00 97.88 319 LEU A O 1
ATOM 2494 N N . GLU A 1 320 ? -13.829 -4.789 -4.753 1.00 97.75 320 GLU A N 1
ATOM 2495 C CA . GLU A 1 320 ? -14.871 -3.863 -4.287 1.00 97.75 320 GLU A CA 1
ATOM 2496 C C . GLU A 1 320 ? -16.295 -4.393 -4.481 1.00 97.75 320 GLU A C 1
ATOM 2498 O O . GLU A 1 320 ? -17.202 -4.017 -3.743 1.00 97.75 320 GLU A O 1
ATOM 2503 N N . ASN A 1 321 ? -16.504 -5.295 -5.441 1.00 97.44 321 ASN A N 1
ATOM 2504 C CA . ASN A 1 321 ? -17.796 -5.950 -5.665 1.00 97.44 321 ASN A CA 1
ATOM 2505 C C . ASN A 1 321 ? -18.052 -7.124 -4.704 1.00 97.44 321 ASN A C 1
ATOM 2507 O O . ASN A 1 321 ? -19.158 -7.655 -4.672 1.00 97.44 321 ASN A O 1
ATOM 2511 N N . GLN A 1 322 ? -17.047 -7.534 -3.927 1.00 97.75 322 GLN A N 1
ATOM 2512 C CA . GLN A 1 322 ? -17.105 -8.681 -3.018 1.00 97.75 322 GLN A CA 1
ATOM 2513 C C . GLN A 1 322 ? -16.965 -8.274 -1.549 1.00 97.75 322 GLN A C 1
ATOM 2515 O O . GLN A 1 322 ? -17.632 -8.860 -0.700 1.00 97.75 322 GLN A O 1
ATOM 2520 N N . VAL A 1 323 ? -16.114 -7.292 -1.238 1.00 98.00 323 VAL A N 1
ATOM 2521 C CA . VAL A 1 323 ? -15.800 -6.836 0.129 1.00 98.00 323 VAL A CA 1
ATOM 2522 C C . VAL A 1 323 ? -15.652 -5.309 0.186 1.00 98.00 323 VAL A C 1
ATOM 2524 O O . VAL A 1 323 ? -15.776 -4.617 -0.821 1.00 98.00 323 VAL A O 1
ATOM 2527 N N . GLY A 1 324 ? -15.399 -4.769 1.382 1.00 97.06 324 GLY A N 1
ATOM 2528 C CA . GLY A 1 324 ? -15.102 -3.347 1.598 1.00 97.06 324 GLY A CA 1
ATOM 2529 C C . GLY A 1 324 ? -16.310 -2.483 1.977 1.00 97.06 324 GLY A C 1
ATOM 2530 O O . GLY A 1 324 ? -16.130 -1.383 2.487 1.00 97.06 324 GLY A O 1
ATOM 2531 N N . SER A 1 325 ? -17.537 -2.983 1.811 1.00 97.94 325 SER A N 1
ATOM 2532 C CA . SER A 1 325 ? -18.764 -2.368 2.336 1.00 97.94 325 SER A CA 1
ATOM 2533 C C . SER A 1 325 ? -19.757 -3.437 2.806 1.00 97.94 325 SER A C 1
ATOM 2535 O O . SER A 1 325 ? -19.654 -4.604 2.436 1.00 97.94 325 SER A O 1
ATOM 2537 N N . ILE A 1 326 ? -20.740 -3.031 3.614 1.00 96.25 326 ILE A N 1
ATOM 2538 C CA . ILE A 1 326 ? -21.808 -3.898 4.148 1.00 96.25 326 ILE A CA 1
ATOM 2539 C C . ILE A 1 326 ? -23.088 -3.842 3.293 1.00 96.25 326 ILE A C 1
ATOM 2541 O O . ILE A 1 326 ? -24.204 -3.773 3.808 1.00 96.25 326 ILE A O 1
ATOM 2545 N N . GLU A 1 327 ? -22.931 -3.817 1.971 1.00 96.88 327 GLU A N 1
ATOM 2546 C CA . GLU A 1 327 ? -24.043 -3.737 1.018 1.00 96.88 327 GLU A CA 1
ATOM 2547 C C . GLU A 1 327 ? -24.617 -5.128 0.688 1.00 96.88 327 GLU A C 1
ATOM 2549 O O . GLU A 1 327 ? -23.866 -6.107 0.623 1.00 96.88 327 GLU A O 1
ATOM 2554 N N . PRO A 1 328 ? -25.936 -5.250 0.430 1.00 97.19 328 PRO A N 1
ATOM 2555 C CA . PRO A 1 328 ? -26.524 -6.504 -0.030 1.00 97.19 328 PRO A CA 1
ATOM 2556 C C . PRO A 1 328 ? -25.816 -7.053 -1.277 1.00 97.19 328 PRO A C 1
ATOM 2558 O O . PRO A 1 328 ? -25.607 -6.329 -2.247 1.00 97.19 328 PRO A O 1
ATOM 2561 N N . GLY A 1 329 ? -25.486 -8.347 -1.257 1.00 96.31 329 GLY A N 1
ATOM 2562 C CA . GLY A 1 329 ? -24.782 -9.038 -2.345 1.00 96.31 329 GLY A CA 1
ATOM 2563 C C . GLY A 1 329 ? -23.274 -9.202 -2.131 1.00 96.31 329 GLY A C 1
ATOM 2564 O O . GLY A 1 329 ? -22.677 -10.045 -2.795 1.00 96.31 329 GLY A O 1
ATOM 2565 N N . LYS A 1 330 ? -22.673 -8.472 -1.182 1.00 97.75 330 LYS A N 1
ATOM 2566 C CA . LYS A 1 330 ? -21.263 -8.636 -0.791 1.00 97.75 330 LYS A CA 1
ATOM 2567 C C . LYS A 1 330 ? -21.095 -9.652 0.338 1.00 97.75 330 LYS A C 1
ATOM 2569 O O . LYS A 1 330 ? -22.049 -9.992 1.042 1.00 97.75 330 LYS A O 1
ATOM 2574 N N . LEU A 1 331 ? -19.867 -10.132 0.522 1.00 97.12 331 LEU A N 1
ATOM 2575 C CA . LEU A 1 331 ? -19.498 -10.964 1.663 1.00 97.12 331 LEU A CA 1
ATOM 2576 C C . LEU A 1 331 ? -19.642 -10.153 2.953 1.00 97.12 331 LEU A C 1
ATOM 2578 O O . LEU A 1 331 ? -19.224 -8.997 3.029 1.00 97.12 331 LEU A O 1
ATOM 2582 N N . ALA A 1 332 ? -20.206 -10.774 3.989 1.00 96.94 332 ALA A N 1
ATOM 2583 C CA . ALA A 1 332 ? -20.345 -10.165 5.308 1.00 96.94 332 ALA A CA 1
ATOM 2584 C C . ALA A 1 332 ? -18.994 -10.151 6.049 1.00 96.94 332 ALA A C 1
ATOM 2586 O O . ALA A 1 332 ? -18.796 -10.906 7.000 1.00 96.94 332 ALA A O 1
ATOM 2587 N N . ASN A 1 333 ? -18.084 -9.298 5.572 1.00 96.69 333 ASN A N 1
ATOM 2588 C CA . ASN A 1 333 ? -16.735 -9.089 6.088 1.00 96.69 333 ASN A CA 1
ATOM 2589 C C . ASN A 1 333 ? -16.651 -7.705 6.732 1.00 96.69 333 ASN A C 1
ATOM 2591 O O . ASN A 1 333 ? -16.571 -6.696 6.031 1.00 96.69 333 ASN A O 1
ATOM 2595 N N . PHE A 1 334 ? -16.694 -7.640 8.060 1.00 97.44 334 PHE A N 1
ATOM 2596 C CA . PHE A 1 334 ? -16.618 -6.370 8.781 1.00 97.44 334 PHE A CA 1
ATOM 2597 C C . PHE A 1 334 ? -16.079 -6.534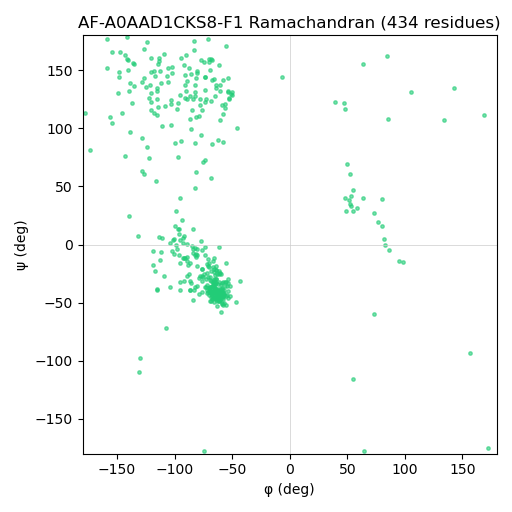 10.199 1.00 97.44 334 PHE A C 1
ATOM 2599 O O . PHE A 1 334 ? -16.024 -7.630 10.756 1.00 97.44 334 PHE A O 1
ATOM 2606 N N . THR A 1 335 ? -15.705 -5.404 10.786 1.00 98.06 335 THR A N 1
ATOM 2607 C CA . THR A 1 335 ? -15.064 -5.323 12.097 1.00 98.06 335 THR A CA 1
ATOM 2608 C C . THR A 1 335 ? -15.976 -4.585 13.059 1.00 98.06 335 THR A C 1
ATOM 2610 O O . THR A 1 335 ? -16.550 -3.553 12.711 1.00 98.06 335 THR A O 1
ATOM 2613 N N . ILE A 1 336 ? -16.129 -5.124 14.266 1.00 97.94 336 ILE A N 1
ATOM 2614 C CA . ILE A 1 336 ? -16.975 -4.554 15.313 1.00 97.94 336 ILE A CA 1
ATOM 2615 C C . ILE A 1 336 ? -16.077 -3.747 16.249 1.00 97.94 336 ILE A C 1
ATOM 2617 O O . ILE A 1 336 ? -15.180 -4.295 16.895 1.00 97.94 336 ILE A O 1
ATOM 2621 N N . LEU A 1 337 ? -16.323 -2.441 16.289 1.00 98.00 337 LEU A N 1
ATOM 2622 C CA . LEU A 1 337 ? -15.573 -1.467 17.076 1.00 98.00 337 LEU A CA 1
ATOM 2623 C C . LEU A 1 337 ? -16.394 -1.013 18.285 1.00 98.00 337 LEU A C 1
ATOM 2625 O O . LEU A 1 337 ? -17.608 -0.843 18.171 1.00 98.00 337 LEU A O 1
ATOM 2629 N N . ASP A 1 338 ? -15.725 -0.760 19.409 1.00 97.31 338 ASP A N 1
ATOM 2630 C CA . ASP A 1 338 ? -16.373 -0.252 20.629 1.00 97.31 338 ASP A CA 1
ATOM 2631 C C . ASP A 1 338 ? -16.811 1.218 20.497 1.00 97.31 338 ASP A C 1
ATOM 2633 O O . ASP A 1 338 ? -17.731 1.669 21.179 1.00 97.31 338 ASP A O 1
ATOM 2637 N N . GLU A 1 339 ? -16.166 1.974 19.606 1.00 98.00 339 GLU A N 1
ATOM 2638 C CA . GLU A 1 339 ? -16.439 3.389 19.356 1.00 98.00 339 GLU A CA 1
ATOM 2639 C C . GLU A 1 339 ? -16.472 3.682 17.851 1.00 98.00 339 GLU A C 1
ATOM 2641 O O . GLU A 1 339 ? -15.873 2.975 17.039 1.00 98.00 339 GLU A O 1
ATOM 2646 N N . ASN A 1 340 ? -17.167 4.755 17.466 1.00 98.19 340 ASN A N 1
ATOM 2647 C CA . ASN A 1 340 ? -17.263 5.174 16.072 1.00 98.19 340 ASN A CA 1
ATOM 2648 C C . ASN A 1 340 ? -16.050 6.051 15.679 1.00 98.19 340 ASN A C 1
ATOM 2650 O O . ASN A 1 340 ? -15.930 7.174 16.188 1.00 98.19 340 ASN A O 1
ATOM 2654 N N . PRO A 1 341 ? -15.193 5.609 14.734 1.00 98.00 341 PRO A N 1
ATOM 2655 C CA . PRO A 1 341 ? -13.994 6.347 14.330 1.00 98.00 341 PRO A CA 1
ATOM 2656 C C . PRO A 1 341 ? -14.289 7.680 13.626 1.00 98.00 341 PRO A C 1
ATOM 2658 O O . PRO A 1 341 ? -13.386 8.498 13.480 1.00 98.00 341 PRO A O 1
ATOM 2661 N N . LEU A 1 342 ? -15.532 7.918 13.191 1.00 98.44 342 LEU A N 1
ATOM 2662 C CA . LEU A 1 342 ? -15.946 9.156 12.524 1.00 98.44 342 LEU A CA 1
ATOM 2663 C C . LEU A 1 342 ? -16.410 10.248 13.496 1.00 98.44 342 LEU A C 1
ATOM 2665 O O . LEU A 1 342 ? -16.501 11.408 13.101 1.00 98.44 342 LEU A O 1
ATOM 2669 N N . THR A 1 343 ? -16.737 9.893 14.742 1.00 97.94 343 THR A N 1
ATOM 2670 C CA . THR A 1 343 ? -17.290 10.837 15.732 1.00 97.94 343 THR A CA 1
ATOM 2671 C C . THR A 1 343 ? -16.422 11.000 16.972 1.00 97.94 343 THR A C 1
ATOM 2673 O O . THR A 1 343 ? -16.609 11.960 17.717 1.00 97.94 343 THR A O 1
ATOM 2676 N N . ILE A 1 344 ? -15.502 10.067 17.225 1.00 98.38 344 ILE A N 1
ATOM 2677 C CA . ILE A 1 344 ? -14.518 10.199 18.300 1.00 98.38 344 ILE A CA 1
ATOM 2678 C C . ILE A 1 344 ? -13.527 11.330 17.987 1.00 98.38 344 ILE A C 1
ATOM 2680 O O . ILE A 1 344 ? -13.324 11.713 16.834 1.00 98.38 344 ILE A O 1
ATOM 2684 N N . GLU A 1 345 ? -12.874 11.858 19.021 1.00 98.25 345 GLU A N 1
ATOM 2685 C CA . GLU A 1 345 ? -11.727 12.747 18.849 1.00 98.25 345 GLU A CA 1
ATOM 2686 C C . GLU A 1 345 ? -10.669 12.088 17.935 1.00 98.25 345 GLU A C 1
ATOM 2688 O O . GLU A 1 345 ? -10.216 10.983 18.248 1.00 98.25 345 GLU A O 1
ATOM 2693 N N . PRO A 1 346 ? -10.220 12.745 16.843 1.00 98.19 346 PRO A N 1
ATOM 2694 C CA . PRO A 1 346 ? -9.305 12.140 15.872 1.00 98.19 346 PRO A CA 1
ATOM 2695 C C . PRO A 1 346 ? -8.025 11.548 16.470 1.00 98.19 346 PRO A C 1
ATOM 2697 O O . PRO A 1 346 ? -7.528 10.525 15.993 1.00 98.19 346 PRO A O 1
ATOM 2700 N N . ALA A 1 347 ? -7.512 12.147 17.548 1.00 97.44 347 ALA A N 1
ATOM 2701 C CA . ALA A 1 347 ? -6.324 11.675 18.251 1.00 97.44 347 ALA A CA 1
ATOM 2702 C C . ALA A 1 347 ? -6.504 10.288 18.901 1.00 97.44 347 ALA A C 1
ATOM 2704 O O . ALA A 1 347 ? -5.507 9.603 19.125 1.00 97.44 347 ALA A O 1
ATOM 2705 N N . LYS A 1 348 ? -7.748 9.860 19.159 1.00 98.25 348 LYS A N 1
ATOM 2706 C CA . LYS A 1 348 ? -8.103 8.591 19.818 1.00 98.25 348 LYS A CA 1
ATOM 2707 C C . LYS A 1 348 ? -8.474 7.465 18.851 1.00 98.25 348 LYS A C 1
ATOM 2709 O O . LYS A 1 348 ? -8.673 6.342 19.300 1.00 98.25 348 LYS A O 1
ATOM 2714 N N . ILE A 1 349 ? -8.536 7.719 17.536 1.00 98.62 349 ILE A N 1
ATOM 2715 C CA . ILE A 1 349 ? -8.933 6.713 16.526 1.00 98.62 349 ILE A CA 1
ATOM 2716 C C . ILE A 1 349 ? -8.119 5.414 16.659 1.00 98.62 349 ILE A C 1
ATOM 2718 O O . ILE A 1 349 ? -8.692 4.329 16.642 1.00 98.62 349 ILE A O 1
ATOM 2722 N N . LYS A 1 350 ? -6.797 5.513 16.852 1.00 97.50 350 LYS A N 1
ATOM 2723 C CA . LYS A 1 350 ? -5.905 4.348 17.005 1.00 97.50 350 LYS A CA 1
ATOM 2724 C C . LYS A 1 350 ? -6.147 3.530 18.280 1.00 97.50 350 LYS A C 1
ATOM 2726 O O . LYS A 1 350 ? -5.689 2.396 18.363 1.00 97.50 350 LYS A O 1
ATOM 2731 N N . ASP A 1 351 ? -6.811 4.109 19.280 1.00 97.69 351 ASP A N 1
ATOM 2732 C CA . ASP A 1 351 ? -6.980 3.506 20.603 1.00 97.69 351 ASP A CA 1
ATOM 2733 C C . ASP A 1 351 ? -8.316 2.760 20.750 1.00 97.69 351 ASP A C 1
ATOM 2735 O O . ASP A 1 351 ? -8.489 2.030 21.740 1.00 97.69 351 ASP A O 1
ATOM 2739 N N . ILE A 1 352 ? -9.220 2.909 19.767 1.00 98.06 352 ILE A N 1
ATOM 2740 C CA . ILE A 1 352 ? -10.517 2.226 19.703 1.00 98.06 352 ILE A CA 1
ATOM 2741 C C . ILE A 1 352 ? -10.296 0.721 19.834 1.00 98.06 352 ILE A C 1
ATOM 2743 O O . ILE A 1 352 ? -9.443 0.124 19.173 1.00 98.06 352 ILE A O 1
ATOM 2747 N N . LYS A 1 353 ? -11.064 0.095 20.724 1.00 96.94 353 LYS A N 1
ATOM 2748 C CA . LYS A 1 353 ? -11.002 -1.349 20.930 1.00 96.94 353 LYS A CA 1
ATOM 2749 C C . LYS A 1 353 ? -11.826 -2.070 19.874 1.00 96.94 353 LYS A C 1
ATOM 2751 O O . LYS A 1 353 ? -12.877 -1.599 19.443 1.00 96.94 353 LYS A O 1
ATOM 2756 N N . ILE A 1 354 ? -11.303 -3.219 19.464 1.00 97.44 354 ILE A N 1
ATOM 2757 C CA . ILE A 1 354 ? -11.942 -4.115 18.514 1.00 97.44 354 ILE A CA 1
ATOM 2758 C C . ILE A 1 354 ? -12.515 -5.268 19.323 1.00 97.44 354 ILE A C 1
ATOM 2760 O O . ILE A 1 354 ? -11.780 -5.957 20.032 1.00 97.44 354 ILE A O 1
ATOM 2764 N N . TRP A 1 355 ? -13.826 -5.458 19.231 1.00 96.62 355 TRP A N 1
ATOM 2765 C CA . TRP A 1 355 ? -14.504 -6.570 19.888 1.00 96.62 355 TRP A CA 1
ATOM 2766 C C . TRP A 1 355 ? -14.268 -7.883 19.131 1.00 96.62 355 TRP A C 1
ATOM 2768 O O . TRP A 1 355 ? -14.038 -8.941 19.719 1.00 96.62 355 TRP A O 1
ATOM 2778 N N . GLY A 1 356 ? -14.307 -7.814 17.801 1.00 96.81 356 GLY A N 1
ATOM 2779 C CA . GLY A 1 356 ? -14.153 -8.965 16.925 1.00 96.81 356 GLY A CA 1
ATOM 2780 C C . GLY A 1 356 ? -14.431 -8.629 15.472 1.00 96.81 356 GLY A C 1
ATOM 2781 O O . GLY A 1 356 ? -14.689 -7.478 15.112 1.00 96.81 356 GLY A O 1
ATOM 2782 N N . THR A 1 357 ? -14.411 -9.661 14.641 1.00 97.50 357 THR A N 1
ATOM 2783 C CA . THR A 1 357 ? -14.746 -9.571 13.222 1.00 97.50 357 THR A CA 1
ATOM 2784 C C . THR A 1 357 ? -15.922 -10.476 12.887 1.00 97.50 357 THR A C 1
ATOM 2786 O O . THR A 1 357 ? -16.265 -11.404 13.621 1.00 97.50 357 THR A O 1
ATOM 2789 N N . VAL A 1 358 ? -16.560 -10.194 11.761 1.00 97.50 358 VAL A N 1
ATOM 2790 C CA . VAL A 1 358 ? -17.445 -11.124 11.070 1.00 97.50 358 VAL A CA 1
ATOM 2791 C C . VAL A 1 358 ? -16.784 -11.433 9.736 1.00 97.50 358 VAL A C 1
ATOM 2793 O O . VAL A 1 358 ? -16.440 -10.505 9.007 1.00 97.50 358 VAL A O 1
ATOM 2796 N N . LEU A 1 359 ? -16.565 -12.716 9.449 1.00 96.44 359 LEU A N 1
ATOM 2797 C CA . LEU A 1 359 ? -16.008 -13.205 8.187 1.00 96.44 359 LEU A CA 1
ATOM 2798 C C . LEU A 1 359 ? -17.048 -14.093 7.509 1.00 96.44 359 LEU A C 1
ATOM 2800 O O . LEU A 1 359 ? -17.366 -15.173 8.012 1.00 96.44 359 LEU A O 1
ATOM 2804 N N . GLU A 1 360 ? -17.573 -13.646 6.372 1.00 95.31 360 GLU A N 1
ATOM 2805 C CA . GLU A 1 360 ? -18.566 -14.373 5.572 1.00 95.31 360 GLU A CA 1
ATOM 2806 C C . GLU A 1 360 ? -19.770 -14.842 6.411 1.00 95.31 360 GLU A C 1
ATOM 2808 O O . GLU A 1 360 ? -20.286 -15.947 6.260 1.00 95.31 360 GLU A O 1
ATOM 2813 N N . GLY A 1 361 ? -20.200 -13.993 7.349 1.00 93.75 361 GLY A N 1
ATOM 2814 C CA . GLY A 1 361 ? -21.323 -14.254 8.256 1.00 93.75 361 GLY A CA 1
ATOM 2815 C C . GLY A 1 361 ? -20.965 -15.030 9.528 1.00 93.75 361 GLY A C 1
ATOM 2816 O O . GLY A 1 361 ? -21.818 -15.184 10.401 1.00 93.75 361 GLY A O 1
ATOM 2817 N N . ARG A 1 362 ? -19.716 -15.484 9.686 1.00 94.81 362 ARG A N 1
ATOM 2818 C CA . ARG A 1 362 ? -19.237 -16.141 10.910 1.00 94.81 362 ARG A CA 1
ATOM 2819 C C . ARG A 1 362 ? -18.679 -15.112 11.880 1.00 94.81 362 ARG A C 1
ATOM 2821 O O . ARG A 1 362 ? -17.775 -14.360 11.533 1.00 94.81 362 ARG A O 1
ATOM 2828 N N . ILE A 1 363 ? -19.201 -15.105 13.101 1.00 95.88 363 ILE A N 1
ATOM 2829 C CA . ILE A 1 363 ? -18.742 -14.214 14.168 1.00 95.88 363 ILE A CA 1
ATOM 2830 C C . ILE A 1 363 ? -17.442 -14.771 14.755 1.00 95.88 363 ILE A C 1
ATOM 2832 O O . ILE A 1 363 ? -17.415 -15.914 15.207 1.00 95.88 363 ILE A O 1
ATOM 2836 N N . GLN A 1 364 ? -16.396 -13.948 14.778 1.00 94.56 364 GLN A N 1
ATOM 2837 C CA . GLN A 1 364 ? -15.054 -14.274 15.258 1.00 94.56 364 GLN A CA 1
ATOM 2838 C C . GLN A 1 364 ? -14.637 -13.271 16.354 1.00 94.56 364 GLN A C 1
ATOM 2840 O O . GLN A 1 364 ? -13.984 -12.263 16.057 1.00 94.56 364 GLN A O 1
ATOM 2845 N N . PRO A 1 365 ? -15.033 -13.490 17.624 1.00 94.06 365 PRO A N 1
ATOM 2846 C CA . PRO A 1 365 ? -14.652 -12.613 18.730 1.00 94.06 365 PRO A CA 1
ATOM 2847 C C . PRO A 1 365 ? -13.144 -12.659 18.982 1.00 94.06 365 PRO A C 1
ATOM 2849 O O . PRO A 1 365 ? -12.539 -13.734 18.939 1.00 94.06 365 PRO A O 1
ATOM 2852 N N . ILE A 1 366 ? -12.544 -11.516 19.314 1.00 92.62 366 ILE A N 1
ATOM 2853 C CA . ILE A 1 366 ? -11.147 -11.485 19.753 1.00 92.62 366 ILE A CA 1
ATOM 2854 C C . ILE A 1 366 ? -11.083 -12.042 21.176 1.00 92.62 366 ILE A C 1
ATOM 2856 O O . ILE A 1 366 ? -11.731 -11.543 22.097 1.00 92.62 366 ILE A O 1
ATOM 2860 N N . LYS A 1 367 ? -10.287 -13.095 21.375 1.00 79.56 367 LYS A N 1
ATOM 2861 C CA . LYS A 1 367 ? -10.043 -13.654 22.708 1.00 79.56 367 LYS A CA 1
ATOM 2862 C C . LYS A 1 367 ? -9.071 -12.732 23.448 1.00 79.56 367 LYS A C 1
ATOM 2864 O O . LYS A 1 367 ? -7.923 -12.587 23.048 1.00 79.56 367 LYS A O 1
ATOM 2869 N N . LEU A 1 368 ? -9.533 -12.112 24.536 1.00 55.84 368 LEU A N 1
ATOM 2870 C CA . LEU A 1 368 ? -8.809 -11.087 25.309 1.00 55.84 368 LEU A CA 1
ATOM 2871 C C . LEU A 1 368 ? -7.478 -11.549 25.953 1.00 55.84 368 LEU A C 1
ATOM 2873 O O . LEU A 1 368 ? -6.794 -10.733 26.565 1.00 55.84 368 LEU A O 1
ATOM 2877 N N . GLU A 1 369 ? -7.085 -12.819 25.826 1.00 51.72 369 GLU A N 1
ATOM 2878 C CA . GLU A 1 369 ? -5.923 -13.392 26.523 1.00 51.72 369 GLU A CA 1
ATOM 2879 C C . GLU A 1 369 ? -4.551 -13.104 25.882 1.00 51.72 369 GLU A C 1
ATOM 2881 O O . GLU A 1 369 ? -3.533 -13.441 26.475 1.00 51.72 369 GLU A O 1
ATOM 2886 N N . GLN A 1 370 ? -4.463 -12.440 24.725 1.00 44.78 370 GLN A N 1
ATOM 2887 C CA . GLN A 1 370 ? -3.180 -12.262 24.021 1.00 44.78 370 GLN A CA 1
ATOM 2888 C C . GLN A 1 370 ? -2.855 -10.803 23.687 1.00 44.78 370 GLN A C 1
ATOM 2890 O O . GLN A 1 370 ? -2.657 -10.428 22.535 1.00 44.78 370 GLN A O 1
ATOM 2895 N N . LYS A 1 371 ? -2.747 -9.957 24.717 1.00 41.44 371 LYS A N 1
ATOM 2896 C CA . LYS A 1 371 ? -1.989 -8.695 24.601 1.00 41.44 371 LYS A CA 1
ATOM 2897 C C . LYS A 1 371 ? -0.527 -8.816 25.024 1.00 41.44 371 LYS A C 1
ATOM 2899 O O . LYS A 1 371 ? 0.246 -7.901 24.762 1.00 41.44 371 LYS A O 1
ATOM 2904 N N . SER A 1 372 ? -0.128 -9.918 25.657 1.00 34.06 372 SER A N 1
ATOM 2905 C CA . SER A 1 372 ? 1.280 -10.159 25.955 1.00 34.06 372 SER A CA 1
ATOM 2906 C C . SER A 1 372 ? 1.942 -10.834 24.762 1.00 34.06 372 SER A C 1
ATOM 2908 O O . SER A 1 372 ? 1.722 -12.020 24.512 1.00 34.06 372 SER A O 1
ATOM 2910 N N . VAL A 1 373 ? 2.786 -10.084 24.055 1.00 35.12 373 VAL A N 1
ATOM 2911 C CA . VAL A 1 373 ? 3.881 -10.677 23.281 1.00 35.12 373 VAL A CA 1
ATOM 2912 C C . VAL A 1 373 ? 4.621 -11.631 24.228 1.00 35.12 373 VAL A C 1
ATOM 2914 O O . VAL A 1 373 ? 4.907 -11.225 25.360 1.00 35.12 373 VAL A O 1
ATOM 2917 N N . PRO A 1 374 ? 4.900 -12.887 23.841 1.00 30.30 374 PRO A N 1
ATOM 2918 C CA . PRO A 1 374 ? 5.749 -13.736 24.654 1.00 30.30 374 PRO A CA 1
ATOM 2919 C C . PRO A 1 374 ? 7.094 -13.026 24.810 1.00 30.30 374 PRO A C 1
ATOM 2921 O O . PRO A 1 374 ? 7.823 -12.870 23.834 1.00 30.30 374 PRO A O 1
ATOM 2924 N N . GLN A 1 375 ? 7.415 -12.577 26.026 1.00 28.55 375 GLN A N 1
ATOM 2925 C CA . GLN A 1 375 ? 8.787 -12.217 26.354 1.00 28.55 375 GLN A CA 1
ATOM 2926 C C . GLN A 1 375 ? 9.623 -13.458 26.067 1.00 28.55 375 GLN A C 1
ATOM 2928 O O . GLN A 1 375 ? 9.392 -14.521 26.656 1.00 28.55 375 GLN A O 1
ATOM 2933 N N . ALA A 1 376 ? 10.552 -13.357 25.121 1.00 27.66 376 ALA A N 1
ATOM 2934 C CA . ALA A 1 376 ? 11.532 -14.404 24.937 1.00 27.66 376 ALA A CA 1
ATOM 2935 C C . ALA A 1 376 ? 12.307 -14.506 26.256 1.00 27.66 376 ALA A C 1
ATOM 2937 O O . ALA A 1 376 ? 13.092 -13.629 26.600 1.00 27.66 376 ALA A O 1
ATOM 2938 N N . ASN A 1 377 ? 12.061 -15.565 27.028 1.00 25.84 377 ASN A N 1
ATOM 2939 C CA . ASN A 1 377 ? 12.906 -15.920 28.159 1.00 25.84 377 ASN A CA 1
ATOM 2940 C C . ASN A 1 377 ? 14.260 -16.354 27.593 1.00 25.84 377 ASN A C 1
ATOM 2942 O O . ASN A 1 377 ? 14.497 -17.537 27.344 1.00 25.84 377 ASN A O 1
ATOM 2946 N N . VAL A 1 378 ? 15.151 -15.395 27.359 1.00 32.72 378 VAL A N 1
ATOM 2947 C CA . VAL A 1 378 ? 16.536 -15.654 26.964 1.00 32.72 378 VAL A CA 1
ATOM 2948 C C . VAL A 1 378 ? 17.354 -15.968 28.220 1.00 32.72 378 VAL A C 1
ATOM 2950 O O . VAL A 1 378 ? 18.281 -15.256 28.577 1.00 32.72 378 VAL A O 1
ATOM 2953 N N . ASN A 1 379 ? 16.996 -17.048 28.916 1.00 30.17 379 ASN A N 1
ATOM 2954 C CA . ASN A 1 379 ? 17.874 -17.689 29.896 1.00 30.17 379 ASN A CA 1
ATOM 2955 C C . ASN A 1 379 ? 18.572 -18.863 29.205 1.00 30.17 379 ASN A C 1
ATOM 2957 O O . ASN A 1 379 ? 18.202 -20.024 29.367 1.00 30.17 379 ASN A O 1
ATOM 2961 N N . GLY A 1 380 ? 19.557 -18.532 28.379 1.00 28.97 380 GLY A N 1
ATOM 2962 C CA . GLY A 1 380 ? 20.562 -19.454 27.865 1.00 28.97 380 GLY A CA 1
ATOM 2963 C C . GLY A 1 380 ? 21.898 -18.726 27.900 1.00 28.97 380 GLY A C 1
ATOM 2964 O O . GLY A 1 380 ? 21.927 -17.530 27.624 1.00 28.97 380 GLY A O 1
ATOM 2965 N N . ASP A 1 381 ? 22.968 -19.410 28.298 1.00 30.48 381 ASP A N 1
ATOM 2966 C CA . ASP A 1 381 ? 24.304 -18.841 28.497 1.00 30.48 381 ASP A CA 1
ATOM 2967 C C . ASP A 1 381 ? 24.848 -18.184 27.212 1.00 30.48 381 ASP A C 1
ATOM 2969 O O . ASP A 1 381 ? 25.536 -18.810 26.405 1.00 30.48 381 ASP A O 1
ATOM 2973 N N . PHE A 1 382 ? 24.542 -16.903 27.007 1.00 30.89 382 PHE A N 1
ATOM 2974 C CA . PHE A 1 382 ? 25.207 -16.072 26.014 1.00 30.89 382 PHE A CA 1
ATOM 2975 C C . PHE A 1 382 ? 26.492 -15.527 26.632 1.00 30.89 382 PHE A C 1
ATOM 2977 O O . PHE A 1 382 ? 26.479 -14.901 27.694 1.00 30.89 382 PHE A O 1
ATOM 2984 N N . VAL A 1 383 ? 27.618 -15.758 25.956 1.00 33.38 383 VAL A N 1
ATOM 2985 C CA . VAL A 1 383 ? 28.865 -15.055 26.256 1.00 33.38 383 VAL A CA 1
ATOM 2986 C C . VAL A 1 383 ? 28.595 -13.562 26.092 1.00 33.38 383 VAL A C 1
ATOM 2988 O O . VAL A 1 383 ? 28.193 -13.109 25.022 1.00 33.38 383 VAL A O 1
ATOM 2991 N N . ASP A 1 384 ? 28.795 -12.819 27.175 1.00 35.16 384 ASP A N 1
ATOM 2992 C CA . ASP A 1 384 ? 28.631 -11.372 27.249 1.00 35.16 384 ASP A CA 1
ATOM 2993 C C . ASP A 1 384 ? 29.621 -10.674 26.298 1.00 35.16 384 ASP A C 1
ATOM 2995 O O . ASP A 1 384 ? 30.769 -10.378 26.644 1.00 35.16 384 ASP A O 1
ATOM 2999 N N . MET A 1 385 ? 29.176 -10.455 25.058 1.00 32.50 385 MET A N 1
ATOM 3000 C CA . MET A 1 385 ? 29.966 -9.860 23.976 1.00 32.50 385 MET A CA 1
ATOM 3001 C C . MET A 1 385 ? 30.339 -8.397 24.245 1.00 32.50 385 MET A C 1
ATOM 3003 O O . MET A 1 385 ? 31.218 -7.868 23.571 1.00 32.50 385 MET A O 1
ATOM 3007 N N . GLN A 1 386 ? 29.743 -7.752 25.256 1.00 31.73 386 GLN A N 1
ATOM 3008 C CA . GLN A 1 386 ? 30.098 -6.391 25.671 1.00 31.73 386 GLN A CA 1
ATOM 3009 C C . GLN A 1 386 ? 31.443 -6.326 26.411 1.00 31.73 386 GLN A C 1
ATOM 3011 O O . GLN A 1 386 ? 31.956 -5.238 26.664 1.00 31.73 386 GLN A O 1
ATOM 3016 N N . LYS A 1 387 ? 32.036 -7.477 26.758 1.00 33.94 387 LYS A N 1
ATOM 3017 C CA . LYS A 1 387 ? 33.333 -7.568 27.451 1.00 33.94 387 LYS A CA 1
ATOM 3018 C C . LYS A 1 387 ? 34.498 -7.984 26.555 1.00 33.94 387 LYS A C 1
ATOM 3020 O O . LYS A 1 387 ? 35.613 -8.123 27.054 1.00 33.94 387 LYS A O 1
ATOM 3025 N N . LEU A 1 388 ? 34.261 -8.197 25.262 1.00 34.25 388 LEU A N 1
ATOM 3026 C CA . LEU A 1 388 ? 35.302 -8.605 24.321 1.00 34.25 388 LEU A CA 1
ATOM 3027 C C . LEU A 1 388 ? 35.958 -7.374 23.697 1.00 34.25 388 LEU A C 1
ATOM 3029 O O . LEU A 1 388 ? 35.282 -6.461 23.228 1.00 34.25 388 LEU A O 1
ATOM 3033 N N . THR A 1 389 ? 37.289 -7.346 23.676 1.00 37.16 389 THR A N 1
ATOM 3034 C CA . THR A 1 389 ? 38.018 -6.322 22.918 1.00 37.16 389 THR A CA 1
ATOM 3035 C C . THR A 1 389 ? 37.850 -6.563 21.406 1.00 37.16 389 THR A C 1
ATOM 3037 O O . THR A 1 389 ? 37.598 -7.702 21.003 1.00 37.16 389 THR A O 1
ATOM 3040 N N . PRO A 1 390 ? 38.017 -5.544 20.538 1.00 35.75 390 PRO A N 1
ATOM 3041 C CA . PRO A 1 390 ? 37.839 -5.681 19.083 1.00 35.75 390 PRO A CA 1
ATOM 3042 C C . PRO A 1 390 ? 38.657 -6.814 18.424 1.00 35.75 390 PRO A C 1
ATOM 3044 O O . PRO A 1 390 ? 38.216 -7.434 17.459 1.00 35.75 390 PRO A O 1
ATOM 3047 N N . ASP A 1 391 ? 39.823 -7.151 18.984 1.00 32.66 391 ASP A N 1
ATOM 3048 C CA . ASP A 1 391 ? 40.651 -8.281 18.529 1.00 32.66 391 ASP A CA 1
ATOM 3049 C C . ASP A 1 391 ? 40.080 -9.658 18.927 1.00 32.66 391 ASP A C 1
ATOM 3051 O O . ASP A 1 391 ? 40.354 -10.675 18.281 1.00 32.66 391 ASP A O 1
ATOM 3055 N N . GLN A 1 392 ? 39.285 -9.720 19.997 1.00 33.81 392 GLN A N 1
ATOM 3056 C CA . GLN A 1 392 ? 38.663 -10.952 20.483 1.00 33.81 392 GLN A CA 1
ATOM 3057 C C . GLN A 1 392 ? 37.383 -11.283 19.709 1.00 33.81 392 GLN A C 1
ATOM 3059 O O . GLN A 1 392 ? 37.159 -12.450 19.389 1.00 33.81 392 GLN A O 1
ATOM 3064 N N . SER A 1 393 ? 36.592 -10.281 19.321 1.00 35.22 393 SER A N 1
ATOM 3065 C CA . SER A 1 393 ? 35.418 -10.461 18.456 1.00 35.22 393 SER A CA 1
ATOM 3066 C C . SER A 1 393 ? 35.805 -10.936 17.049 1.00 35.22 393 SER A C 1
ATOM 3068 O O . SER A 1 393 ? 35.168 -11.846 16.515 1.00 35.22 393 SER A O 1
ATOM 3070 N N . TYR A 1 394 ? 36.912 -10.438 16.486 1.00 30.91 394 TYR A N 1
ATOM 3071 C CA . TYR A 1 394 ? 37.419 -10.897 15.183 1.00 30.91 394 TYR A CA 1
ATOM 3072 C C . TYR A 1 394 ? 37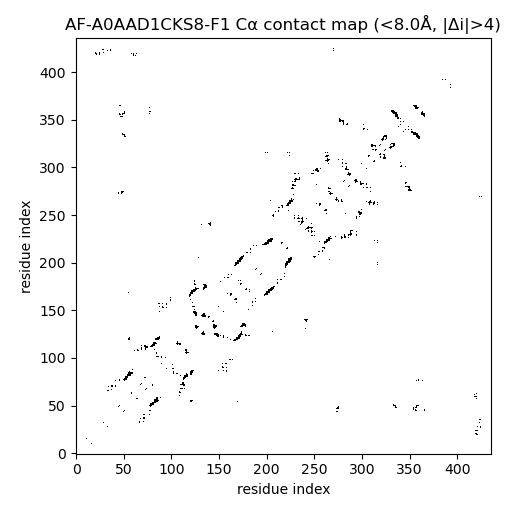.896 -12.365 15.208 1.00 30.91 394 TYR A C 1
ATOM 3074 O O . TYR A 1 394 ? 37.688 -13.120 14.254 1.00 30.91 394 TYR A O 1
ATOM 3082 N N . LYS A 1 395 ? 38.490 -12.816 16.324 1.00 30.41 395 LYS A N 1
ATOM 3083 C CA . LYS A 1 395 ? 38.910 -14.217 16.514 1.00 30.41 395 LYS A CA 1
ATOM 3084 C C . LYS A 1 395 ? 37.735 -15.188 16.623 1.00 30.41 395 LYS A C 1
ATOM 3086 O O . LYS A 1 395 ? 37.794 -16.249 16.007 1.00 30.41 395 LYS A O 1
ATOM 3091 N N . VAL A 1 396 ? 36.668 -14.817 17.333 1.00 34.28 396 VAL A N 1
ATOM 3092 C CA . VAL A 1 396 ? 35.462 -15.656 17.490 1.00 34.28 396 VAL A CA 1
ATOM 3093 C C . VAL A 1 396 ? 34.770 -15.887 16.140 1.00 34.28 396 VAL A C 1
ATOM 3095 O O . VAL A 1 396 ? 34.381 -17.013 15.821 1.00 34.28 396 VAL A O 1
ATOM 3098 N N . VAL A 1 397 ? 34.701 -14.853 15.295 1.00 32.16 397 VAL A N 1
ATOM 3099 C CA . VAL A 1 397 ? 34.154 -14.957 13.931 1.00 32.16 397 VAL A CA 1
ATOM 3100 C C . VAL A 1 397 ? 35.033 -15.855 13.048 1.00 32.16 397 VAL A C 1
ATOM 3102 O O . VAL A 1 397 ? 34.524 -16.728 12.344 1.00 32.16 397 VAL A O 1
ATOM 3105 N N . MET A 1 398 ? 36.359 -15.717 13.121 1.00 29.41 398 MET A N 1
ATOM 3106 C CA . MET A 1 398 ? 37.286 -16.497 12.289 1.00 29.41 398 MET A CA 1
ATOM 3107 C C . MET A 1 398 ? 37.455 -17.959 12.737 1.00 29.41 398 MET A C 1
ATOM 3109 O O . MET A 1 398 ? 37.716 -18.826 11.898 1.00 29.41 398 MET A O 1
ATOM 3113 N N . GLU A 1 399 ? 37.284 -18.273 14.023 1.00 31.80 399 GLU A N 1
ATOM 3114 C CA . GLU A 1 399 ? 37.289 -19.656 14.528 1.00 31.80 399 GLU A CA 1
ATOM 3115 C C . GLU A 1 399 ? 36.023 -20.424 14.119 1.00 31.80 399 GLU A C 1
ATOM 3117 O O . GLU A 1 399 ? 36.125 -21.592 13.735 1.00 31.80 399 GLU A O 1
ATOM 3122 N N . SER A 1 400 ? 34.868 -19.752 14.052 1.00 31.77 400 SER A N 1
ATOM 3123 C CA . SER A 1 400 ? 33.628 -20.313 13.488 1.00 31.77 400 SER A CA 1
ATOM 3124 C C . SER A 1 400 ? 33.747 -20.600 11.979 1.00 31.77 400 SER A C 1
ATOM 3126 O O . SER A 1 400 ? 33.253 -21.606 11.471 1.00 31.77 400 SER A O 1
ATOM 3128 N N . VAL A 1 401 ? 34.507 -19.777 11.246 1.00 31.02 401 VAL A N 1
ATOM 3129 C CA . VAL A 1 401 ? 34.798 -19.995 9.815 1.00 31.02 401 VAL A CA 1
ATOM 3130 C C . VAL A 1 401 ? 35.855 -21.090 9.591 1.00 31.02 401 VAL A C 1
ATOM 3132 O O . VAL A 1 401 ? 35.839 -21.761 8.558 1.00 31.02 401 VAL A O 1
ATOM 3135 N N . ARG A 1 402 ? 36.767 -21.336 10.541 1.00 29.03 402 ARG A N 1
ATOM 3136 C CA . ARG A 1 402 ? 37.783 -22.402 10.429 1.00 29.03 402 ARG A CA 1
ATOM 3137 C C . ARG A 1 402 ? 37.249 -23.800 10.739 1.00 29.03 402 ARG A C 1
ATOM 3139 O O . ARG A 1 402 ? 37.750 -24.754 10.145 1.00 29.03 402 ARG A O 1
ATOM 3146 N N . SER A 1 403 ? 36.230 -23.940 11.588 1.00 29.84 403 SER A N 1
ATOM 3147 C CA . SER A 1 403 ? 35.637 -25.248 11.915 1.00 29.84 403 SER A CA 1
ATOM 3148 C C . SER A 1 403 ? 34.818 -25.867 10.768 1.00 29.84 403 SER A C 1
ATOM 3150 O O . SER A 1 403 ? 34.552 -27.065 10.792 1.00 29.84 403 SER A O 1
ATOM 3152 N N . SER A 1 404 ? 34.500 -25.101 9.715 1.00 31.38 404 SER A N 1
ATOM 3153 C CA . SER A 1 404 ? 33.761 -25.571 8.528 1.00 31.38 404 SER A CA 1
ATOM 3154 C C . SER A 1 404 ? 34.643 -26.007 7.341 1.00 31.38 404 SER A C 1
ATOM 3156 O O . SER A 1 404 ? 34.127 -26.399 6.296 1.00 31.38 404 SER A O 1
ATOM 3158 N N . LYS A 1 405 ? 35.981 -26.003 7.477 1.00 26.30 405 LYS A N 1
ATOM 3159 C CA . LYS A 1 405 ? 36.936 -26.356 6.398 1.00 26.30 405 LYS A CA 1
ATOM 3160 C C . LYS A 1 405 ? 37.487 -27.791 6.441 1.00 26.30 405 LYS A C 1
ATOM 3162 O O . LYS A 1 405 ? 38.584 -28.045 5.945 1.00 26.30 405 LYS A O 1
ATOM 3167 N N . HIS A 1 406 ? 36.743 -28.752 6.980 1.00 28.53 406 HIS A N 1
ATOM 3168 C CA . HIS A 1 406 ? 37.073 -30.182 6.868 1.00 28.53 406 HIS A CA 1
ATOM 3169 C C . HIS A 1 406 ? 35.879 -30.988 6.352 1.00 28.53 406 HIS A C 1
ATOM 3171 O O . HIS A 1 406 ? 35.358 -31.842 7.053 1.00 28.53 406 HIS A O 1
ATOM 3177 N N . GLN A 1 407 ? 35.444 -30.700 5.121 1.00 29.25 407 GLN A N 1
ATOM 3178 C CA . GLN A 1 407 ? 34.777 -31.661 4.230 1.00 29.25 407 GLN A CA 1
ATOM 3179 C C . GLN A 1 407 ? 34.563 -31.026 2.847 1.00 29.25 407 GLN A C 1
ATOM 3181 O O . GLN A 1 407 ? 33.494 -30.538 2.503 1.00 29.25 407 GLN A O 1
ATOM 3186 N N . GLN A 1 408 ? 35.609 -31.031 2.027 1.00 27.50 408 GLN A N 1
ATOM 3187 C CA . GLN A 1 408 ? 35.456 -31.014 0.576 1.00 27.50 408 GLN A CA 1
ATOM 3188 C C . GLN A 1 408 ? 36.447 -32.017 0.008 1.00 27.50 408 GLN A C 1
ATOM 3190 O O . GLN A 1 408 ? 37.635 -31.896 0.274 1.00 27.50 408 GLN A O 1
ATOM 3195 N N . HIS A 1 409 ? 35.945 -33.011 -0.726 1.00 24.31 409 HIS A N 1
ATOM 3196 C CA . HIS A 1 409 ? 36.416 -33.366 -2.066 1.00 24.31 409 HIS A CA 1
ATOM 3197 C C . HIS A 1 409 ? 35.567 -34.518 -2.627 1.00 24.31 409 HIS A C 1
ATOM 3199 O O . HIS A 1 409 ? 35.641 -35.641 -2.140 1.00 24.31 409 HIS A O 1
ATOM 3205 N N . THR A 1 410 ? 34.791 -34.214 -3.675 1.00 22.77 410 THR A N 1
ATOM 3206 C CA . THR A 1 410 ? 34.673 -34.918 -4.974 1.00 22.77 410 THR A CA 1
ATOM 3207 C C . THR A 1 410 ? 33.238 -34.956 -5.533 1.00 22.77 410 THR A C 1
ATOM 3209 O O . THR A 1 410 ? 32.286 -35.274 -4.838 1.00 22.77 410 THR A O 1
ATOM 3212 N N . HIS A 1 411 ? 33.167 -34.664 -6.839 1.00 23.92 411 HIS A N 1
ATOM 3213 C CA . HIS A 1 411 ? 32.113 -34.930 -7.829 1.00 23.92 411 HIS A CA 1
ATOM 3214 C C . HIS A 1 411 ? 30.899 -33.988 -8.021 1.00 23.92 411 HIS A C 1
ATOM 3216 O O . HIS A 1 411 ? 29.951 -33.927 -7.254 1.00 23.92 411 HIS A O 1
ATOM 3222 N N . THR A 1 412 ? 30.989 -33.306 -9.170 1.00 24.70 412 THR A N 1
ATOM 3223 C CA . THR A 1 412 ? 29.997 -32.933 -10.196 1.00 24.70 412 THR A CA 1
ATOM 3224 C C . THR A 1 412 ? 28.553 -33.467 -10.124 1.00 24.70 412 THR A C 1
ATOM 3226 O O . THR A 1 412 ? 28.337 -34.664 -9.965 1.00 24.70 412 THR A O 1
ATOM 3229 N N . SER A 1 413 ? 27.638 -32.575 -10.543 1.00 22.23 413 SER A N 1
ATOM 3230 C CA . SER A 1 413 ? 26.254 -32.742 -11.048 1.00 22.23 413 SER A CA 1
ATOM 3231 C C . SER A 1 413 ? 25.109 -32.357 -10.092 1.00 22.23 413 SER A C 1
ATOM 3233 O O . SER A 1 413 ? 25.117 -32.745 -8.935 1.00 22.23 413 SER A O 1
ATOM 3235 N N . ALA A 1 414 ? 24.176 -31.566 -10.649 1.00 24.59 414 ALA A N 1
ATOM 3236 C CA . ALA A 1 414 ? 22.757 -31.342 -10.316 1.00 24.59 414 ALA A CA 1
ATOM 3237 C C . ALA A 1 414 ? 22.294 -31.259 -8.839 1.00 24.59 414 ALA A C 1
ATOM 3239 O O . ALA A 1 414 ? 22.424 -32.225 -8.103 1.00 24.59 414 ALA A O 1
ATOM 3240 N N . CYS A 1 415 ? 21.658 -30.131 -8.476 1.00 19.73 415 CYS A N 1
ATOM 3241 C CA . CYS A 1 415 ? 20.550 -29.947 -7.500 1.00 19.73 415 CYS A CA 1
ATOM 3242 C C . CYS A 1 415 ? 20.401 -28.425 -7.267 1.00 19.73 415 CYS A C 1
ATOM 3244 O O . CYS A 1 415 ? 21.382 -27.774 -6.924 1.00 19.73 415 CYS A O 1
ATOM 3246 N N . SER A 1 416 ? 19.328 -27.740 -7.681 1.00 25.88 416 SER A N 1
ATOM 3247 C CA . SER A 1 416 ? 18.005 -27.628 -7.031 1.00 25.88 416 SER A CA 1
ATOM 3248 C C . SER A 1 416 ? 18.049 -27.316 -5.524 1.00 25.88 416 SER A C 1
ATOM 3250 O O . SER A 1 416 ? 18.593 -28.113 -4.764 1.00 25.88 416 SER A O 1
ATOM 3252 N N . HIS A 1 417 ? 17.413 -26.190 -5.147 1.00 23.41 417 HIS A N 1
ATOM 3253 C CA . HIS A 1 417 ? 16.659 -25.901 -3.904 1.00 23.41 417 HIS A CA 1
ATOM 3254 C C . HIS A 1 417 ? 16.960 -24.553 -3.216 1.00 23.41 417 HIS A C 1
ATOM 3256 O O . HIS A 1 417 ? 18.013 -24.354 -2.618 1.00 23.41 417 HIS A O 1
ATOM 3262 N N . ASP A 1 418 ? 15.978 -23.648 -3.341 1.00 29.27 418 ASP A N 1
ATOM 3263 C CA . ASP A 1 418 ? 15.145 -23.059 -2.275 1.00 29.27 418 ASP A CA 1
ATOM 3264 C C . ASP A 1 418 ? 15.823 -22.516 -1.006 1.00 29.27 418 ASP A C 1
ATOM 3266 O O . ASP A 1 418 ? 16.350 -23.271 -0.189 1.00 29.27 418 ASP A O 1
ATOM 3270 N N . ASN A 1 419 ? 15.707 -21.199 -0.767 1.00 27.64 419 ASN A N 1
ATOM 3271 C CA . ASN A 1 419 ? 15.959 -20.611 0.554 1.00 27.64 419 ASN A CA 1
ATOM 3272 C C . ASN A 1 419 ? 15.248 -19.259 0.777 1.00 27.64 419 ASN A C 1
ATOM 3274 O O . ASN A 1 419 ? 15.633 -18.261 0.167 1.00 27.64 419 ASN A O 1
ATOM 3278 N N . PRO A 1 420 ? 14.225 -19.210 1.642 1.00 33.41 420 PRO A N 1
ATOM 3279 C CA . PRO A 1 420 ? 13.497 -17.953 1.859 1.00 33.41 420 PRO A CA 1
ATOM 3280 C C . PRO A 1 420 ? 13.116 -17.675 3.337 1.00 33.41 420 PRO A C 1
ATOM 3282 O O . PRO A 1 420 ? 12.574 -18.537 4.024 1.00 33.41 420 PRO A O 1
ATOM 3285 N N . LEU A 1 421 ? 13.376 -16.460 3.851 1.00 37.69 421 LEU A N 1
ATOM 3286 C CA . LEU A 1 421 ? 12.980 -16.035 5.211 1.00 37.69 421 LEU A CA 1
ATOM 3287 C C . LEU A 1 421 ? 12.803 -14.513 5.360 1.00 37.69 421 LEU A C 1
ATOM 3289 O O . LEU A 1 421 ? 13.778 -13.784 5.516 1.00 37.69 421 LEU A O 1
ATOM 3293 N N . GLY A 1 422 ? 11.552 -14.051 5.424 1.00 29.34 422 GLY A N 1
ATOM 3294 C CA . GLY A 1 422 ? 11.190 -12.663 5.761 1.00 29.34 422 GLY A CA 1
ATOM 3295 C C . GLY A 1 422 ? 10.676 -12.439 7.194 1.00 29.34 422 GLY A C 1
ATOM 3296 O O . GLY A 1 422 ? 10.464 -11.300 7.590 1.00 29.34 422 GLY A O 1
ATOM 3297 N N . TYR A 1 423 ? 10.483 -13.488 8.005 1.00 32.75 423 TYR A N 1
ATOM 3298 C CA . TYR A 1 423 ? 9.623 -13.395 9.203 1.00 32.75 423 TYR A CA 1
ATOM 3299 C C . TYR A 1 423 ? 10.322 -13.521 10.570 1.00 32.75 423 TYR A C 1
ATOM 3301 O O . TYR A 1 423 ? 9.660 -13.488 11.602 1.00 32.75 423 TYR A O 1
ATOM 3309 N N . ALA A 1 424 ? 11.657 -13.582 10.628 1.00 26.38 424 ALA A N 1
ATOM 3310 C CA . ALA A 1 424 ? 12.388 -13.598 11.907 1.00 26.38 424 ALA A CA 1
ATOM 3311 C C . ALA A 1 424 ? 12.589 -12.200 12.541 1.00 26.38 424 ALA A C 1
ATOM 3313 O O . ALA A 1 424 ? 13.046 -12.099 13.676 1.00 26.38 424 ALA A O 1
ATOM 3314 N N . VAL A 1 425 ? 12.249 -11.120 11.827 1.00 30.64 425 VAL A N 1
ATOM 3315 C CA . VAL A 1 425 ? 12.497 -9.728 12.263 1.00 30.64 425 VAL A CA 1
ATOM 3316 C C . VAL A 1 425 ? 11.367 -9.177 13.150 1.00 30.64 425 VAL A C 1
ATOM 3318 O O . VAL A 1 425 ? 11.565 -8.212 13.885 1.00 30.64 425 VAL A O 1
ATOM 3321 N N . VAL A 1 426 ? 10.201 -9.833 13.162 1.00 29.55 426 VAL A N 1
ATOM 3322 C CA . VAL A 1 426 ? 9.001 -9.359 13.873 1.00 29.55 426 VAL A CA 1
ATOM 3323 C C . VAL A 1 426 ? 9.210 -9.304 15.392 1.00 29.55 426 VAL A C 1
ATOM 3325 O O . VAL A 1 426 ? 8.815 -8.329 16.021 1.00 29.55 426 VAL A O 1
ATOM 3328 N N . SER A 1 427 ? 9.887 -10.284 16.002 1.00 26.28 427 SER A N 1
ATOM 3329 C CA . SER A 1 427 ? 10.006 -10.341 17.469 1.00 26.28 427 SER A CA 1
ATOM 3330 C C . SER A 1 427 ? 10.949 -9.287 18.058 1.00 26.28 427 SER A C 1
ATOM 3332 O O . SER A 1 427 ? 10.660 -8.748 19.120 1.00 26.28 427 SER A O 1
ATOM 3334 N N . LEU A 1 428 ? 12.051 -8.966 17.370 1.00 27.45 428 LEU A N 1
ATOM 3335 C CA . LEU A 1 428 ? 13.033 -7.971 17.831 1.00 27.45 428 LEU A CA 1
ATOM 3336 C C . LEU A 1 428 ? 12.532 -6.532 17.638 1.00 27.45 428 LEU A C 1
ATOM 3338 O O . LEU A 1 428 ? 12.845 -5.652 18.436 1.00 27.45 428 LEU A O 1
ATOM 3342 N N . TRP A 1 429 ? 11.721 -6.294 16.605 1.00 30.23 429 TRP A N 1
ATOM 3343 C CA . TRP A 1 429 ? 11.171 -4.969 16.314 1.00 30.23 429 TRP A CA 1
ATOM 3344 C C . TRP A 1 429 ? 9.949 -4.637 17.189 1.00 30.23 429 TRP A C 1
ATOM 3346 O O . TRP A 1 429 ? 9.800 -3.510 17.662 1.00 30.23 429 TRP A O 1
ATOM 3356 N N . GLN A 1 430 ? 9.107 -5.633 17.500 1.00 28.56 430 GLN A N 1
ATOM 3357 C CA . GLN A 1 430 ? 7.963 -5.463 18.405 1.00 28.56 430 GLN A CA 1
ATOM 3358 C C . GLN A 1 430 ? 8.394 -5.159 19.852 1.00 28.56 430 GLN A C 1
ATOM 3360 O O . GLN A 1 430 ? 7.680 -4.463 20.569 1.00 28.56 430 GLN A O 1
ATOM 3365 N N . GLU A 1 431 ? 9.561 -5.645 20.286 1.00 27.34 431 GLU A N 1
ATOM 3366 C CA . GLU A 1 431 ? 10.133 -5.326 21.602 1.00 27.34 431 GLU A CA 1
ATOM 3367 C C . GLU A 1 431 ? 10.560 -3.852 21.697 1.00 27.34 431 GLU A C 1
ATOM 3369 O O . GLU A 1 431 ? 10.316 -3.213 22.722 1.00 27.34 431 GLU A O 1
ATOM 3374 N N . GLN A 1 432 ? 11.087 -3.275 20.608 1.00 27.91 432 GLN A N 1
ATOM 3375 C CA . GLN A 1 432 ? 11.355 -1.835 20.511 1.00 27.91 432 GLN A CA 1
ATOM 3376 C C . GLN A 1 432 ? 10.064 -1.008 20.465 1.00 27.91 432 GLN A C 1
ATOM 3378 O O . GLN A 1 432 ? 9.992 0.009 21.136 1.00 27.91 432 GLN A O 1
ATOM 3383 N N . MET A 1 433 ? 9.020 -1.449 19.757 1.00 29.81 433 MET A N 1
ATOM 3384 C CA . MET A 1 433 ? 7.746 -0.708 19.683 1.00 29.81 433 MET A CA 1
ATOM 3385 C C . MET A 1 433 ? 6.869 -0.823 20.939 1.00 29.81 433 MET A C 1
ATOM 3387 O O . MET A 1 433 ? 6.010 0.023 21.135 1.00 29.81 433 MET A O 1
ATOM 3391 N N . ASN A 1 434 ? 7.052 -1.850 21.778 1.00 28.92 434 ASN A N 1
ATOM 3392 C CA . ASN A 1 434 ? 6.325 -2.005 23.050 1.00 28.92 434 ASN A CA 1
ATOM 3393 C C . ASN A 1 434 ? 7.065 -1.396 24.256 1.00 28.92 434 ASN A C 1
ATOM 3395 O O . ASN A 1 434 ? 6.494 -1.308 25.344 1.00 28.92 434 ASN A O 1
ATOM 3399 N N . THR A 1 435 ? 8.337 -1.025 24.085 1.00 28.58 435 THR A N 1
ATOM 3400 C CA . THR A 1 435 ? 9.101 -0.210 25.047 1.00 28.58 435 THR A CA 1
ATOM 3401 C C . THR A 1 435 ? 9.163 1.275 24.652 1.00 28.58 435 THR A C 1
ATOM 3403 O O . THR A 1 435 ? 9.725 2.076 25.404 1.00 28.58 435 THR A O 1
ATOM 3406 N N . LEU A 1 436 ? 8.539 1.636 23.522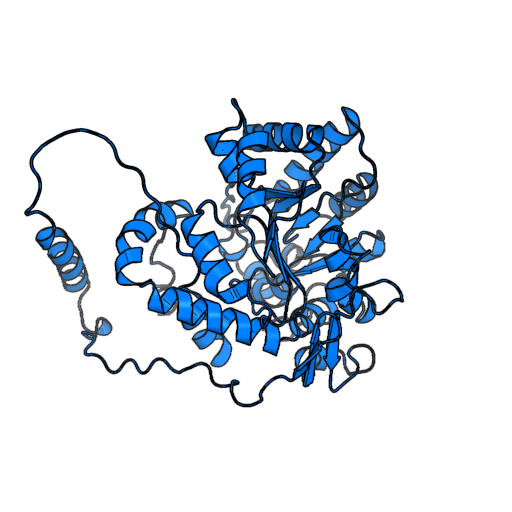 1.00 29.84 436 LEU A N 1
ATOM 3407 C CA . LEU A 1 436 ? 8.250 2.986 23.014 1.00 29.84 436 LEU A CA 1
ATOM 3408 C C . LEU A 1 436 ? 6.736 3.257 23.057 1.00 29.84 436 LEU A C 1
ATOM 3410 O O . LEU A 1 436 ? 6.362 4.444 22.907 1.00 29.84 436 LEU A O 1
#

Sequence (436 aa):
MLLSEWLEIEIPNHQGMFVLLPKIAPAIATPKRLKDGLEFTEQYLHANGITTSAEPGGLVSKQLQEAQNAVLSDAQTPFRFYFIPDGKTMALEHLNDNMIGATEEMLSWGEGNTAYLPKQVKLFADGAIFSQLMQMKDGYLDGHEGEWMIEPEIFAKAFTQYWDAGYQIHIHPNGDKGVDMVLKSLKENMKRNPRKDHQTTIVHFGFSTPEQVKELKELGAIVSANPYYTVALADKYSEAGVGPERSNEMVRLGDVAKEGISISLHSDMPMAPAQPLYLMWSAVNRTTFSGRVAGPEQRISAEQALKAVTIDAAYSLQLENQVGSIEPGKLANFTILDENPLTIEPAKIKDIKIWGTVLEGRIQPIKLEQKSVPQANVNGDFVDMQKLTPDQSYKVVMESVRSSKHQQHTHTSACSHDNPLGYAVVSLWQEQMNTL

InterPro domains:
  IPR013108 Amidohydrolase 3 [PF07969] (44-363)
  IPR032466 Metal-dependent hydrolase [SSF51556] (29-325)

Solvent-accessible surface area (backbone atoms only — not comparable to full-atom values): 24210 Å² total; per-residue (Å²): 142,80,76,66,73,75,74,64,69,78,71,57,57,80,64,40,46,68,66,47,43,68,73,48,39,77,80,72,55,44,72,67,54,50,49,54,49,46,52,48,47,53,53,47,37,41,60,44,44,42,42,67,50,73,42,77,41,38,78,97,39,69,71,56,42,50,55,48,36,77,62,44,13,45,91,80,42,64,35,38,42,32,31,19,47,35,42,47,61,35,35,76,77,22,63,93,70,53,33,67,60,62,54,56,61,57,51,70,62,42,41,83,33,23,35,40,50,81,59,40,32,19,40,55,35,22,26,52,72,92,75,62,22,22,26,47,77,86,49,36,78,88,67,56,73,38,40,68,69,41,58,70,68,59,45,47,52,43,50,50,55,42,51,76,72,64,32,30,45,35,31,37,24,28,14,38,44,20,44,49,55,52,52,52,43,51,53,54,42,46,70,75,61,69,69,79,91,47,50,34,25,40,28,45,39,38,35,70,52,75,67,54,48,52,49,32,50,76,71,53,34,31,39,33,29,35,36,48,49,36,25,74,37,23,68,51,22,28,78,61,43,58,31,54,75,57,22,27,49,28,41,44,45,19,57,38,51,72,68,68,37,59,45,18,57,53,42,68,68,83,81,31,75,66,34,59,45,44,44,30,27,25,34,44,59,22,51,25,85,89,70,48,66,44,37,74,77,29,34,42,52,55,63,56,33,51,37,9,62,25,33,32,39,19,45,73,68,76,33,46,80,43,31,40,49,95,51,94,87,33,42,46,48,48,58,44,59,78,56,58,65,77,76,50,64,65,92,49,36,51,70,56,50,61,56,22,30,26,44,72,73,43,80,46,70,51,73,86,85,71,80,68,74,81,75,79,81,79,85,62,95,67,79,69,69,90,76,53,53,80,74,52,53,54,47,57,56,52,51,64,61,58,74,69,73,82,82,83,90,87,84,88,83,91,80,90,83,90,80,88,86,87,70,82,58,55,67,68,52,51,55,55,61,74,77,102

pLDDT: mean 81.38, std 26.77, range [19.73, 98.81]

Nearest PDB structures (foldseek):
  3igh-assembly1_X-2  TM=8.404E-01  e=1.250E-16  Pyrococcus horikoshii
  3icj-assembly1_A  TM=8.538E-01  e=9.263E-16  Pyrococcus furiosus
  6oh9-assembly1_A-2  TM=5.594E-01  e=3.490E-07  Saccharomyces cerevisiae S288C
  6oha-assembly1_A-2  TM=5.677E-01  e=4.872E-07  Saccharomyces cerevisiae S288C
  7azu-assembly1_A  TM=2.054E-01  e=2.993E+00  Caldibacillus thermoamylovorans